Protein AF-A0A163XN38-F1 (afdb_monomer)

Radius of gyration: 25.69 Å; Cα contacts (8 Å, |Δi|>4): 754; chains: 1; bounding box: 67×41×101 Å

Organism: NCBI:txid189691

Secondary structure (DSSP, 8-state):
-----------------HHHHHHHHHHHHHS-B-HHHHHHHTSTT-SSHHHHHHHHHHHHHHHHHTTSEEEEEE--GGGTT-TT--EEEEEE-HHHHHHHHHHH---S---GGGGGS-HHHHHHHHHHHHHHHHTHHHHHTTSEEEEEETTTT-B--TTS-SS---SB--SEEEEEEETTEEEEEEEEEE--TTS-HHHHHHHHHHHHHHHHTTGGGT-HHHHHTT--SPPEEEEEESSHHHHHHHHHHHHHTT---B-TTT--B-SEEEEEEHHHHHH-STT-EEE-TT--EEEHHHHHHHHHHHHHHHHSPPTTS-TT-EEEEEEGGGGTTTT---SEEEEEEETTEEEEEEEEEE-TTS-HHHHHHHHHHHHHHHHTTTTTT-HHHHTTSTTSPPPEEEEEES-HHHHHHHHHHHHTS--TTT-SEEEEEEHHHHHH-TTSS-EEETT-SSEE---

Nearest PDB structures (foldseek):
  5csl-assembly1_A  TM=2.984E-01  e=5.332E-03  Saccharomyces cerevisiae S288C
  8gym-assembly1_t1  TM=3.083E-01  e=2.013E-01  Tetrahymena thermophila SB210
  6bt2-assembly1_A  TM=3.304E-01  e=1.988E+00  Homo sapiens
  5oqj-assembly1_W  TM=2.476E-01  e=3.475E+00  Saccharomyces cerevisiae S288C
  5oqm-assembly1_W  TM=2.476E-01  e=3.475E+00  Saccharomyces cerevisiae

pLDDT: mean 81.82, std 13.64, range [32.22, 97.5]

InterPro domains:
  IPR025855 Plasmid replication-relaxation [PF13814] (47-216)

Foldseek 3Di:
DDDDDPPPDPLPPDDDDPLLLVVLQLCQQLVWDFLLLCCLAPVVVPPDPVVSVVVVVVVVVSCVVSPQKDWAWADDPVPPPDPDDTTTIIGGALNNLVVNCVVPVDPNDDDNCSSVDDNVSVNQSNLLSSLVSLCVVCCVVCQFVDKGAQVLQWDADPPDDPDRDTLAGARMWIWGDDPNATAIEGEHEWDDPPDDLVVLVSNLVSQLVCQAVVVCVVRPVSVVSVHPFAYEYEYEYQAPVRVVSSLVSCVVVVRDQADPVPLTGHLFYWYFHSVQCSVPVQFGWIAQSLRDIDTPVRSVLLRLLLVLVQPDDQVPDDPPKDKHKAACSLVSVQSQDFGIKIWIDDDLDIAIETHHEDEPPHDPVNVLVNVVVVLVSLVVCVQCPDPSNVVRCVNVAAYEYEYEYADPVVQVVVLVSVLVGCSPPRHPWYKYFYSVQCSVPVQQQGIDTNPDPGRGGPD

Sequence (459 aa):
MAGRSENKGNERVVHLQDRDYAMFRDIFEFYYIDYHTARLRYFYHLESERSARSSFNQRMATLRDAGYISPVPFFSDRRKHVRGHSDYAYTLTAKGFQMLHAYWDIEPEWDPSLKNRSALFVIHHLNTYYFACLFRRQFEEGMLVDYVGEQSGRFQEPNKDLIKKDFLKPDAILFWKYGRHVLPWLVEYERSSRQSKAVVNKKLQSHSDYAKKGLYLQHPIMKENDVTNPPVFLIYCEDVKVANFRLNRISEEQFSFYDSKSAFGYSEILFGLQQEVEANPESAVFFRPSSERVSFDHVNFVQVFANEAMSRKISGLPADLAYQWIPTYLSTRMDIHLDGIINLSKGSFQASFLVRYYGQDKAHGEIIRELDHLQAMVAQDKLRSHPQLVRSFEAGNHPSLMILVDTAEQEQQLLQLVAAREFEDGLSAVIISRRDLIAEDPYGSNWLRHGQSERGLPI

Solvent-accessible surface area (backbone atoms only — not comparable to full-atom values): 25730 Å² total; per-residue (Å²): 137,83,84,79,78,78,78,74,72,79,76,74,82,74,85,80,50,74,68,52,54,52,49,50,50,50,18,59,25,30,54,36,43,36,68,72,40,41,35,54,72,76,35,57,89,44,88,46,69,68,59,31,50,52,52,48,51,54,49,53,51,53,40,34,77,68,45,28,35,42,74,25,76,34,81,57,78,94,44,81,84,60,87,91,67,85,40,57,33,36,26,62,30,74,60,29,46,51,54,48,30,77,73,68,73,50,80,91,84,76,72,79,62,63,67,73,56,54,47,64,64,54,52,54,34,40,52,47,48,33,58,64,34,64,48,43,64,40,38,78,71,55,34,34,70,49,72,41,17,36,59,67,42,44,34,64,65,88,89,65,69,99,58,94,53,77,52,38,68,37,57,24,34,39,32,34,44,56,92,94,44,35,44,40,35,39,33,37,72,40,68,68,82,79,67,58,66,69,63,53,52,51,52,54,48,29,53,21,54,38,22,35,67,44,43,59,71,69,31,64,64,36,52,78,57,64,41,81,53,58,33,33,40,36,40,38,12,63,38,71,68,38,41,50,54,52,48,49,47,41,62,74,72,59,67,61,40,58,30,92,89,71,67,21,22,45,53,43,57,36,38,33,41,42,68,58,34,73,73,37,56,92,73,22,59,30,27,35,81,70,68,49,76,42,42,57,67,56,56,53,50,54,51,50,49,53,51,51,53,69,73,52,79,46,80,92,55,69,97,76,58,45,73,41,71,45,48,29,77,78,37,58,87,66,87,56,92,48,66,28,32,43,39,39,37,47,96,89,49,70,50,33,33,45,29,35,74,48,55,84,86,58,52,68,71,55,53,54,53,51,50,53,51,51,43,54,40,43,70,64,50,54,62,64,70,34,83,84,45,27,79,70,40,73,83,78,57,50,36,27,40,39,39,37,26,64,43,71,68,56,48,54,53,48,52,53,57,49,71,76,45,84,60,64,96,44,44,69,44,51,34,37,36,36,48,70,54,38,73,75,38,69,52,41,64,54,26,36,38,76,96,50,95,59,56,30,56,92,120

Structure (mmCIF, N/CA/C/O backbone):
data_AF-A0A163XN38-F1
#
_entry.id   AF-A0A163XN38-F1
#
loop_
_atom_site.group_PDB
_atom_site.id
_atom_site.type_symbol
_atom_site.label_atom_id
_atom_site.label_alt_id
_atom_site.label_comp_id
_atom_site.label_asym_id
_atom_site.label_entity_id
_atom_site.label_seq_id
_atom_site.pdbx_PDB_ins_code
_atom_site.Cartn_x
_atom_site.Cartn_y
_atom_site.Cartn_z
_atom_site.occupancy
_ato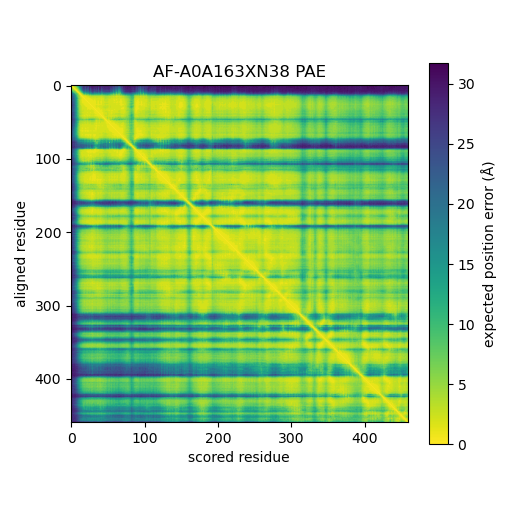m_site.B_iso_or_equiv
_atom_site.auth_seq_id
_atom_site.auth_comp_id
_atom_site.auth_asym_id
_atom_site.auth_atom_id
_atom_site.pdbx_PDB_model_num
ATOM 1 N N . MET A 1 1 ? 30.437 3.175 -64.213 1.00 37.12 1 MET A N 1
ATOM 2 C CA . MET A 1 1 ? 29.190 2.831 -63.499 1.00 37.12 1 MET A CA 1
ATOM 3 C C . MET A 1 1 ? 29.523 1.743 -62.492 1.00 37.12 1 MET A C 1
ATOM 5 O O . MET A 1 1 ? 29.767 0.618 -62.897 1.00 37.12 1 MET A O 1
ATOM 9 N N . ALA A 1 2 ? 29.655 2.103 -61.215 1.00 32.94 2 ALA A N 1
ATOM 10 C CA . ALA A 1 2 ? 29.920 1.159 -60.133 1.00 32.94 2 ALA A CA 1
ATOM 11 C C . ALA A 1 2 ? 28.590 0.861 -59.431 1.00 32.94 2 ALA A C 1
ATOM 13 O O . ALA A 1 2 ? 27.947 1.778 -58.915 1.00 32.94 2 ALA A O 1
ATOM 14 N N . GLY A 1 3 ? 28.160 -0.400 -59.473 1.00 32.22 3 GLY A N 1
ATOM 15 C CA . GLY A 1 3 ? 26.960 -0.865 -58.789 1.00 32.22 3 GLY A CA 1
ATOM 16 C C . GLY A 1 3 ? 27.154 -0.782 -57.279 1.00 32.22 3 GLY A C 1
ATOM 17 O O . GLY A 1 3 ? 28.025 -1.445 -56.720 1.00 32.22 3 GLY A O 1
ATOM 18 N N . ARG A 1 4 ? 26.344 0.049 -56.619 1.00 36.28 4 ARG A N 1
ATOM 19 C CA . ARG A 1 4 ? 26.174 0.004 -55.167 1.00 36.28 4 ARG A CA 1
ATOM 20 C C . ARG A 1 4 ? 25.436 -1.287 -54.831 1.00 36.28 4 ARG A C 1
ATOM 22 O O . ARG A 1 4 ? 24.246 -1.406 -55.095 1.00 36.28 4 ARG A O 1
ATOM 29 N N . SER A 1 5 ? 26.166 -2.238 -54.261 1.00 38.03 5 SER A N 1
ATOM 30 C CA . SER A 1 5 ? 25.598 -3.364 -53.529 1.00 38.03 5 SER A CA 1
ATOM 31 C C . SER A 1 5 ? 24.770 -2.809 -52.371 1.00 38.03 5 SER A C 1
ATOM 33 O O . SER A 1 5 ? 25.325 -2.263 -51.415 1.00 38.03 5 SER A O 1
ATOM 35 N N . GLU A 1 6 ? 23.448 -2.921 -52.471 1.00 39.75 6 GLU A N 1
ATOM 36 C CA . GLU A 1 6 ? 22.533 -2.746 -51.349 1.00 39.75 6 GLU A CA 1
ATOM 37 C C . GLU A 1 6 ? 22.890 -3.774 -50.277 1.00 39.75 6 GLU A C 1
ATOM 39 O O . GLU A 1 6 ? 22.596 -4.964 -50.388 1.00 39.75 6 GLU A O 1
ATOM 44 N N . ASN A 1 7 ? 23.564 -3.307 -49.230 1.00 37.84 7 ASN A N 1
ATOM 45 C CA . ASN A 1 7 ? 23.743 -4.060 -48.002 1.00 37.84 7 ASN A CA 1
ATOM 46 C C . ASN A 1 7 ? 22.364 -4.152 -47.330 1.00 37.84 7 ASN A C 1
ATOM 48 O O . ASN A 1 7 ? 22.000 -3.306 -46.513 1.00 37.84 7 ASN A O 1
ATOM 52 N N . LYS A 1 8 ? 21.564 -5.155 -47.713 1.00 39.16 8 LYS A N 1
ATOM 53 C CA . LYS A 1 8 ? 20.414 -5.596 -46.923 1.00 39.16 8 LYS A CA 1
ATOM 54 C C . LYS A 1 8 ? 20.977 -6.082 -45.596 1.00 39.16 8 LYS A C 1
ATOM 56 O O . LYS A 1 8 ? 21.541 -7.170 -45.515 1.00 39.16 8 LYS A O 1
ATOM 61 N N . GLY A 1 9 ? 20.917 -5.216 -44.586 1.00 41.56 9 GLY A N 1
ATOM 62 C CA . GLY A 1 9 ? 21.292 -5.568 -43.229 1.00 41.56 9 GLY A CA 1
ATOM 63 C C . GLY A 1 9 ? 20.533 -6.828 -42.842 1.00 41.56 9 GLY A C 1
ATOM 64 O O . GLY A 1 9 ? 19.306 -6.833 -42.866 1.00 41.56 9 GLY A O 1
ATOM 65 N N . ASN A 1 10 ? 21.268 -7.897 -42.539 1.00 42.00 10 ASN A N 1
ATOM 66 C CA . ASN A 1 10 ? 20.726 -9.056 -41.848 1.00 42.00 10 ASN A CA 1
ATOM 67 C C . ASN A 1 10 ? 20.067 -8.536 -40.566 1.00 42.00 10 ASN A C 1
ATOM 69 O O . ASN A 1 10 ? 20.769 -8.239 -39.594 1.00 42.00 10 ASN A O 1
ATOM 73 N N . GLU A 1 11 ? 18.742 -8.395 -40.561 1.00 51.75 11 GLU A N 1
ATOM 74 C CA . GLU A 1 11 ? 17.989 -8.245 -39.324 1.00 51.75 11 GLU A CA 1
ATOM 75 C C . GLU A 1 11 ? 18.277 -9.501 -38.504 1.00 51.75 11 GLU A C 1
ATOM 77 O O . GLU A 1 11 ? 17.795 -10.593 -38.802 1.00 51.75 11 GLU A O 1
ATOM 82 N N . ARG A 1 12 ? 19.151 -9.375 -37.500 1.00 57.44 12 ARG A N 1
ATOM 83 C CA . ARG A 1 12 ? 19.348 -10.438 -36.519 1.00 57.44 12 ARG A CA 1
ATOM 84 C C . ARG A 1 12 ? 17.998 -10.671 -35.856 1.00 57.44 12 ARG A C 1
ATOM 86 O O . ARG A 1 12 ? 17.539 -9.830 -35.087 1.00 57.44 12 ARG A O 1
ATOM 93 N N . VAL A 1 13 ? 17.377 -11.805 -36.166 1.00 71.44 13 VAL A N 1
ATOM 94 C CA . VAL A 1 13 ? 16.156 -12.257 -35.502 1.00 71.44 13 VAL A CA 1
ATOM 95 C C . VAL A 1 13 ? 16.505 -12.476 -34.033 1.00 71.44 13 VAL A C 1
ATOM 97 O O . VAL A 1 13 ? 17.233 -13.404 -33.682 1.00 71.44 13 VAL A O 1
ATOM 100 N N . VAL A 1 14 ? 16.052 -11.570 -33.169 1.00 84.25 14 VAL A N 1
ATOM 101 C CA . VAL A 1 14 ? 16.198 -11.725 -31.723 1.00 84.25 14 VAL A CA 1
ATOM 102 C C . VAL A 1 14 ? 15.035 -12.562 -31.225 1.00 84.25 14 VAL A C 1
ATOM 104 O O . VAL A 1 14 ? 13.885 -12.137 -31.280 1.00 84.25 14 VAL A O 1
ATOM 107 N N . HIS A 1 15 ? 15.343 -13.751 -30.714 1.00 88.56 15 HIS A N 1
ATOM 108 C CA . HIS A 1 15 ? 14.361 -14.574 -30.020 1.00 88.56 15 HIS A CA 1
ATOM 109 C C . HIS A 1 15 ? 14.045 -13.946 -28.653 1.00 88.56 15 HIS A C 1
ATOM 111 O O . HIS A 1 15 ? 14.922 -13.823 -27.783 1.00 88.56 15 HIS A O 1
ATOM 117 N N . LEU A 1 16 ? 12.799 -13.496 -28.495 1.00 91.75 16 LEU A N 1
ATOM 118 C CA . LEU A 1 16 ? 12.249 -13.026 -27.225 1.00 91.75 16 LEU A CA 1
ATOM 119 C C . LEU A 1 16 ? 11.834 -14.230 -26.372 1.00 91.75 16 LEU A C 1
ATOM 121 O O . LEU A 1 16 ? 11.281 -15.198 -26.885 1.00 91.75 16 LEU A O 1
ATOM 125 N N . GLN A 1 17 ? 12.145 -14.165 -25.083 1.00 91.62 17 GLN A N 1
ATOM 126 C CA . GLN A 1 17 ? 11.758 -15.122 -24.050 1.00 91.62 17 GLN A CA 1
ATOM 127 C C . GLN A 1 17 ? 10.595 -14.530 -23.241 1.00 91.62 17 GLN A C 1
ATOM 129 O O . GLN A 1 17 ? 10.441 -13.309 -23.202 1.00 91.62 17 GLN A O 1
ATOM 134 N N . ASP A 1 18 ? 9.845 -15.356 -22.510 1.00 91.00 18 ASP A N 1
ATOM 135 C CA . ASP A 1 18 ? 8.744 -14.901 -21.636 1.00 91.00 18 ASP A CA 1
ATOM 136 C C . ASP A 1 18 ? 9.188 -13.813 -20.651 1.00 91.00 18 ASP A C 1
ATOM 138 O O . ASP A 1 18 ? 8.486 -12.834 -20.409 1.00 91.00 18 ASP A O 1
ATOM 142 N N . ARG A 1 19 ? 10.423 -13.928 -20.151 1.00 93.06 19 ARG A N 1
ATOM 143 C CA . ARG A 1 19 ? 11.059 -12.916 -19.302 1.00 93.06 19 ARG A CA 1
ATOM 144 C C . ARG A 1 19 ? 11.180 -11.549 -19.979 1.00 93.06 19 ARG A C 1
ATOM 146 O O . ARG A 1 19 ? 11.111 -10.537 -19.295 1.00 93.06 19 ARG A O 1
ATOM 153 N N . ASP A 1 20 ? 11.407 -11.494 -21.290 1.00 94.75 20 ASP A N 1
ATOM 154 C CA . ASP A 1 20 ? 11.524 -10.220 -22.010 1.00 94.75 20 ASP A CA 1
ATOM 155 C C . ASP A 1 20 ? 10.180 -9.554 -22.194 1.00 94.75 20 ASP A C 1
ATOM 157 O O . ASP A 1 20 ? 10.084 -8.347 -22.007 1.00 94.75 20 ASP A O 1
ATOM 161 N N . TYR A 1 21 ? 9.150 -10.343 -22.492 1.00 94.31 21 TYR A N 1
ATOM 162 C CA . TYR A 1 21 ? 7.787 -9.844 -22.476 1.00 94.31 21 TYR A CA 1
ATOM 163 C C . TYR A 1 21 ? 7.458 -9.313 -21.078 1.00 94.31 21 TYR A C 1
ATOM 165 O O . TYR A 1 21 ? 7.017 -8.176 -20.956 1.00 94.31 21 TYR A O 1
ATOM 173 N N . ALA A 1 22 ? 7.742 -10.071 -20.012 1.00 92.81 22 ALA A N 1
ATOM 174 C CA . ALA A 1 22 ? 7.486 -9.617 -18.643 1.00 92.81 22 ALA A CA 1
ATOM 175 C C . ALA A 1 22 ? 8.231 -8.307 -18.327 1.00 92.81 22 ALA A C 1
ATOM 177 O O . ALA A 1 22 ? 7.620 -7.355 -17.848 1.00 92.81 22 ALA A O 1
ATOM 178 N N . MET A 1 23 ? 9.513 -8.205 -18.707 1.00 95.06 23 MET A N 1
ATOM 179 C CA . MET A 1 23 ? 10.272 -6.954 -18.607 1.00 95.06 23 MET A CA 1
ATOM 180 C C . MET A 1 23 ? 9.615 -5.819 -19.395 1.00 95.06 23 MET A C 1
ATOM 182 O O . MET A 1 23 ? 9.561 -4.701 -18.900 1.00 95.06 23 MET A O 1
ATOM 186 N N . PHE A 1 24 ? 9.116 -6.066 -20.608 1.00 95.25 24 PHE A N 1
ATOM 187 C CA . PHE A 1 24 ? 8.421 -5.040 -21.385 1.00 95.25 24 PHE A CA 1
ATOM 188 C C . PHE A 1 24 ? 7.130 -4.589 -20.707 1.00 95.25 24 PHE A C 1
ATOM 190 O O . PHE A 1 24 ? 6.860 -3.392 -20.707 1.00 95.25 24 PHE A O 1
ATOM 197 N N . ARG A 1 25 ? 6.370 -5.507 -20.098 1.00 93.81 25 ARG A N 1
ATOM 198 C CA . ARG A 1 25 ? 5.174 -5.167 -19.320 1.00 93.81 25 ARG A CA 1
ATOM 199 C C . ARG A 1 25 ? 5.536 -4.288 -18.129 1.00 93.81 25 ARG A C 1
ATOM 201 O O . ARG A 1 25 ? 4.939 -3.236 -17.963 1.00 93.81 25 ARG A O 1
ATOM 208 N N . ASP A 1 26 ? 6.566 -4.643 -17.369 1.00 95.00 26 ASP A N 1
ATOM 209 C CA . ASP A 1 26 ? 6.996 -3.824 -16.231 1.00 95.00 26 ASP A CA 1
ATOM 210 C C . ASP A 1 26 ? 7.536 -2.449 -16.672 1.00 95.00 26 ASP A C 1
ATOM 212 O O . ASP A 1 26 ? 7.260 -1.443 -16.024 1.00 95.00 26 ASP A O 1
ATOM 216 N N . ILE A 1 27 ? 8.248 -2.358 -17.803 1.00 95.38 27 ILE A N 1
ATOM 217 C CA . ILE A 1 27 ? 8.646 -1.056 -18.370 1.00 95.38 27 ILE A CA 1
ATOM 218 C C . ILE A 1 27 ? 7.422 -0.268 -18.844 1.00 95.38 27 ILE A C 1
ATOM 220 O O . ILE A 1 27 ? 7.440 0.954 -18.779 1.00 95.38 27 ILE A O 1
ATOM 224 N N . PHE A 1 28 ? 6.369 -0.916 -19.338 1.00 93.94 28 PHE A N 1
ATOM 225 C CA . PHE A 1 28 ? 5.129 -0.224 -19.672 1.00 93.94 28 PHE A CA 1
ATOM 226 C C . PHE A 1 28 ? 4.474 0.348 -18.410 1.00 93.94 28 PHE A C 1
ATOM 228 O O . PHE A 1 28 ? 4.243 1.551 -18.345 1.00 93.94 28 PHE A O 1
ATOM 235 N N . GLU A 1 29 ? 4.287 -0.480 -17.382 1.00 93.81 29 GLU A N 1
ATOM 236 C CA . GLU A 1 29 ? 3.663 -0.096 -16.113 1.00 93.81 29 GLU A CA 1
ATOM 237 C C . GLU A 1 29 ? 4.424 1.018 -15.377 1.00 93.81 29 GLU A C 1
ATOM 239 O O . GLU A 1 29 ? 3.821 1.973 -14.885 1.00 93.81 29 GLU A O 1
ATOM 244 N N . PHE A 1 30 ? 5.756 0.925 -15.330 1.00 94.62 30 PHE A N 1
ATOM 245 C CA . PHE A 1 30 ? 6.622 1.809 -14.543 1.00 94.62 30 PHE A CA 1
ATOM 246 C C . PHE A 1 30 ? 7.520 2.718 -15.389 1.00 94.62 30 PHE A C 1
ATOM 248 O O . PHE A 1 30 ? 8.434 3.350 -14.868 1.00 94.62 30 PHE A O 1
ATOM 255 N N . TYR A 1 31 ? 7.305 2.793 -16.698 1.00 94.75 31 TYR A N 1
ATOM 256 C CA . TYR A 1 31 ? 8.086 3.553 -17.689 1.00 94.75 31 TYR A CA 1
ATOM 257 C C . TYR A 1 31 ? 9.561 3.161 -17.888 1.00 94.75 31 TYR A C 1
ATOM 259 O O . TYR A 1 31 ? 10.097 3.358 -18.989 1.00 94.75 31 TYR A O 1
ATOM 267 N N . TYR A 1 32 ? 10.245 2.657 -16.857 1.00 95.00 32 TYR A N 1
ATOM 268 C CA . TYR A 1 32 ? 11.680 2.391 -16.867 1.00 95.00 32 TYR A CA 1
ATOM 269 C C . TYR A 1 32 ? 12.051 1.148 -16.059 1.00 95.00 32 TYR A C 1
ATOM 271 O O . TYR A 1 32 ? 11.451 0.848 -15.032 1.00 95.00 32 TYR A O 1
ATOM 279 N N . ILE A 1 33 ? 13.133 0.496 -16.479 1.00 94.38 33 ILE A N 1
ATOM 280 C CA . ILE A 1 33 ? 13.823 -0.547 -15.717 1.00 94.38 33 ILE A CA 1
ATOM 281 C C . ILE A 1 33 ? 15.317 -0.239 -15.629 1.00 94.38 33 ILE A C 1
ATOM 283 O O . ILE A 1 33 ? 15.916 0.290 -16.568 1.00 94.38 33 ILE A O 1
ATOM 287 N N . ASP A 1 34 ? 15.941 -0.596 -14.516 1.00 93.25 34 ASP A N 1
ATOM 288 C CA . ASP A 1 34 ? 17.386 -0.518 -14.325 1.00 93.25 34 ASP A CA 1
ATOM 289 C C . ASP A 1 34 ? 17.952 -1.868 -13.862 1.00 93.25 34 ASP A C 1
ATOM 291 O O . ASP A 1 34 ? 17.239 -2.859 -13.708 1.00 93.25 34 ASP A O 1
ATOM 295 N N . TYR A 1 35 ? 19.266 -1.927 -13.648 1.00 91.44 35 TYR A N 1
ATOM 296 C CA . TYR A 1 35 ? 19.894 -3.153 -13.161 1.00 91.44 35 TYR A CA 1
ATOM 297 C C . TYR A 1 35 ? 19.351 -3.588 -11.792 1.00 91.44 35 TYR A C 1
ATOM 299 O O . TYR A 1 35 ? 19.189 -4.782 -11.562 1.00 91.44 35 TYR A O 1
ATOM 307 N N . HIS A 1 36 ? 19.101 -2.650 -10.874 1.00 89.19 36 HIS A N 1
ATOM 308 C CA . HIS A 1 36 ? 18.729 -2.978 -9.498 1.00 89.19 36 HIS A CA 1
ATOM 309 C C . HIS A 1 36 ? 17.328 -3.597 -9.428 1.00 89.19 36 HIS A C 1
ATOM 311 O O . HIS A 1 36 ? 17.159 -4.650 -8.817 1.00 89.19 36 HIS A O 1
ATOM 317 N N . THR A 1 37 ? 16.364 -3.003 -10.127 1.00 91.62 37 THR A N 1
ATOM 318 C CA . THR A 1 37 ? 15.007 -3.544 -10.308 1.00 91.62 37 THR A CA 1
ATOM 319 C C . THR A 1 37 ? 15.031 -4.884 -11.050 1.00 91.62 37 THR A C 1
ATOM 321 O O . THR A 1 37 ? 14.534 -5.891 -10.541 1.00 91.62 37 THR A O 1
ATOM 324 N N . ALA A 1 38 ? 15.719 -4.956 -12.197 1.00 92.25 38 ALA A N 1
ATOM 325 C CA . ALA A 1 38 ? 15.812 -6.190 -12.976 1.00 92.25 38 ALA A CA 1
ATOM 326 C C . ALA A 1 38 ? 16.490 -7.333 -12.209 1.00 92.25 38 ALA A C 1
ATOM 328 O O . ALA A 1 38 ? 16.102 -8.493 -12.354 1.00 92.25 38 ALA A O 1
ATOM 329 N N . ARG A 1 39 ? 17.501 -7.033 -11.385 1.00 90.44 39 ARG A N 1
ATOM 330 C CA . ARG A 1 39 ? 18.178 -8.032 -10.552 1.00 90.44 39 ARG A CA 1
ATOM 331 C C . ARG A 1 39 ? 17.202 -8.695 -9.593 1.00 90.44 39 ARG A C 1
ATOM 333 O O . ARG A 1 39 ? 17.213 -9.919 -9.505 1.00 90.44 39 ARG A O 1
ATOM 340 N N . LEU A 1 40 ? 16.376 -7.906 -8.909 1.00 89.00 40 LEU A N 1
ATOM 341 C CA . LEU A 1 40 ? 15.388 -8.435 -7.975 1.00 89.00 40 LEU A CA 1
ATOM 342 C C . LEU A 1 40 ? 14.340 -9.279 -8.702 1.00 89.00 40 LEU A C 1
ATOM 344 O O . LEU A 1 40 ? 14.013 -10.363 -8.238 1.00 89.00 40 LEU A O 1
ATOM 348 N N . ARG A 1 41 ? 13.859 -8.848 -9.871 1.00 89.56 41 ARG A N 1
ATOM 349 C CA . ARG A 1 41 ? 12.728 -9.519 -10.526 1.00 89.56 41 ARG A CA 1
ATOM 350 C C . ARG A 1 41 ? 13.106 -10.664 -11.469 1.00 89.56 41 ARG A C 1
ATOM 352 O O . ARG A 1 41 ? 12.456 -11.702 -11.473 1.00 89.56 41 ARG A O 1
ATOM 359 N N . TYR A 1 42 ? 14.157 -10.495 -12.265 1.00 91.88 42 TYR A N 1
ATOM 360 C CA . TYR A 1 42 ? 14.404 -11.297 -13.473 1.00 91.88 42 TYR A CA 1
ATOM 361 C C . TYR A 1 42 ? 15.737 -12.044 -13.484 1.00 91.88 42 TYR A C 1
ATOM 363 O O . TYR A 1 42 ? 15.914 -13.013 -14.231 1.00 91.88 42 TYR A O 1
ATOM 371 N N . PHE A 1 43 ? 16.689 -11.587 -12.675 1.00 89.25 43 PHE A N 1
ATOM 372 C CA . PHE A 1 43 ? 18.044 -12.140 -12.601 1.00 89.25 43 PHE A CA 1
ATOM 373 C C . PHE A 1 43 ? 18.406 -12.594 -11.181 1.00 89.25 43 PHE A C 1
ATOM 375 O O . PHE A 1 43 ? 19.581 -12.755 -10.862 1.00 89.25 43 PHE A O 1
ATOM 382 N N . TYR A 1 44 ? 17.402 -12.819 -10.335 1.00 85.88 44 TYR A N 1
ATOM 383 C CA . TYR A 1 44 ? 17.582 -13.137 -8.919 1.00 85.88 44 TYR A CA 1
ATOM 384 C C . TYR A 1 44 ? 18.260 -14.485 -8.662 1.00 85.88 44 TYR A C 1
ATOM 386 O O . TYR A 1 44 ? 18.898 -14.670 -7.634 1.00 85.88 44 TYR A O 1
ATOM 394 N N . HIS A 1 45 ? 18.100 -15.436 -9.587 1.00 87.00 45 HIS A N 1
ATOM 395 C CA . HIS A 1 45 ? 18.633 -16.796 -9.486 1.00 87.00 45 HIS A CA 1
ATOM 396 C C . HIS A 1 45 ? 20.154 -16.840 -9.689 1.00 87.00 45 HIS A C 1
ATOM 398 O O . HIS A 1 45 ? 20.773 -17.888 -9.536 1.00 87.00 45 HIS A O 1
ATOM 404 N N . LEU A 1 46 ? 20.765 -15.717 -10.073 1.00 87.31 46 LEU A N 1
ATOM 405 C CA . LEU A 1 46 ? 22.202 -15.606 -10.267 1.00 87.31 46 LEU A CA 1
ATOM 406 C C . LEU A 1 46 ? 22.858 -15.181 -8.951 1.00 87.31 46 LEU A C 1
ATOM 408 O O . LEU A 1 46 ? 22.760 -14.026 -8.541 1.00 87.31 46 LEU A O 1
ATOM 412 N N . GLU A 1 47 ? 23.565 -16.119 -8.321 1.00 83.19 47 GLU A N 1
ATOM 413 C CA . GLU A 1 47 ? 24.193 -15.934 -7.004 1.00 83.19 47 GLU A CA 1
ATOM 414 C C . GLU A 1 47 ? 25.231 -14.800 -6.987 1.00 83.19 47 GLU A C 1
ATOM 416 O O . GLU A 1 47 ? 25.314 -14.018 -6.041 1.00 83.19 47 GLU A O 1
ATOM 421 N N . SER A 1 48 ? 26.023 -14.677 -8.057 1.00 88.44 48 SER A N 1
ATOM 422 C CA . SER A 1 48 ? 27.046 -13.636 -8.170 1.00 88.44 48 SER A CA 1
ATOM 423 C C . SER A 1 48 ? 26.486 -12.359 -8.789 1.00 88.44 48 SER A C 1
ATOM 425 O O . SER A 1 48 ? 26.007 -12.366 -9.926 1.00 88.44 48 SER A O 1
ATOM 427 N N . GLU A 1 49 ? 26.682 -11.225 -8.108 1.00 84.88 49 GLU A N 1
ATOM 428 C CA . GLU A 1 49 ? 26.365 -9.897 -8.652 1.00 84.88 49 GLU A CA 1
ATOM 429 C C . GLU A 1 49 ? 27.053 -9.650 -10.005 1.00 84.88 49 GLU A C 1
ATOM 431 O O . GLU A 1 49 ? 26.454 -9.087 -10.922 1.00 84.88 49 GLU A O 1
ATOM 436 N N . ARG A 1 50 ? 28.296 -10.117 -10.171 1.00 85.75 50 ARG A N 1
ATOM 437 C CA . ARG A 1 50 ? 29.037 -9.974 -11.430 1.00 85.75 50 ARG A CA 1
ATOM 438 C C . ARG A 1 50 ? 28.343 -10.721 -12.570 1.00 85.75 50 ARG A C 1
ATOM 440 O O . ARG A 1 50 ? 28.213 -10.172 -13.665 1.00 85.75 50 ARG A O 1
ATOM 447 N N . SER A 1 51 ? 27.885 -11.945 -12.312 1.00 87.31 51 SER A N 1
ATOM 448 C CA . SER A 1 51 ? 27.174 -12.774 -13.293 1.00 87.31 51 SER A CA 1
ATOM 449 C C . SER A 1 51 ? 25.805 -12.193 -13.636 1.00 87.31 51 SER A C 1
ATOM 451 O O . SER A 1 51 ? 25.466 -12.094 -14.819 1.00 87.31 51 SER A O 1
ATOM 453 N N . ALA A 1 52 ? 25.053 -11.742 -12.626 1.00 87.88 52 ALA A N 1
ATOM 454 C CA . ALA A 1 52 ? 23.766 -11.075 -12.809 1.00 87.88 52 ALA A CA 1
ATOM 455 C C . ALA A 1 52 ? 23.907 -9.836 -13.696 1.00 87.88 52 ALA A C 1
ATOM 457 O O . ALA A 1 52 ? 23.186 -9.667 -14.679 1.00 87.88 52 ALA A O 1
ATOM 458 N N . ARG A 1 53 ? 24.914 -9.010 -13.412 1.00 89.00 53 ARG A N 1
ATOM 459 C CA . ARG A 1 53 ? 25.183 -7.785 -14.157 1.00 89.00 53 ARG A CA 1
ATOM 460 C C . ARG A 1 53 ? 25.665 -8.031 -15.578 1.00 89.00 53 ARG A C 1
ATOM 462 O O . ARG A 1 53 ? 25.224 -7.339 -16.491 1.00 89.00 53 ARG A O 1
ATOM 469 N N . SER A 1 54 ? 26.538 -9.016 -15.783 1.00 89.44 54 SER A N 1
ATOM 470 C CA . SER A 1 54 ? 26.964 -9.423 -17.125 1.00 89.44 54 SER A CA 1
ATOM 471 C C . SER A 1 54 ? 25.776 -9.896 -17.967 1.00 89.44 54 SER A C 1
ATOM 473 O O . SER A 1 54 ? 25.611 -9.449 -19.101 1.00 89.44 54 SER A O 1
ATOM 475 N N . SER A 1 55 ? 24.914 -10.739 -17.391 1.00 92.12 55 SER A N 1
ATOM 476 C CA . SER A 1 55 ? 23.709 -11.266 -18.049 1.00 92.12 55 SER A CA 1
ATOM 477 C C . SER A 1 55 ? 22.699 -10.164 -18.373 1.00 92.12 55 SER A C 1
ATOM 479 O O . SER A 1 55 ? 22.195 -10.101 -19.495 1.00 92.12 55 SER A O 1
ATOM 481 N N . PHE A 1 56 ? 22.455 -9.251 -17.428 1.00 92.88 56 PHE A N 1
ATOM 482 C CA . PHE A 1 56 ? 21.629 -8.065 -17.641 1.00 92.88 56 PHE A CA 1
ATOM 483 C C . PHE A 1 56 ? 22.183 -7.193 -18.774 1.00 92.88 56 PHE A C 1
ATOM 485 O O . PHE A 1 56 ? 21.472 -6.913 -19.735 1.00 92.88 56 PHE A O 1
ATOM 492 N N . ASN A 1 57 ? 23.465 -6.816 -18.716 1.00 91.88 57 ASN A N 1
ATOM 493 C CA . ASN A 1 57 ? 24.093 -5.962 -19.727 1.00 91.88 57 ASN A CA 1
ATOM 494 C C . ASN A 1 57 ? 24.039 -6.593 -21.124 1.00 91.88 57 ASN A C 1
ATOM 496 O O . ASN A 1 57 ? 23.708 -5.911 -22.093 1.00 91.88 57 ASN A O 1
ATOM 500 N N . GLN A 1 58 ? 24.334 -7.892 -21.232 1.00 93.50 58 GLN A N 1
ATOM 501 C CA . GLN A 1 58 ? 24.262 -8.623 -22.496 1.00 93.50 58 GLN A CA 1
ATOM 502 C C . GLN A 1 58 ? 22.831 -8.653 -23.043 1.00 93.50 58 GLN A C 1
ATOM 504 O O . GLN A 1 58 ? 22.622 -8.419 -24.240 1.00 93.50 58 GLN A O 1
ATOM 509 N N . ARG A 1 59 ? 21.833 -8.909 -22.183 1.00 94.88 59 ARG A N 1
ATOM 510 C CA . ARG A 1 59 ? 20.434 -8.951 -22.619 1.00 94.88 59 ARG A CA 1
ATOM 511 C C . ARG A 1 59 ? 19.935 -7.574 -23.037 1.00 94.88 59 ARG A C 1
ATOM 513 O O . ARG A 1 59 ? 19.387 -7.452 -24.127 1.00 94.88 59 ARG A O 1
ATOM 520 N N . MET A 1 60 ? 20.188 -6.540 -22.239 1.00 94.62 60 MET A N 1
ATOM 521 C CA . MET A 1 60 ? 19.783 -5.171 -22.564 1.00 94.62 60 MET A CA 1
ATOM 522 C C . MET A 1 60 ? 20.454 -4.657 -23.841 1.00 94.62 60 MET A C 1
ATOM 524 O O . MET A 1 60 ? 19.787 -4.034 -24.662 1.00 94.62 60 MET A O 1
ATOM 528 N N . ALA A 1 61 ? 21.736 -4.971 -24.070 1.00 94.56 61 ALA A N 1
ATOM 529 C CA . ALA A 1 61 ? 22.405 -4.655 -25.333 1.00 94.56 61 ALA A CA 1
ATOM 530 C C . ALA A 1 61 ? 21.714 -5.340 -26.521 1.00 94.56 61 ALA A C 1
ATOM 532 O O . ALA A 1 61 ? 21.418 -4.684 -27.512 1.00 94.56 61 ALA A O 1
ATOM 533 N N . THR A 1 62 ? 21.367 -6.624 -26.389 1.00 95.50 62 THR A N 1
ATOM 534 C CA . THR A 1 62 ? 20.659 -7.379 -27.437 1.00 95.50 62 THR A CA 1
ATOM 535 C C . THR A 1 62 ? 19.290 -6.769 -27.761 1.00 95.50 62 THR A C 1
ATOM 537 O O . THR A 1 62 ? 18.966 -6.566 -28.930 1.00 95.50 62 THR A O 1
ATOM 540 N N . LEU A 1 63 ? 18.489 -6.448 -26.740 1.00 95.81 63 LEU A N 1
ATOM 541 C CA . LEU A 1 63 ? 17.155 -5.860 -26.916 1.00 95.81 63 LEU A CA 1
ATOM 542 C C . LEU A 1 63 ? 17.223 -4.434 -27.484 1.00 95.81 63 LEU A C 1
ATOM 544 O O . LEU A 1 63 ? 16.391 -4.057 -28.312 1.00 95.81 63 LEU A O 1
ATOM 548 N N . ARG A 1 64 ? 18.229 -3.652 -27.073 1.00 95.19 64 ARG A N 1
ATOM 549 C CA . ARG A 1 64 ? 18.509 -2.314 -27.607 1.00 95.19 64 ARG A CA 1
ATOM 550 C C . ARG A 1 64 ? 18.930 -2.373 -29.070 1.00 95.19 64 ARG A C 1
ATOM 552 O O . ARG A 1 64 ? 18.390 -1.625 -29.876 1.00 95.19 64 ARG A O 1
ATOM 559 N N . ASP A 1 65 ? 19.871 -3.246 -29.417 1.00 95.19 65 ASP A N 1
ATOM 560 C CA . ASP A 1 65 ? 20.396 -3.361 -30.782 1.00 95.19 65 ASP A CA 1
ATOM 561 C C . ASP A 1 65 ? 19.310 -3.856 -31.755 1.00 95.19 65 ASP A C 1
ATOM 563 O O . ASP A 1 65 ? 19.288 -3.460 -32.917 1.00 95.19 65 ASP A O 1
ATOM 567 N N . ALA A 1 66 ? 18.350 -4.650 -31.265 1.00 94.25 66 ALA A N 1
ATOM 568 C CA . ALA A 1 66 ? 17.140 -5.027 -32.001 1.00 94.25 66 ALA A CA 1
ATOM 569 C C . ALA A 1 66 ? 16.054 -3.936 -32.044 1.00 94.25 66 ALA A C 1
ATOM 571 O O . ALA A 1 66 ? 15.041 -4.091 -32.736 1.00 94.25 66 ALA A O 1
ATOM 572 N N . GLY A 1 67 ? 16.258 -2.837 -31.316 1.00 94.50 67 GLY A N 1
ATOM 573 C CA . GLY A 1 67 ? 15.406 -1.658 -31.313 1.00 94.50 67 GLY A CA 1
ATOM 574 C C . GLY A 1 67 ? 14.169 -1.750 -30.427 1.00 94.50 67 GLY A C 1
ATOM 575 O O . GLY A 1 67 ? 13.289 -0.918 -30.605 1.00 94.50 67 GLY A O 1
ATOM 576 N N . TYR A 1 68 ? 14.058 -2.713 -29.505 1.00 95.31 68 TYR A N 1
ATOM 577 C CA . TYR A 1 68 ? 12.887 -2.846 -28.619 1.00 95.31 68 TYR A CA 1
ATOM 578 C C . TYR A 1 68 ? 12.91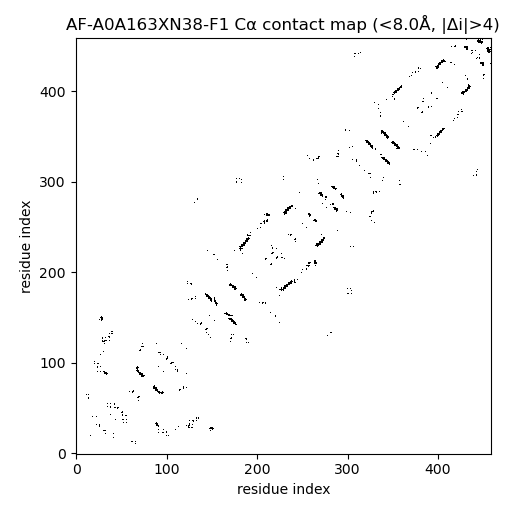2 -1.876 -27.433 1.00 95.31 68 TYR A C 1
ATOM 580 O O . TYR A 1 68 ? 11.869 -1.406 -26.986 1.00 95.31 68 TYR A O 1
ATOM 588 N N . ILE A 1 69 ? 14.105 -1.541 -26.942 1.00 95.75 69 ILE A N 1
ATOM 589 C CA . ILE A 1 69 ? 14.297 -0.633 -25.805 1.00 95.75 69 ILE A CA 1
ATOM 590 C C . ILE A 1 69 ? 15.307 0.461 -26.142 1.00 95.75 69 ILE A C 1
ATOM 592 O O . ILE A 1 69 ? 16.146 0.305 -27.029 1.00 95.75 69 ILE A O 1
ATOM 596 N N . SER A 1 70 ? 15.235 1.577 -25.426 1.00 95.19 70 SER A N 1
ATOM 597 C CA . SER A 1 70 ? 16.192 2.680 -25.523 1.00 95.19 70 SER A CA 1
ATOM 598 C C . SER A 1 70 ? 16.824 2.974 -24.166 1.00 95.19 70 SER A C 1
ATOM 600 O O . SER A 1 70 ? 16.102 3.016 -23.169 1.00 95.19 70 SER A O 1
ATOM 602 N N . PRO A 1 71 ? 18.150 3.192 -24.111 1.00 93.25 71 PRO A N 1
ATOM 603 C CA . PRO A 1 71 ? 18.817 3.599 -22.888 1.00 93.25 71 PRO A CA 1
ATOM 604 C C . PRO A 1 71 ? 18.504 5.065 -22.574 1.00 93.25 71 PRO A C 1
ATOM 606 O O . PRO A 1 71 ? 18.468 5.911 -23.468 1.00 93.25 71 PRO A O 1
ATOM 609 N N . VAL A 1 72 ? 18.337 5.365 -21.292 1.00 91.50 72 VAL A N 1
ATOM 610 C CA . VAL A 1 72 ? 18.101 6.706 -20.758 1.00 91.50 72 VAL A CA 1
ATOM 611 C C . VAL A 1 72 ? 19.149 6.965 -19.682 1.00 91.50 72 VAL A C 1
ATOM 613 O O . VAL A 1 72 ? 19.189 6.233 -18.688 1.00 91.50 72 VAL A O 1
ATOM 616 N N . PRO A 1 73 ? 20.044 7.947 -19.872 1.00 83.94 73 PRO A N 1
ATOM 617 C CA . PRO A 1 73 ? 21.065 8.241 -18.881 1.00 83.94 73 PRO A CA 1
ATOM 618 C C . PRO A 1 73 ? 20.422 8.840 -17.628 1.00 83.94 73 PRO A C 1
ATOM 620 O O . PRO A 1 73 ? 19.613 9.766 -17.711 1.00 83.94 73 PRO A O 1
ATOM 623 N N . PHE A 1 74 ? 20.818 8.347 -16.459 1.00 82.69 74 PHE A N 1
ATOM 624 C CA . PHE A 1 74 ? 20.432 8.929 -15.178 1.00 82.69 74 PHE A CA 1
ATOM 625 C C . PHE A 1 74 ? 21.552 8.773 -14.144 1.00 82.69 74 PHE A C 1
ATOM 627 O O . PHE A 1 74 ? 22.528 8.046 -14.344 1.00 82.69 74 PHE A O 1
ATOM 634 N N . PHE A 1 75 ? 21.418 9.482 -13.026 1.00 73.31 75 PHE A N 1
ATOM 635 C CA . PHE A 1 75 ? 22.308 9.330 -11.881 1.00 73.31 75 PHE A CA 1
ATOM 636 C C . PHE A 1 75 ? 21.613 8.454 -10.847 1.00 73.31 75 PHE A C 1
ATOM 638 O O . PHE A 1 75 ? 20.627 8.874 -10.249 1.00 73.31 75 PHE A O 1
ATOM 645 N N . SER A 1 76 ? 22.102 7.229 -10.657 1.00 68.75 76 SER A N 1
ATOM 646 C CA . SER A 1 76 ? 21.550 6.343 -9.638 1.00 68.75 76 SER A CA 1
ATOM 647 C C . SER A 1 76 ? 22.002 6.782 -8.249 1.00 68.75 76 SER A C 1
ATOM 649 O O . SER A 1 76 ? 23.192 6.735 -7.922 1.00 68.75 76 SER A O 1
ATOM 651 N N . ASP A 1 77 ? 21.049 7.150 -7.394 1.00 64.81 77 ASP A N 1
ATOM 652 C CA . ASP A 1 77 ? 21.318 7.434 -5.982 1.00 64.81 77 ASP A CA 1
ATOM 653 C C . ASP A 1 77 ? 21.845 6.202 -5.232 1.00 64.81 77 ASP A C 1
ATOM 655 O O . ASP A 1 77 ? 22.610 6.328 -4.275 1.00 64.81 77 ASP A O 1
ATOM 659 N N . ARG A 1 78 ? 21.526 5.001 -5.732 1.00 68.88 78 ARG A N 1
ATOM 660 C CA . ARG A 1 78 ? 21.991 3.708 -5.206 1.00 68.88 78 ARG A CA 1
ATOM 661 C C . ARG A 1 78 ? 23.482 3.461 -5.479 1.00 68.88 78 ARG A C 1
ATOM 663 O O . ARG A 1 78 ? 24.042 2.478 -5.003 1.00 68.88 78 ARG A O 1
ATOM 670 N N . ARG A 1 79 ? 24.144 4.349 -6.235 1.00 57.25 79 ARG A N 1
ATOM 671 C CA . ARG A 1 79 ? 25.567 4.266 -6.600 1.00 57.25 79 ARG A CA 1
ATOM 672 C C . ARG A 1 79 ? 26.393 5.503 -6.258 1.00 57.25 79 ARG A C 1
ATOM 674 O O . ARG A 1 79 ? 27.484 5.659 -6.805 1.00 57.25 79 ARG A O 1
ATOM 681 N N . LYS A 1 80 ? 25.943 6.346 -5.318 1.00 50.75 80 LYS A N 1
ATOM 682 C CA . LYS A 1 80 ? 26.612 7.605 -4.908 1.00 50.75 80 LYS A CA 1
ATOM 683 C C . LYS A 1 80 ? 28.128 7.505 -4.627 1.00 50.75 80 LYS A C 1
ATOM 685 O O . LYS A 1 80 ? 28.808 8.527 -4.652 1.00 50.75 80 LYS A O 1
ATOM 690 N N . HIS A 1 81 ? 28.683 6.307 -4.419 1.00 43.94 81 HIS A N 1
ATOM 691 C CA . HIS A 1 81 ? 30.105 6.076 -4.136 1.00 43.94 81 HIS A CA 1
ATOM 692 C C . HIS A 1 81 ? 30.937 5.473 -5.287 1.00 43.94 81 HIS A C 1
ATOM 694 O O . HIS A 1 81 ? 32.142 5.293 -5.122 1.00 43.94 81 HIS A O 1
ATOM 700 N N . VAL A 1 82 ? 30.360 5.200 -6.465 1.00 48.00 82 VAL A N 1
ATOM 701 C CA . VAL A 1 82 ? 31.098 4.630 -7.610 1.00 48.00 82 VAL A CA 1
ATOM 702 C C . VAL A 1 82 ? 31.382 5.723 -8.647 1.00 48.00 82 VAL A C 1
ATOM 704 O O . VAL A 1 82 ? 30.538 6.050 -9.478 1.00 48.00 82 VAL A O 1
ATOM 707 N N . ARG A 1 83 ? 32.581 6.322 -8.602 1.00 34.59 83 ARG A N 1
ATOM 708 C CA . ARG A 1 83 ? 33.007 7.338 -9.585 1.00 34.59 83 ARG A CA 1
ATOM 709 C C . ARG A 1 83 ? 33.107 6.736 -10.997 1.00 34.59 83 ARG A C 1
ATOM 711 O O . ARG A 1 83 ? 33.729 5.696 -11.173 1.00 34.59 83 ARG A O 1
ATOM 718 N N . GLY A 1 84 ? 32.586 7.448 -12.004 1.00 37.88 84 GLY A N 1
ATOM 719 C CA . GLY A 1 84 ? 32.947 7.248 -13.419 1.00 37.88 84 GLY A CA 1
ATOM 720 C C . GLY A 1 84 ? 31.996 6.421 -14.295 1.00 37.88 84 GLY A C 1
ATOM 721 O O . GLY A 1 84 ? 32.321 6.196 -15.458 1.00 37.88 84 GLY A O 1
ATOM 722 N N . HIS A 1 85 ? 30.825 6.003 -13.805 1.00 44.91 85 HIS A N 1
ATOM 723 C CA . HIS A 1 85 ? 29.847 5.273 -14.620 1.00 44.91 85 HIS A CA 1
ATOM 724 C C . HIS A 1 85 ? 28.514 6.023 -14.700 1.00 44.91 85 HIS A C 1
ATOM 726 O O . HIS A 1 85 ? 27.855 6.226 -13.686 1.00 44.91 85 HIS A O 1
ATOM 732 N N . SER A 1 86 ? 28.108 6.417 -15.911 1.00 48.44 86 SER A N 1
ATOM 733 C CA . SER A 1 86 ? 26.710 6.750 -16.193 1.00 48.44 86 SER A CA 1
ATOM 734 C C . SER A 1 86 ? 25.877 5.480 -16.042 1.00 48.44 86 SER A C 1
ATOM 736 O O . SER A 1 86 ? 26.180 4.479 -16.702 1.00 48.44 86 SER A O 1
ATOM 738 N N . ASP A 1 87 ? 24.849 5.511 -15.198 1.00 72.31 87 ASP A N 1
ATOM 739 C CA . ASP A 1 87 ? 23.854 4.448 -15.175 1.00 72.31 87 ASP A CA 1
ATOM 740 C C . ASP A 1 87 ? 22.802 4.690 -16.252 1.00 72.31 87 ASP A C 1
ATOM 742 O O . ASP A 1 87 ? 22.409 5.823 -16.537 1.00 72.31 87 ASP A O 1
ATOM 746 N N . TYR A 1 88 ? 22.389 3.599 -16.888 1.00 85.56 88 TYR A N 1
ATOM 747 C CA . TYR A 1 88 ? 21.328 3.607 -17.879 1.00 85.56 88 TYR A CA 1
ATOM 748 C C . TYR A 1 88 ? 20.106 2.936 -17.277 1.00 85.56 88 TYR A C 1
ATOM 750 O O . TYR A 1 88 ? 20.188 1.804 -16.793 1.00 85.56 88 TYR A O 1
ATOM 758 N N . ALA A 1 89 ? 18.988 3.644 -17.331 1.00 92.44 89 ALA A N 1
ATOM 759 C CA . ALA A 1 89 ? 17.680 3.026 -17.300 1.00 92.44 89 ALA A CA 1
ATOM 760 C C . ALA A 1 89 ? 17.307 2.642 -18.735 1.00 92.44 89 ALA A C 1
ATOM 762 O O . ALA A 1 89 ? 17.885 3.160 -19.693 1.00 92.44 89 ALA A O 1
ATOM 763 N N . TYR A 1 90 ? 16.338 1.758 -18.901 1.00 94.88 90 TYR A N 1
ATOM 764 C CA . TYR A 1 90 ? 15.823 1.369 -20.204 1.00 94.88 90 TYR A CA 1
ATOM 765 C C . TYR A 1 90 ? 14.323 1.613 -20.252 1.00 94.88 90 TYR A C 1
ATOM 767 O O . TYR A 1 90 ? 13.615 1.289 -19.305 1.00 94.88 90 TYR A O 1
ATOM 775 N N . THR A 1 91 ? 13.855 2.186 -21.358 1.00 96.19 91 THR A N 1
ATOM 776 C CA . THR A 1 91 ? 12.434 2.425 -21.644 1.00 96.19 91 THR A CA 1
ATOM 777 C C . THR A 1 91 ? 12.039 1.760 -22.966 1.00 96.19 91 THR A C 1
ATOM 779 O O . THR A 1 91 ? 12.922 1.438 -23.770 1.00 96.19 91 THR A O 1
ATOM 782 N N . LEU A 1 92 ? 10.745 1.545 -23.220 1.00 95.00 92 LEU A N 1
ATOM 783 C CA . LEU A 1 92 ? 10.281 0.949 -24.477 1.00 95.00 92 LEU A CA 1
ATOM 784 C C . LEU A 1 92 ? 10.422 1.926 -25.648 1.00 95.00 92 LEU A C 1
ATOM 786 O O . LEU A 1 92 ? 10.151 3.126 -25.552 1.00 95.00 92 LEU A O 1
ATOM 790 N N . THR A 1 93 ? 10.803 1.392 -26.804 1.00 93.94 93 THR A N 1
ATOM 791 C CA . THR A 1 93 ? 10.593 2.073 -28.086 1.00 93.94 93 THR A CA 1
ATOM 792 C C . THR A 1 93 ? 9.188 1.781 -28.613 1.00 93.94 93 THR A C 1
ATOM 794 O O . THR A 1 93 ? 8.496 0.898 -28.111 1.00 93.94 93 THR A O 1
ATOM 797 N N . ALA A 1 94 ? 8.795 2.442 -29.707 1.00 91.12 94 ALA A N 1
ATOM 798 C CA . ALA A 1 94 ? 7.576 2.083 -30.434 1.00 91.12 94 ALA A CA 1
ATOM 799 C C . ALA A 1 94 ? 7.557 0.599 -30.857 1.00 91.12 94 ALA A C 1
ATOM 801 O O . ALA A 1 94 ? 6.521 -0.047 -30.759 1.00 91.12 94 ALA A O 1
ATOM 802 N N . LYS A 1 95 ? 8.706 0.036 -31.263 1.00 91.69 95 LYS A N 1
ATOM 803 C CA . LYS A 1 95 ? 8.822 -1.385 -31.628 1.00 91.69 95 LYS A CA 1
ATOM 804 C C . LYS A 1 95 ? 8.644 -2.299 -30.412 1.00 91.69 95 LYS A C 1
ATOM 806 O O . LYS A 1 95 ? 7.956 -3.306 -30.515 1.00 91.69 95 LYS A O 1
ATOM 811 N N . GLY A 1 96 ? 9.247 -1.964 -29.267 1.00 92.12 96 GLY A N 1
ATOM 812 C CA . GLY A 1 96 ? 9.049 -2.714 -28.018 1.00 92.12 96 GLY A CA 1
ATOM 813 C C . GLY A 1 96 ? 7.591 -2.715 -27.571 1.00 92.12 96 GLY A C 1
ATOM 814 O O . GLY A 1 96 ? 7.042 -3.765 -27.255 1.00 92.12 96 GLY A O 1
ATOM 815 N N . PHE A 1 97 ? 6.945 -1.552 -27.635 1.00 91.25 97 PHE A N 1
ATOM 816 C CA . PHE A 1 97 ? 5.533 -1.408 -27.304 1.00 91.25 97 PHE A CA 1
ATOM 817 C C . PHE A 1 97 ? 4.607 -2.174 -28.265 1.00 91.25 97 PHE A C 1
ATOM 819 O O . PHE A 1 97 ? 3.690 -2.853 -27.819 1.00 91.25 97 PHE A O 1
ATOM 826 N N . GLN A 1 98 ? 4.874 -2.156 -29.574 1.00 89.38 98 GLN A N 1
ATOM 827 C CA . GLN A 1 98 ? 4.111 -2.954 -30.546 1.00 89.38 98 GLN A CA 1
ATOM 828 C C . GLN A 1 98 ? 4.184 -4.458 -30.258 1.00 89.38 98 GLN A C 1
ATOM 830 O O . GLN A 1 98 ? 3.178 -5.152 -30.390 1.00 89.38 98 GLN A O 1
ATOM 835 N N . MET A 1 99 ? 5.348 -4.964 -29.831 1.00 87.88 99 MET A N 1
ATOM 836 C CA . MET A 1 99 ? 5.471 -6.364 -29.411 1.00 87.88 99 MET A CA 1
ATOM 837 C C . MET A 1 99 ? 4.624 -6.667 -28.176 1.00 87.88 99 MET A C 1
ATOM 839 O O . MET A 1 99 ? 4.011 -7.727 -28.107 1.00 87.88 99 MET A O 1
ATOM 843 N N . LEU A 1 100 ? 4.587 -5.740 -27.216 1.00 87.94 100 LEU A N 1
ATOM 844 C CA . LEU A 1 100 ? 3.787 -5.863 -26.003 1.00 87.94 100 LEU A CA 1
ATOM 845 C C . LEU A 1 100 ? 2.286 -5.911 -26.321 1.00 87.94 100 LEU A C 1
ATOM 847 O O . LEU A 1 100 ? 1.596 -6.832 -25.891 1.00 87.94 100 LEU A O 1
ATOM 851 N N . HIS A 1 101 ? 1.807 -4.962 -27.129 1.00 85.06 101 HIS A N 1
ATOM 852 C CA . HIS A 1 101 ? 0.417 -4.894 -27.581 1.00 85.06 101 HIS A CA 1
ATOM 853 C C . HIS A 1 101 ? 0.001 -6.173 -28.315 1.00 85.06 101 HIS A C 1
ATOM 855 O O . HIS A 1 101 ? -1.086 -6.689 -28.087 1.00 85.06 101 HIS A O 1
ATOM 861 N N . ALA A 1 102 ? 0.853 -6.711 -29.191 1.00 83.62 102 ALA A N 1
ATOM 862 C CA . ALA A 1 102 ? 0.542 -7.942 -29.917 1.00 83.62 102 ALA A CA 1
ATOM 863 C C . ALA A 1 102 ? 0.440 -9.175 -29.001 1.00 83.62 102 ALA A C 1
ATOM 865 O O . ALA A 1 102 ? -0.255 -10.127 -29.344 1.00 83.62 102 ALA A O 1
ATOM 866 N N . TYR A 1 103 ? 1.141 -9.172 -27.864 1.00 83.38 103 TYR A N 1
ATOM 867 C CA . TYR A 1 103 ? 1.196 -10.310 -26.947 1.00 83.38 103 TYR A CA 1
ATOM 868 C C . TYR A 1 103 ? 0.098 -10.273 -25.868 1.00 83.38 103 TYR A C 1
ATOM 870 O O . TYR A 1 103 ? -0.400 -11.328 -25.485 1.00 83.38 103 TYR A O 1
ATOM 878 N N . TRP A 1 104 ? -0.293 -9.083 -25.393 1.00 78.75 104 TRP A N 1
ATOM 879 C CA . TRP A 1 104 ? -1.229 -8.910 -24.266 1.00 78.75 104 TRP A CA 1
ATOM 880 C C . TRP A 1 104 ? -2.476 -8.066 -24.550 1.00 78.75 104 TRP A C 1
ATOM 882 O O . TRP A 1 104 ? -3.259 -7.859 -23.631 1.00 78.75 104 TRP A O 1
ATOM 892 N N . ASP A 1 105 ? -2.674 -7.590 -25.782 1.00 78.81 105 ASP A N 1
ATOM 893 C CA . ASP A 1 105 ? -3.829 -6.759 -26.167 1.00 78.81 105 ASP A CA 1
ATOM 894 C C . ASP A 1 105 ? -3.990 -5.487 -25.303 1.00 78.81 105 ASP A C 1
ATOM 896 O O . ASP A 1 105 ? -5.067 -5.138 -24.829 1.00 78.81 105 ASP A O 1
ATOM 900 N N . ILE A 1 106 ? -2.870 -4.801 -25.052 1.00 70.88 106 ILE A N 1
ATOM 901 C CA . ILE A 1 106 ? -2.814 -3.575 -24.237 1.00 70.88 106 ILE A CA 1
ATOM 902 C C . ILE A 1 106 ? -3.193 -2.355 -25.084 1.00 70.88 106 ILE A C 1
ATOM 904 O O . ILE A 1 106 ? -2.720 -2.229 -26.211 1.00 70.88 106 ILE A O 1
ATOM 908 N N . GLU A 1 107 ? -3.972 -1.414 -24.533 1.00 70.56 107 GLU A N 1
ATOM 909 C CA . GLU A 1 107 ? -4.351 -0.173 -25.229 1.00 70.56 107 GLU A CA 1
ATOM 910 C C . GLU A 1 107 ? -3.134 0.595 -25.794 1.00 70.56 107 GLU A C 1
ATOM 912 O O . GLU A 1 107 ? -2.104 0.697 -25.128 1.00 70.56 107 GLU A O 1
ATOM 917 N N . PRO A 1 108 ? -3.240 1.216 -26.987 1.00 57.97 108 PRO A N 1
ATOM 918 C CA . PRO A 1 108 ? -2.101 1.716 -27.769 1.00 57.97 108 PRO A CA 1
ATOM 919 C C . PRO A 1 108 ? -1.423 3.007 -27.253 1.00 57.97 108 PRO A C 1
ATOM 921 O O . PRO A 1 108 ? -0.706 3.669 -28.007 1.00 57.97 108 PRO A O 1
ATOM 924 N N . GLU A 1 109 ? -1.618 3.408 -25.998 1.00 69.81 109 GLU A N 1
ATOM 925 C CA . GLU A 1 109 ? -1.081 4.667 -25.470 1.00 69.81 109 GLU A CA 1
ATOM 926 C C . GLU A 1 109 ? 0.333 4.484 -24.879 1.00 69.81 109 GLU A C 1
ATOM 928 O O . GLU A 1 109 ? 0.504 4.118 -23.721 1.00 69.81 109 GLU A O 1
ATOM 933 N N . TRP A 1 110 ? 1.372 4.787 -25.667 1.00 84.19 110 TRP A N 1
ATOM 934 C CA . TRP A 1 110 ? 2.762 4.890 -25.195 1.00 84.19 110 TRP A CA 1
ATOM 935 C C . TRP A 1 110 ? 3.369 6.247 -25.555 1.00 84.19 110 TRP A C 1
ATOM 937 O O . TRP A 1 110 ? 3.187 6.722 -26.674 1.00 84.19 110 TRP A O 1
ATOM 947 N N . ASP A 1 111 ? 4.123 6.860 -24.634 1.00 82.12 111 ASP A N 1
ATOM 948 C CA . ASP A 1 111 ? 4.800 8.151 -24.835 1.00 82.12 111 ASP A CA 1
ATOM 949 C C . ASP A 1 111 ? 6.254 7.951 -25.322 1.00 82.12 111 ASP A C 1
ATOM 951 O O . ASP A 1 111 ? 7.148 7.657 -24.524 1.00 82.12 111 ASP A O 1
ATOM 955 N N . PRO A 1 112 ? 6.579 8.181 -26.610 1.00 79.19 112 PRO A N 1
ATOM 956 C CA . PRO A 1 112 ? 7.942 7.999 -27.113 1.00 79.19 112 PRO A CA 1
ATOM 957 C C . PRO A 1 112 ? 8.941 9.036 -26.573 1.00 79.19 112 PRO A C 1
ATOM 959 O O . PRO A 1 112 ? 10.152 8.886 -26.772 1.00 79.19 112 PRO A O 1
ATOM 962 N N . SER A 1 113 ? 8.468 10.108 -25.922 1.00 83.56 113 SER A N 1
ATOM 963 C CA . SER A 1 113 ? 9.317 11.152 -25.340 1.00 83.56 113 SER A CA 1
ATOM 964 C C . SER A 1 113 ? 9.978 10.733 -24.024 1.00 83.56 113 SER A C 1
ATOM 966 O O . SER A 1 113 ? 10.878 11.434 -23.557 1.00 83.56 113 SER A O 1
ATOM 968 N N . LEU A 1 114 ? 9.608 9.576 -23.458 1.00 81.88 114 LEU A N 1
ATOM 969 C CA . LEU A 1 114 ? 10.161 9.048 -22.205 1.00 81.88 114 LEU A CA 1
ATOM 970 C C . LEU A 1 114 ? 11.695 8.964 -22.213 1.00 81.88 114 LEU A C 1
ATOM 972 O O . LEU A 1 114 ? 12.344 9.295 -21.224 1.00 81.88 114 LEU A O 1
ATOM 976 N N . LYS A 1 115 ? 12.309 8.676 -23.366 1.00 82.56 115 LYS A N 1
ATOM 977 C CA . LYS A 1 115 ? 13.776 8.668 -23.511 1.00 82.56 115 LYS A CA 1
ATOM 978 C C . LYS A 1 115 ? 14.465 10.023 -23.266 1.00 82.56 115 LYS A C 1
ATOM 980 O O . LYS A 1 115 ? 15.676 10.060 -23.082 1.00 82.56 115 LYS A O 1
ATOM 985 N N . ASN A 1 116 ? 13.708 11.121 -23.295 1.00 83.38 116 ASN A N 1
ATOM 986 C CA . ASN A 1 116 ? 14.196 12.497 -23.165 1.00 83.38 116 ASN A CA 1
ATOM 987 C C . ASN A 1 116 ? 13.769 13.157 -21.840 1.00 83.38 116 ASN A C 1
ATOM 989 O O . ASN A 1 116 ? 13.888 14.375 -21.689 1.00 83.38 116 ASN A O 1
ATOM 993 N N . ARG A 1 117 ? 13.212 12.393 -20.892 1.00 85.50 117 ARG A N 1
ATOM 994 C CA . ARG A 1 117 ? 12.753 12.930 -19.605 1.00 85.50 117 ARG A CA 1
ATOM 995 C C . ARG A 1 117 ? 13.933 13.280 -18.696 1.00 85.50 117 ARG A C 1
ATOM 997 O O . ARG A 1 117 ? 15.052 12.804 -18.867 1.00 85.50 117 ARG A O 1
ATOM 1004 N N . SER A 1 118 ? 13.679 14.146 -17.715 1.00 86.75 118 SER A N 1
ATOM 1005 C CA . SER A 1 118 ? 14.704 14.553 -16.752 1.00 86.75 118 SER A CA 1
ATOM 1006 C C . SER A 1 118 ? 15.160 13.373 -15.889 1.00 86.75 118 SER A C 1
ATOM 1008 O O . SER A 1 118 ? 14.365 12.493 -15.563 1.00 86.75 118 SER A O 1
ATOM 1010 N N . ALA A 1 119 ? 16.422 13.387 -15.446 1.00 84.12 119 ALA A N 1
ATOM 1011 C CA . ALA A 1 119 ? 16.965 12.344 -14.570 1.00 84.12 119 ALA A CA 1
ATOM 1012 C C . ALA A 1 119 ? 16.129 12.163 -13.295 1.00 84.12 119 ALA A C 1
ATOM 1014 O O . ALA A 1 119 ? 15.927 11.041 -12.844 1.00 84.12 119 ALA A O 1
ATOM 1015 N N . LEU A 1 120 ? 15.575 13.259 -12.761 1.00 83.88 120 LEU A N 1
ATOM 1016 C CA . LEU A 1 120 ? 14.606 13.185 -11.679 1.00 83.88 120 LEU A CA 1
ATOM 1017 C C . LEU A 1 120 ? 13.424 12.306 -12.107 1.00 83.88 120 LEU A C 1
ATOM 1019 O O . LEU A 1 120 ? 13.183 11.289 -11.473 1.00 83.88 120 LEU A O 1
ATOM 1023 N N . PHE A 1 121 ? 12.685 12.634 -13.164 1.00 87.69 121 PHE A N 1
ATOM 1024 C CA . PHE A 1 121 ? 11.545 11.815 -13.605 1.00 87.69 121 PHE A CA 1
ATOM 1025 C C . PHE A 1 121 ? 11.868 10.309 -13.675 1.00 87.69 121 PHE A C 1
ATOM 1027 O O . PHE A 1 121 ? 11.122 9.508 -13.126 1.00 87.69 121 PHE A O 1
ATOM 1034 N N . VAL A 1 122 ? 13.030 9.941 -14.221 1.00 90.19 122 VAL A N 1
ATOM 1035 C CA . VAL A 1 122 ? 13.499 8.545 -14.270 1.00 90.19 122 VAL A CA 1
ATOM 1036 C C . VAL A 1 122 ? 13.680 7.937 -12.869 1.00 90.19 122 VAL A C 1
ATOM 1038 O O . VAL A 1 122 ? 13.155 6.862 -12.599 1.00 90.19 122 VAL A O 1
ATOM 1041 N N . ILE A 1 123 ? 14.370 8.632 -11.955 1.00 88.38 123 ILE A N 1
ATOM 1042 C CA . ILE A 1 123 ? 14.608 8.166 -10.572 1.00 88.38 123 ILE A CA 1
ATOM 1043 C C . ILE A 1 123 ? 13.296 7.898 -9.825 1.00 88.38 123 ILE A C 1
ATOM 1045 O O . ILE A 1 123 ? 13.215 6.935 -9.070 1.00 88.38 123 ILE A O 1
ATOM 1049 N N . HIS A 1 124 ? 12.275 8.736 -10.037 1.00 90.31 124 HIS A N 1
ATOM 1050 C CA . HIS A 1 124 ? 10.962 8.581 -9.396 1.00 90.31 124 HIS A CA 1
ATOM 1051 C C . HIS A 1 124 ? 10.370 7.209 -9.681 1.00 90.31 124 HIS A C 1
ATOM 1053 O O . HIS A 1 124 ? 10.143 6.424 -8.769 1.00 90.31 124 HIS A O 1
ATOM 1059 N N . HIS A 1 125 ? 10.201 6.907 -10.964 1.00 92.44 125 HIS A N 1
ATOM 1060 C CA . HIS A 1 125 ? 9.550 5.679 -11.383 1.00 92.44 125 HIS A CA 1
ATOM 1061 C C . HIS A 1 125 ? 10.399 4.439 -11.109 1.00 92.44 125 HIS A C 1
ATOM 1063 O O . HIS A 1 125 ? 9.856 3.405 -10.730 1.00 92.44 125 HIS A O 1
ATOM 1069 N N . LEU A 1 126 ? 11.728 4.546 -11.214 1.00 92.00 126 LEU A N 1
ATOM 1070 C CA . LEU A 1 126 ? 12.616 3.456 -10.813 1.00 92.00 126 LEU A CA 1
ATOM 1071 C C . LEU A 1 126 ? 12.502 3.141 -9.320 1.00 92.00 126 LEU A C 1
ATOM 1073 O O . LEU A 1 126 ? 12.530 1.970 -8.959 1.00 92.00 126 LEU A O 1
ATOM 1077 N N . ASN A 1 127 ? 12.371 4.146 -8.449 1.00 91.50 127 ASN A N 1
ATOM 1078 C CA . ASN A 1 127 ? 12.220 3.905 -7.013 1.00 91.50 127 ASN A CA 1
ATOM 1079 C C . ASN A 1 127 ? 10.856 3.306 -6.665 1.00 91.50 127 ASN A C 1
ATOM 1081 O O . ASN A 1 127 ? 10.805 2.413 -5.821 1.00 91.50 127 ASN A O 1
ATOM 1085 N N . THR A 1 128 ? 9.784 3.711 -7.348 1.00 93.62 128 THR A N 1
ATOM 1086 C CA . THR A 1 128 ? 8.478 3.053 -7.215 1.00 93.62 128 THR A CA 1
ATOM 1087 C C . THR A 1 128 ? 8.535 1.595 -7.677 1.00 93.62 128 THR A C 1
ATOM 1089 O O . THR A 1 128 ? 8.100 0.699 -6.956 1.00 93.62 128 THR A O 1
ATOM 1092 N N . TYR A 1 129 ? 9.121 1.325 -8.846 1.00 94.88 129 TYR A N 1
ATOM 1093 C CA . TYR A 1 129 ? 9.237 -0.045 -9.346 1.00 94.88 129 TYR A CA 1
ATOM 1094 C C . TYR A 1 129 ? 10.140 -0.905 -8.456 1.00 94.88 129 TYR A C 1
ATOM 1096 O O . TYR A 1 129 ? 9.846 -2.069 -8.183 1.00 94.88 129 TYR A O 1
ATOM 1104 N N . TYR A 1 130 ? 11.220 -0.318 -7.938 1.00 93.38 130 TYR A N 1
ATOM 1105 C CA . TYR A 1 130 ? 12.089 -0.985 -6.979 1.00 93.38 130 TYR A CA 1
ATOM 1106 C C . TYR A 1 130 ? 11.337 -1.360 -5.708 1.00 93.38 130 TYR A C 1
ATOM 1108 O O . TYR A 1 130 ? 11.469 -2.497 -5.268 1.00 93.38 130 TYR A O 1
ATOM 1116 N N . PHE A 1 131 ? 10.513 -0.457 -5.166 1.00 93.69 131 PHE A N 1
ATOM 1117 C CA . PHE A 1 131 ? 9.647 -0.757 -4.028 1.00 93.69 131 PHE A CA 1
ATOM 1118 C C . PHE A 1 131 ? 8.753 -1.973 -4.306 1.00 93.69 131 PHE A C 1
ATOM 1120 O O . PHE A 1 131 ? 8.737 -2.897 -3.499 1.00 93.69 131 PHE A O 1
ATOM 1127 N N . ALA A 1 132 ? 8.089 -2.037 -5.466 1.00 92.81 132 ALA A N 1
ATOM 1128 C CA . ALA A 1 132 ? 7.285 -3.206 -5.835 1.00 92.81 132 ALA A CA 1
ATOM 1129 C C . ALA A 1 132 ? 8.130 -4.497 -5.905 1.00 92.81 132 ALA A C 1
ATOM 1131 O O . ALA A 1 132 ? 7.713 -5.551 -5.426 1.00 92.81 132 ALA A O 1
ATOM 1132 N N . CYS A 1 133 ? 9.358 -4.411 -6.426 1.00 92.69 133 CYS A N 1
ATOM 1133 C CA . CYS A 1 133 ? 10.274 -5.548 -6.540 1.00 92.69 133 CYS A CA 1
ATOM 1134 C C . CYS A 1 133 ? 10.877 -6.026 -5.207 1.00 92.69 133 CYS A C 1
ATOM 1136 O O . CYS A 1 133 ? 11.376 -7.152 -5.155 1.00 92.69 133 CYS A O 1
ATOM 1138 N N . LEU A 1 134 ? 10.864 -5.215 -4.142 1.00 91.81 134 LEU A N 1
ATOM 1139 C CA . LEU A 1 134 ? 11.356 -5.632 -2.819 1.00 91.81 134 LEU A CA 1
ATOM 1140 C C . LEU A 1 134 ? 10.578 -6.832 -2.277 1.00 91.81 134 LEU A C 1
ATOM 1142 O O . LEU A 1 134 ? 11.156 -7.714 -1.647 1.00 91.81 134 LEU A O 1
ATOM 1146 N N . PHE A 1 135 ? 9.286 -6.895 -2.587 1.00 88.69 135 PHE A N 1
ATOM 1147 C CA . PHE A 1 135 ? 8.359 -7.919 -2.112 1.00 88.69 135 PHE A CA 1
ATOM 1148 C C . PHE A 1 135 ? 8.306 -9.155 -3.019 1.00 88.69 135 PHE A C 1
ATOM 1150 O O . PHE A 1 135 ? 7.310 -9.875 -3.094 1.00 88.69 135 PHE A O 1
ATOM 1157 N N . ARG A 1 136 ? 9.390 -9.418 -3.753 1.00 84.31 136 ARG A N 1
ATOM 1158 C CA . ARG A 1 136 ? 9.486 -10.544 -4.687 1.00 84.31 136 ARG A CA 1
ATOM 1159 C C . ARG A 1 136 ? 9.228 -11.890 -4.011 1.00 84.31 136 ARG A C 1
ATOM 1161 O O . ARG A 1 136 ? 8.583 -12.734 -4.616 1.00 84.31 136 ARG A O 1
ATOM 1168 N N . ARG A 1 137 ? 9.727 -12.107 -2.790 1.00 83.31 137 ARG A N 1
ATOM 1169 C CA . ARG A 1 137 ? 9.480 -13.362 -2.059 1.00 83.31 137 ARG A CA 1
ATOM 1170 C C . ARG A 1 137 ? 7.998 -13.551 -1.770 1.00 83.31 137 ARG A C 1
ATOM 1172 O O . ARG A 1 137 ? 7.461 -14.600 -2.085 1.00 83.31 137 ARG A O 1
ATOM 1179 N N . GLN A 1 138 ? 7.317 -12.502 -1.317 1.00 84.19 138 GLN A N 1
ATOM 1180 C CA . GLN A 1 138 ? 5.872 -12.539 -1.119 1.00 84.19 138 GLN A CA 1
ATOM 1181 C C . GLN A 1 138 ? 5.120 -12.799 -2.429 1.00 84.19 138 GLN A C 1
ATOM 1183 O O . GLN A 1 138 ? 4.079 -13.449 -2.413 1.00 84.19 138 GLN A O 1
ATOM 1188 N N . PHE A 1 139 ? 5.641 -12.324 -3.564 1.00 84.25 139 PHE A N 1
ATOM 1189 C CA . PHE A 1 139 ? 5.104 -12.664 -4.882 1.00 84.25 139 PHE A CA 1
ATOM 1190 C C . PHE A 1 139 ? 5.312 -14.149 -5.225 1.00 84.25 139 PHE A C 1
ATOM 1192 O O . PHE A 1 139 ? 4.389 -14.809 -5.690 1.00 84.25 139 PHE A O 1
ATOM 1199 N N . GLU A 1 140 ? 6.505 -14.696 -4.970 1.00 84.94 140 GLU A N 1
ATOM 1200 C CA . GLU A 1 140 ? 6.821 -16.125 -5.154 1.00 84.94 140 GLU A CA 1
ATOM 1201 C C . GLU A 1 140 ? 5.964 -17.027 -4.241 1.00 84.94 140 GLU A C 1
ATOM 1203 O O . GLU A 1 140 ? 5.558 -18.113 -4.649 1.00 84.94 140 GLU A O 1
ATOM 1208 N N . GLU A 1 141 ? 5.646 -16.556 -3.035 1.00 86.19 141 GLU A N 1
ATOM 1209 C CA . GLU A 1 141 ? 4.810 -17.235 -2.035 1.00 86.19 141 GLU A CA 1
ATOM 1210 C C . GLU A 1 141 ? 3.299 -17.048 -2.275 1.00 86.19 141 GLU A C 1
ATOM 1212 O O . GLU A 1 141 ? 2.480 -17.638 -1.572 1.00 86.19 141 GLU A O 1
ATOM 1217 N N . GLY A 1 142 ? 2.907 -16.236 -3.265 1.00 84.31 142 GLY A N 1
ATOM 1218 C CA . GLY A 1 142 ? 1.505 -15.962 -3.595 1.00 84.31 142 GLY A CA 1
ATOM 1219 C C . GLY A 1 142 ? 0.770 -15.061 -2.593 1.00 84.31 142 GLY A C 1
ATOM 1220 O O . GLY A 1 142 ? -0.459 -14.979 -2.636 1.00 84.31 142 GLY A O 1
ATOM 1221 N N . MET A 1 143 ? 1.500 -14.388 -1.696 1.00 88.50 143 MET A N 1
ATOM 1222 C CA . MET A 1 143 ? 0.968 -13.352 -0.806 1.00 88.50 143 MET A CA 1
ATOM 1223 C C . MET A 1 143 ? 0.804 -12.010 -1.525 1.00 88.50 143 MET A C 1
ATOM 1225 O O . MET A 1 143 ? -0.201 -11.341 -1.328 1.00 88.50 143 MET A O 1
ATOM 1229 N N . LEU A 1 144 ? 1.752 -11.609 -2.374 1.00 91.69 144 LEU A N 1
ATOM 1230 C CA . LEU A 1 144 ? 1.551 -10.507 -3.321 1.00 91.69 144 LEU A CA 1
ATOM 1231 C C . LEU A 1 144 ? 1.038 -11.120 -4.624 1.00 91.69 144 LEU A C 1
ATOM 1233 O O . LEU A 1 144 ? 1.808 -11.762 -5.334 1.00 91.69 144 LEU A O 1
ATOM 1237 N N . VAL A 1 145 ? -0.252 -10.971 -4.919 1.00 92.50 145 VAL A N 1
ATOM 1238 C CA . VAL A 1 145 ? -0.866 -11.648 -6.075 1.00 92.50 145 VAL A CA 1
ATOM 1239 C C . VAL A 1 145 ? -0.663 -10.887 -7.376 1.00 92.50 145 VAL A C 1
ATOM 1241 O O . VAL A 1 145 ? -0.512 -11.511 -8.423 1.00 92.50 145 VAL A O 1
ATOM 1244 N N . ASP A 1 146 ? -0.611 -9.559 -7.306 1.00 94.12 146 ASP A N 1
ATOM 1245 C CA . ASP A 1 146 ? -0.336 -8.711 -8.459 1.00 94.12 146 ASP A CA 1
ATOM 1246 C C . ASP A 1 146 ? 0.243 -7.358 -8.024 1.00 94.12 146 ASP A C 1
ATOM 1248 O O . ASP A 1 146 ? 0.113 -6.933 -6.870 1.00 94.12 146 ASP A O 1
ATOM 1252 N N . TYR A 1 147 ? 0.883 -6.671 -8.962 1.00 95.12 147 TYR A N 1
ATOM 1253 C CA . TYR A 1 147 ? 1.231 -5.264 -8.838 1.00 95.12 147 TYR A CA 1
ATOM 1254 C C . TYR A 1 147 ? 1.125 -4.590 -10.203 1.00 95.12 147 TYR A C 1
ATOM 1256 O O . TYR A 1 147 ? 1.519 -5.144 -11.228 1.00 95.12 147 TYR A O 1
ATOM 1264 N N . VAL A 1 148 ? 0.647 -3.353 -10.207 1.00 94.94 148 VAL A N 1
ATOM 1265 C CA . VAL A 1 148 ? 0.614 -2.512 -11.403 1.00 94.94 148 VAL A CA 1
ATOM 1266 C C . VAL A 1 148 ? 1.263 -1.171 -11.127 1.00 94.94 148 VAL A C 1
ATOM 1268 O O . VAL A 1 148 ? 1.316 -0.707 -9.984 1.00 94.94 148 VAL A O 1
ATOM 1271 N N . GLY A 1 149 ? 1.782 -0.561 -12.183 1.00 94.81 149 GLY A N 1
ATOM 1272 C CA . GLY A 1 149 ? 2.366 0.764 -12.116 1.00 94.81 149 GLY A CA 1
ATOM 1273 C C . GLY A 1 149 ? 1.344 1.834 -12.475 1.00 94.81 149 GLY A C 1
ATOM 1274 O O . GLY A 1 149 ? 0.128 1.638 -12.429 1.00 94.81 149 GLY A O 1
ATOM 1275 N N . GLU A 1 150 ? 1.864 2.988 -12.863 1.00 92.12 150 GLU A N 1
ATOM 1276 C CA . GLU A 1 150 ? 1.078 4.189 -13.121 1.00 92.12 150 GLU A CA 1
ATOM 1277 C C . GLU A 1 150 ? 0.127 4.039 -14.326 1.00 92.12 150 GLU A C 1
ATOM 1279 O O . GLU A 1 150 ? -0.908 4.706 -14.384 1.00 92.12 150 GLU A O 1
ATOM 1284 N N . GLN A 1 151 ? 0.467 3.184 -15.301 1.00 88.75 151 GLN A N 1
ATOM 1285 C CA . GLN A 1 151 ? -0.351 2.982 -16.503 1.00 88.75 151 GLN A CA 1
ATOM 1286 C C . GLN A 1 151 ? -1.670 2.295 -16.184 1.00 88.75 151 GLN A C 1
ATOM 1288 O O . GLN A 1 151 ? -2.728 2.886 -16.392 1.00 88.75 151 GLN A O 1
ATOM 1293 N N . SER A 1 152 ? -1.617 1.076 -15.652 1.00 90.19 152 SER A N 1
ATOM 1294 C CA . SER A 1 152 ? -2.832 0.318 -15.349 1.00 90.19 152 SER A CA 1
ATOM 1295 C C . SER A 1 152 ? -3.494 0.774 -14.046 1.00 90.19 152 SER A C 1
ATOM 1297 O O . SER A 1 152 ? -4.690 0.566 -13.849 1.00 90.19 152 SER A O 1
ATOM 1299 N N . GLY A 1 153 ? -2.751 1.460 -13.170 1.00 91.19 153 GLY A N 1
ATOM 1300 C CA . GLY A 1 153 ? -3.286 2.067 -11.951 1.00 91.19 153 GLY A CA 1
ATOM 1301 C C . GLY A 1 153 ? -4.077 3.362 -12.163 1.00 91.19 153 GLY A C 1
ATOM 1302 O O . GLY A 1 153 ? -4.680 3.860 -11.212 1.00 91.19 153 GLY A O 1
ATOM 1303 N N . ARG A 1 154 ? -4.082 3.946 -13.371 1.00 90.88 154 ARG A N 1
ATOM 1304 C CA . ARG A 1 154 ? -4.824 5.187 -13.643 1.00 90.88 154 ARG A CA 1
ATOM 1305 C C . ARG A 1 154 ? -6.337 4.954 -13.609 1.00 90.88 154 ARG A C 1
ATOM 1307 O O . ARG A 1 154 ? -6.855 4.006 -14.194 1.00 90.88 154 ARG A O 1
ATOM 1314 N N . PHE A 1 155 ? -7.063 5.895 -13.014 1.00 90.81 155 PHE A N 1
ATOM 1315 C CA . PHE A 1 155 ? -8.521 5.906 -12.982 1.00 90.81 155 PHE A CA 1
ATOM 1316 C C . PHE A 1 155 ? -9.083 7.133 -13.694 1.00 90.81 155 PHE A C 1
ATOM 1318 O O . PHE A 1 155 ? -8.678 8.266 -13.421 1.00 90.81 155 PHE A O 1
ATOM 1325 N N . GLN A 1 156 ? -10.084 6.913 -14.541 1.00 87.44 156 GLN A N 1
ATOM 1326 C CA . GLN A 1 156 ? -10.874 7.958 -15.188 1.00 87.44 156 GLN A CA 1
ATOM 1327 C C . GLN A 1 156 ? -12.317 7.850 -14.682 1.00 87.44 156 GLN A C 1
ATOM 1329 O O . GLN A 1 156 ? -12.908 6.774 -14.737 1.00 87.44 156 GLN A O 1
ATOM 1334 N N . GLU A 1 157 ? -12.877 8.941 -14.142 1.00 77.94 157 GLU A N 1
ATOM 1335 C CA . GLU A 1 157 ? -14.240 8.932 -13.587 1.00 77.94 157 GLU A CA 1
ATOM 1336 C C . GLU A 1 157 ? -15.249 8.744 -14.739 1.00 77.94 157 GLU A C 1
ATOM 1338 O O . GLU A 1 157 ? -15.302 9.585 -15.643 1.00 77.94 157 GLU A O 1
ATOM 1343 N N . PRO A 1 158 ? -16.057 7.668 -14.742 1.00 66.31 158 PRO A N 1
ATOM 1344 C CA . PRO A 1 158 ? -17.055 7.480 -15.783 1.00 66.31 158 PRO A CA 1
ATOM 1345 C C . PRO A 1 158 ? -18.111 8.592 -15.681 1.00 66.31 158 PRO A C 1
ATOM 1347 O O . PRO A 1 158 ? -18.699 8.803 -14.622 1.00 66.31 158 PRO A O 1
ATOM 1350 N N . ASN A 1 159 ? -18.372 9.280 -16.799 1.00 64.12 159 ASN A N 1
ATOM 1351 C CA . ASN A 1 159 ? -19.440 10.277 -17.006 1.00 64.12 159 ASN A CA 1
ATOM 1352 C C . ASN A 1 159 ? -19.173 11.754 -16.645 1.00 64.12 159 ASN A C 1
ATOM 1354 O O . ASN A 1 159 ? -20.130 12.531 -16.622 1.00 64.12 159 ASN A O 1
ATOM 1358 N N . LYS A 1 160 ? -17.926 12.200 -16.442 1.00 55.66 160 LYS A N 1
ATOM 1359 C CA . LYS A 1 160 ? -17.616 13.645 -16.425 1.00 55.66 160 LYS A CA 1
ATOM 1360 C C . LYS A 1 160 ? -16.803 14.057 -17.645 1.00 55.66 160 LYS A C 1
ATOM 1362 O O . LYS A 1 160 ? -15.584 13.975 -17.640 1.00 55.66 160 LYS A O 1
ATOM 1367 N N . ASP A 1 161 ? -17.530 14.539 -18.650 1.00 51.66 161 ASP A N 1
ATOM 1368 C CA . ASP A 1 161 ? -17.045 15.166 -19.879 1.00 51.66 161 ASP A CA 1
ATOM 1369 C C . ASP A 1 161 ? -16.275 14.258 -20.856 1.00 51.66 161 ASP A C 1
ATOM 1371 O O . ASP A 1 161 ? -15.512 13.371 -20.495 1.00 51.66 161 ASP A O 1
ATOM 1375 N N . LEU A 1 162 ? -16.454 14.529 -22.153 1.00 51.09 162 LEU A N 1
ATOM 1376 C CA . LEU A 1 162 ? -15.789 13.877 -23.297 1.00 51.09 162 LEU A CA 1
ATOM 1377 C C . LEU A 1 162 ? -14.247 13.999 -23.291 1.00 51.09 162 LEU A C 1
ATOM 1379 O O . LEU A 1 162 ? -13.583 13.571 -24.234 1.00 51.09 162 LEU A O 1
ATOM 1383 N N . ILE A 1 163 ? -13.664 14.599 -22.252 1.00 53.03 163 ILE A N 1
ATOM 1384 C CA . ILE A 1 163 ? -12.226 14.754 -22.075 1.00 53.03 163 ILE A CA 1
ATOM 1385 C C . ILE A 1 163 ? -11.774 13.676 -21.089 1.00 53.03 163 ILE A C 1
ATOM 1387 O O . ILE A 1 163 ? -11.985 13.816 -19.887 1.00 53.03 163 ILE A O 1
ATOM 1391 N N . LYS A 1 164 ? -11.118 12.624 -21.602 1.00 60.34 164 LYS A N 1
ATOM 1392 C CA . LYS A 1 164 ? -10.412 11.591 -20.822 1.00 60.34 164 LYS A CA 1
ATOM 1393 C C . LYS A 1 164 ? -9.331 12.235 -19.942 1.00 60.34 164 LYS A C 1
ATOM 1395 O O . LYS A 1 164 ? -8.165 12.307 -20.324 1.00 60.34 164 LYS A O 1
ATOM 1400 N N . LYS A 1 165 ? -9.711 12.789 -18.795 1.00 71.25 165 LYS A N 1
ATOM 1401 C CA . LYS A 1 165 ? -8.774 13.350 -17.826 1.00 71.25 165 LYS A CA 1
ATOM 1402 C C . LYS A 1 165 ? -8.634 12.370 -16.679 1.00 71.25 165 LYS A C 1
ATOM 1404 O O . LYS A 1 165 ? -9.628 12.014 -16.051 1.00 71.25 165 LYS A O 1
ATOM 1409 N N . ASP A 1 166 ? -7.395 11.987 -16.398 1.00 78.56 166 ASP A N 1
ATOM 1410 C CA . ASP A 1 166 ? -7.079 11.142 -15.251 1.00 78.56 166 ASP A CA 1
ATOM 1411 C C . ASP A 1 166 ? -7.615 11.799 -13.971 1.00 78.56 166 ASP A C 1
ATOM 1413 O O . ASP A 1 166 ? -7.299 12.955 -13.656 1.00 78.56 166 ASP A O 1
ATOM 1417 N N . PHE A 1 167 ? -8.473 11.060 -13.271 1.00 86.56 167 PHE A N 1
ATOM 1418 C CA . PHE A 1 167 ? -9.045 11.445 -11.988 1.00 86.56 167 PHE A CA 1
ATOM 1419 C C . PHE A 1 167 ? -8.081 11.088 -10.858 1.00 86.56 167 PHE A C 1
ATOM 1421 O O . PHE A 1 167 ? -7.774 11.935 -10.024 1.00 86.56 167 PHE A O 1
ATOM 1428 N N . LEU A 1 168 ? -7.570 9.853 -10.863 1.00 91.50 168 LEU A N 1
ATOM 1429 C CA . LEU A 1 168 ? -6.527 9.373 -9.959 1.00 91.50 168 LEU A CA 1
ATOM 1430 C C . LEU A 1 168 ? -5.426 8.700 -10.776 1.00 91.50 168 LEU A C 1
ATOM 1432 O O . LEU A 1 168 ? -5.710 8.041 -11.774 1.00 91.50 168 LEU A O 1
ATOM 1436 N N . LYS A 1 169 ? -4.178 8.859 -10.343 1.00 91.25 169 LYS A N 1
ATOM 1437 C CA . LYS A 1 169 ? -3.028 8.224 -10.973 1.00 91.25 169 LYS A CA 1
ATOM 1438 C C . LYS A 1 169 ? -1.965 7.892 -9.913 1.00 91.25 169 LYS A C 1
ATOM 1440 O O . LYS A 1 169 ? -1.072 8.715 -9.716 1.00 91.25 169 LYS A O 1
ATOM 1445 N N . PRO A 1 170 ? -2.122 6.773 -9.182 1.00 94.69 170 PRO A N 1
ATOM 1446 C CA . PRO A 1 170 ? -1.139 6.333 -8.206 1.00 94.69 170 PRO A CA 1
ATOM 1447 C C . PRO A 1 170 ? 0.150 5.902 -8.902 1.00 94.69 170 PRO A C 1
ATOM 1449 O O . PRO A 1 170 ? 0.097 5.345 -9.998 1.00 94.69 170 PRO A O 1
ATOM 1452 N N . ASP A 1 171 ? 1.299 6.117 -8.260 1.00 95.62 171 ASP A N 1
ATOM 1453 C CA . ASP A 1 171 ? 2.579 5.654 -8.801 1.00 95.62 171 ASP A CA 1
ATOM 1454 C C . ASP A 1 171 ? 2.618 4.116 -8.931 1.00 95.62 171 ASP A C 1
ATOM 1456 O O . ASP A 1 171 ? 3.225 3.591 -9.868 1.00 95.62 171 ASP A O 1
ATOM 1460 N N . ALA A 1 172 ? 1.976 3.394 -8.001 1.00 96.94 172 ALA A N 1
ATOM 1461 C CA . ALA A 1 172 ? 1.748 1.952 -8.093 1.00 96.94 172 ALA A CA 1
ATOM 1462 C C . ALA A 1 172 ? 0.535 1.484 -7.279 1.00 96.94 172 ALA A C 1
ATOM 1464 O O . ALA A 1 172 ? 0.089 2.156 -6.345 1.00 96.94 172 ALA A O 1
ATOM 1465 N N . ILE A 1 173 ? 0.052 0.283 -7.591 1.00 97.50 173 ILE A N 1
ATOM 1466 C CA . ILE A 1 173 ? -0.922 -0.456 -6.785 1.00 97.50 173 ILE A CA 1
ATOM 1467 C C . ILE A 1 173 ? -0.381 -1.866 -6.559 1.00 97.50 173 ILE A C 1
ATOM 1469 O O . ILE A 1 173 ? -0.020 -2.546 -7.516 1.00 97.50 173 ILE A O 1
ATOM 1473 N N . LEU A 1 174 ? -0.315 -2.302 -5.303 1.00 96.44 174 LEU A N 1
ATOM 1474 C CA . LEU A 1 174 ? 0.061 -3.667 -4.926 1.00 96.44 174 LEU A CA 1
ATOM 1475 C C . LEU A 1 174 ? -1.160 -4.391 -4.357 1.00 96.44 174 LEU A C 1
ATOM 1477 O O . LEU A 1 174 ? -1.889 -3.817 -3.548 1.00 96.44 174 LEU A O 1
ATOM 1481 N N . PHE A 1 175 ? -1.361 -5.648 -4.745 1.00 95.94 175 PHE A N 1
ATOM 1482 C CA . PHE A 1 175 ? -2.508 -6.455 -4.335 1.00 95.94 175 PHE A CA 1
ATOM 1483 C C . PHE A 1 175 ? -2.070 -7.589 -3.420 1.00 95.94 175 PHE A C 1
ATOM 1485 O O . PHE A 1 175 ? -1.452 -8.564 -3.849 1.00 95.94 175 PHE A O 1
ATOM 1492 N N . TRP A 1 176 ? -2.404 -7.464 -2.142 1.00 93.25 176 TRP A N 1
ATOM 1493 C CA . TRP A 1 176 ? -1.982 -8.404 -1.116 1.00 93.25 176 TRP A CA 1
ATOM 1494 C C . TRP A 1 176 ? -3.089 -9.381 -0.776 1.00 93.25 176 TRP A C 1
ATOM 1496 O O . TRP A 1 176 ? -4.176 -8.984 -0.365 1.00 93.25 176 TRP A O 1
ATOM 1506 N N . LYS A 1 177 ? -2.809 -10.670 -0.908 1.00 90.12 177 LYS A N 1
ATOM 1507 C CA . LYS A 1 177 ? -3.687 -11.731 -0.453 1.00 90.12 177 LYS A CA 1
ATOM 1508 C C . LYS A 1 177 ? -3.448 -12.009 1.020 1.00 90.12 177 LYS A C 1
ATOM 1510 O O . LYS A 1 177 ? -2.343 -12.347 1.437 1.00 90.12 177 LYS A O 1
ATOM 1515 N N . TYR A 1 178 ? -4.523 -11.939 1.789 1.00 84.38 178 TYR A N 1
ATOM 1516 C CA . TYR A 1 178 ? -4.531 -12.299 3.194 1.00 84.38 178 TYR A CA 1
ATOM 1517 C C . TYR A 1 178 ? -5.758 -13.167 3.487 1.00 84.38 178 TYR A C 1
ATOM 1519 O O . TYR A 1 178 ? -6.905 -12.712 3.450 1.00 84.38 178 TYR A O 1
ATOM 1527 N N . GLY A 1 179 ? -5.526 -14.462 3.720 1.00 81.00 179 GLY A N 1
ATOM 1528 C CA . GLY A 1 179 ? -6.596 -15.458 3.754 1.00 81.00 179 GLY A CA 1
ATOM 1529 C C . GLY A 1 179 ? -7.355 -15.504 2.420 1.00 81.00 179 GLY A C 1
ATOM 1530 O O . GLY A 1 179 ? -6.774 -15.799 1.373 1.00 81.00 179 GLY A O 1
ATOM 1531 N N . ARG A 1 180 ? -8.659 -15.209 2.462 1.00 83.00 180 ARG A N 1
ATOM 1532 C CA . ARG A 1 180 ? -9.538 -15.129 1.279 1.00 83.00 180 ARG A CA 1
ATOM 1533 C C . ARG A 1 180 ? -9.674 -13.723 0.685 1.00 83.00 180 ARG A C 1
ATOM 1535 O O . ARG A 1 180 ? -10.387 -13.565 -0.298 1.00 83.00 180 ARG A O 1
ATOM 1542 N N . HIS A 1 181 ? -9.044 -12.720 1.293 1.00 85.81 181 HIS A N 1
ATOM 1543 C CA . HIS A 1 181 ? -9.210 -11.314 0.923 1.00 85.81 181 HIS A CA 1
ATOM 1544 C C . HIS A 1 181 ? -8.047 -10.816 0.084 1.00 85.81 181 HIS A C 1
ATOM 1546 O O . HIS A 1 181 ? -6.906 -11.214 0.315 1.00 85.81 181 HIS A O 1
ATOM 1552 N N . VAL A 1 182 ? -8.344 -9.888 -0.825 1.00 91.50 182 VAL A N 1
ATOM 1553 C CA . VAL A 1 182 ? -7.344 -9.071 -1.514 1.00 91.50 182 VAL A CA 1
ATOM 1554 C C . VAL A 1 182 ? -7.401 -7.650 -0.954 1.00 91.50 182 VAL A C 1
ATOM 1556 O O . VAL A 1 182 ? -8.465 -7.026 -0.885 1.00 91.50 182 VAL A O 1
ATOM 1559 N N . LEU A 1 183 ? -6.247 -7.160 -0.511 1.00 92.81 183 LEU A N 1
ATOM 1560 C CA . LEU A 1 183 ? -6.038 -5.860 0.111 1.00 92.81 183 LEU A CA 1
ATOM 1561 C C . LEU A 1 183 ? -5.188 -4.992 -0.828 1.00 92.81 183 LEU A C 1
ATOM 1563 O O . LEU A 1 183 ? -3.992 -5.259 -0.989 1.00 92.81 183 LEU A O 1
ATOM 1567 N N . PRO A 1 184 ? -5.766 -3.962 -1.464 1.00 95.69 184 PRO A N 1
ATOM 1568 C CA . PRO A 1 184 ? -5.013 -3.090 -2.352 1.00 95.69 184 PRO A CA 1
ATOM 1569 C C . PRO A 1 184 ? -4.264 -2.010 -1.568 1.00 95.69 184 PRO A C 1
ATOM 1571 O O . PRO A 1 184 ? -4.825 -1.319 -0.716 1.00 95.69 184 PRO A O 1
ATOM 1574 N N . TRP A 1 185 ? -2.994 -1.830 -1.906 1.00 96.44 185 TRP A N 1
ATOM 1575 C CA . TRP A 1 185 ? -2.130 -0.776 -1.390 1.00 96.44 185 TRP A CA 1
ATOM 1576 C C . TRP A 1 185 ? -1.809 0.193 -2.524 1.00 96.44 185 TRP A C 1
ATOM 1578 O O . TRP A 1 185 ? -1.113 -0.169 -3.470 1.00 96.44 185 TRP A O 1
ATOM 1588 N N . LEU A 1 186 ? -2.316 1.423 -2.434 1.00 97.12 186 LEU A N 1
ATOM 1589 C CA . LEU A 1 186 ? -1.997 2.501 -3.371 1.00 97.12 186 LEU A CA 1
ATOM 1590 C C . LEU A 1 186 ? -0.739 3.196 -2.878 1.00 97.12 186 LEU A C 1
ATOM 1592 O O . LEU A 1 186 ? -0.724 3.734 -1.771 1.00 97.12 186 LEU A O 1
ATOM 1596 N N . VAL A 1 187 ? 0.296 3.192 -3.703 1.00 97.19 187 VAL A N 1
ATOM 1597 C CA . VAL A 1 187 ? 1.615 3.704 -3.351 1.00 97.19 187 VAL A CA 1
ATOM 1598 C C . VAL A 1 187 ? 1.863 5.011 -4.076 1.00 97.19 187 VAL A C 1
ATOM 1600 O O . VAL A 1 187 ? 1.667 5.107 -5.285 1.00 97.19 187 VAL A O 1
ATOM 1603 N N . GLU A 1 188 ? 2.350 5.993 -3.328 1.00 95.81 188 GLU A N 1
ATOM 1604 C CA . GLU A 1 188 ? 2.876 7.237 -3.869 1.00 95.81 188 GLU A CA 1
ATOM 1605 C C . GLU A 1 188 ? 4.296 7.451 -3.376 1.00 95.81 188 GLU A C 1
ATOM 1607 O O . GLU A 1 188 ? 4.538 7.577 -2.174 1.00 95.81 188 GLU A O 1
ATOM 1612 N N . TYR A 1 189 ? 5.245 7.492 -4.307 1.00 93.94 189 TYR A N 1
ATOM 1613 C CA . TYR A 1 189 ? 6.628 7.784 -3.991 1.00 93.94 189 TYR A CA 1
ATOM 1614 C C . TYR A 1 189 ? 6.814 9.290 -3.844 1.00 93.94 189 TYR A C 1
ATOM 1616 O O . TYR A 1 189 ? 6.508 10.085 -4.733 1.00 93.94 189 TYR A O 1
ATOM 1624 N N . GLU A 1 190 ? 7.350 9.696 -2.703 1.00 90.44 190 GLU A N 1
ATOM 1625 C CA . GLU A 1 190 ? 7.587 11.086 -2.382 1.00 90.44 190 GLU A CA 1
ATOM 1626 C C . GLU A 1 190 ? 9.066 11.353 -2.167 1.00 90.44 190 GLU A C 1
ATOM 1628 O O . GLU A 1 190 ? 9.731 10.825 -1.274 1.00 90.44 190 GLU A O 1
ATOM 1633 N N . ARG A 1 191 ? 9.560 12.255 -3.004 1.00 81.06 191 ARG A N 1
ATOM 1634 C CA . ARG A 1 191 ? 10.945 12.706 -3.061 1.00 81.06 191 ARG A CA 1
ATOM 1635 C C . ARG A 1 191 ? 10.980 14.211 -2.921 1.00 81.06 191 ARG A C 1
ATOM 1637 O O . ARG A 1 191 ? 10.158 14.891 -3.531 1.00 81.06 191 ARG A O 1
ATOM 1644 N N . SER A 1 192 ? 11.981 14.731 -2.218 1.00 71.44 192 SER A N 1
ATOM 1645 C CA . SER A 1 192 ? 12.233 16.168 -2.047 1.00 71.44 192 SER A CA 1
ATOM 1646 C C . SER A 1 192 ? 11.044 17.037 -1.575 1.00 71.44 192 SER A C 1
ATOM 1648 O O . SER A 1 192 ? 9.991 17.154 -2.194 1.00 71.44 192 SER A O 1
ATOM 1650 N N . SER A 1 193 ? 11.265 17.859 -0.553 1.00 62.00 193 SER A N 1
ATOM 1651 C CA . SER A 1 193 ? 10.288 18.862 -0.090 1.00 62.00 193 SER A CA 1
ATOM 1652 C C . SER A 1 193 ? 10.034 20.038 -1.059 1.00 62.00 193 SER A C 1
ATOM 1654 O O . SER A 1 193 ? 9.322 20.977 -0.709 1.00 62.00 193 SER A O 1
ATOM 1656 N N . ARG A 1 194 ? 10.611 20.031 -2.274 1.00 66.12 194 ARG A N 1
ATOM 1657 C CA . ARG A 1 194 ? 10.573 21.162 -3.227 1.00 66.12 194 ARG A CA 1
ATOM 1658 C C . ARG A 1 194 ? 9.393 21.162 -4.199 1.00 66.12 194 ARG A C 1
ATOM 1660 O O . ARG A 1 194 ? 9.281 22.087 -5.003 1.00 66.12 194 ARG A O 1
ATOM 1667 N N . GLN A 1 195 ? 8.522 20.155 -4.169 1.00 72.31 195 GLN A N 1
ATOM 1668 C CA . GLN A 1 195 ? 7.307 20.198 -4.982 1.00 72.31 195 GLN A CA 1
ATOM 1669 C C . GLN A 1 195 ? 6.402 21.358 -4.546 1.00 72.31 195 GLN A C 1
ATOM 1671 O O . GLN A 1 195 ? 6.233 21.624 -3.355 1.00 72.31 195 GLN A O 1
ATOM 1676 N N . SER A 1 196 ? 5.797 22.050 -5.517 1.00 80.94 196 SER A N 1
ATOM 1677 C CA . SER A 1 196 ? 4.873 23.143 -5.205 1.00 80.94 196 SER A CA 1
ATOM 1678 C C . SER A 1 196 ? 3.678 22.625 -4.400 1.00 80.94 196 SER A C 1
ATOM 1680 O O . SER A 1 196 ? 3.126 21.568 -4.715 1.00 80.94 196 SER A O 1
ATOM 1682 N N . LYS A 1 197 ? 3.241 23.393 -3.394 1.00 83.62 197 LYS A N 1
ATOM 1683 C CA . LYS A 1 197 ? 2.085 23.042 -2.551 1.00 83.62 197 LYS A CA 1
ATOM 1684 C C . LYS A 1 197 ? 0.841 22.710 -3.381 1.00 83.62 197 LYS A C 1
ATOM 1686 O O . LYS A 1 197 ? 0.139 21.760 -3.072 1.00 83.62 197 LYS A O 1
ATOM 1691 N N . ALA A 1 198 ? 0.612 23.442 -4.473 1.00 86.19 198 ALA A N 1
ATOM 1692 C CA . ALA A 1 198 ? -0.533 23.234 -5.356 1.00 86.19 198 ALA A CA 1
ATOM 1693 C C . ALA A 1 198 ? -0.559 21.832 -5.992 1.00 86.19 198 ALA A C 1
ATOM 1695 O O . ALA A 1 198 ? -1.616 21.212 -6.065 1.00 86.19 198 ALA A O 1
ATOM 1696 N N . VAL A 1 199 ? 0.598 21.313 -6.422 1.00 85.69 199 VAL A N 1
ATOM 1697 C CA . VAL A 1 199 ? 0.700 19.963 -7.008 1.00 85.69 199 VAL A CA 1
ATOM 1698 C C . VAL A 1 199 ? 0.397 18.899 -5.956 1.00 85.69 199 VAL A C 1
ATOM 1700 O O . VAL A 1 199 ? -0.387 17.989 -6.213 1.00 85.69 199 VAL A O 1
ATOM 1703 N N . VAL A 1 200 ? 0.959 19.059 -4.758 1.00 86.50 200 VAL A N 1
ATOM 1704 C CA . VAL A 1 200 ? 0.743 18.150 -3.625 1.00 86.50 200 VAL A CA 1
ATOM 1705 C C . VAL A 1 200 ? -0.726 18.132 -3.215 1.00 86.50 200 VAL A C 1
ATOM 1707 O O . VAL A 1 200 ? -1.335 17.069 -3.153 1.00 86.50 200 VAL A O 1
ATOM 1710 N N . ASN A 1 201 ? -1.317 19.308 -2.994 1.00 89.25 201 ASN A N 1
ATOM 1711 C CA . ASN A 1 201 ? -2.706 19.431 -2.561 1.00 89.25 201 ASN A CA 1
ATOM 1712 C C . ASN A 1 201 ? -3.660 18.852 -3.611 1.00 89.25 201 ASN A C 1
ATOM 1714 O O . ASN A 1 201 ? -4.614 18.173 -3.255 1.00 89.25 201 ASN A O 1
ATOM 1718 N N . LYS A 1 202 ? -3.381 19.044 -4.908 1.00 89.38 202 LYS A N 1
ATOM 1719 C CA . LYS A 1 202 ? -4.173 18.428 -5.979 1.00 89.38 202 LYS A CA 1
ATOM 1720 C C . LYS A 1 202 ? -4.111 16.897 -5.935 1.00 89.38 202 LYS A C 1
ATOM 1722 O O . LYS A 1 202 ? -5.141 16.249 -6.118 1.00 89.38 202 LYS A O 1
ATOM 1727 N N . LYS A 1 203 ? -2.928 16.322 -5.696 1.00 89.56 203 LYS A N 1
ATOM 1728 C CA . LYS A 1 203 ? -2.740 14.868 -5.578 1.00 89.56 203 LYS A CA 1
ATOM 1729 C C . LYS A 1 203 ? -3.517 14.321 -4.375 1.00 89.56 203 LYS A C 1
ATOM 1731 O O . LYS A 1 203 ? -4.367 13.454 -4.546 1.00 89.56 203 LYS A O 1
ATOM 1736 N N . LEU A 1 204 ? -3.334 14.921 -3.196 1.00 90.62 204 LEU A N 1
ATOM 1737 C CA . LEU A 1 204 ? -4.057 14.548 -1.973 1.00 90.62 204 LEU A CA 1
ATOM 1738 C C . LEU A 1 204 ? -5.580 14.707 -2.110 1.00 90.62 204 LEU A C 1
ATOM 1740 O O . LEU A 1 204 ? -6.320 13.831 -1.674 1.00 90.62 204 LEU A O 1
ATOM 1744 N N . GLN A 1 205 ? -6.053 15.772 -2.764 1.00 91.12 205 GLN A N 1
ATOM 1745 C CA . GLN A 1 205 ? -7.477 15.969 -3.047 1.00 91.12 205 GLN A CA 1
ATOM 1746 C C . GLN A 1 205 ? -8.031 14.859 -3.945 1.00 91.12 205 GLN A C 1
ATOM 1748 O O . GLN A 1 205 ? -9.104 14.334 -3.672 1.00 91.12 205 GLN A O 1
ATOM 1753 N N . SER A 1 206 ? -7.286 14.461 -4.979 1.00 91.81 206 SER A N 1
ATOM 1754 C CA . SER A 1 206 ? -7.705 13.391 -5.894 1.00 91.81 206 SER A CA 1
ATOM 1755 C C . SER A 1 206 ? -7.833 12.051 -5.160 1.00 91.81 206 SER A C 1
ATOM 1757 O O . SER A 1 206 ? -8.836 11.360 -5.315 1.00 91.81 206 SER A O 1
ATOM 1759 N N . HIS A 1 207 ? -6.873 11.730 -4.287 1.00 93.44 207 HIS A N 1
ATOM 1760 C CA . HIS A 1 207 ? -6.944 10.580 -3.378 1.00 93.44 207 HIS A CA 1
ATOM 1761 C C . HIS A 1 207 ? -8.141 10.660 -2.423 1.00 93.44 207 HIS A C 1
ATOM 1763 O O . HIS A 1 207 ? -8.886 9.693 -2.274 1.00 93.44 207 HIS A O 1
ATOM 1769 N N . SER A 1 208 ? -8.350 11.818 -1.793 1.00 90.62 208 SER A N 1
ATOM 1770 C CA . SER A 1 208 ? -9.477 12.063 -0.889 1.00 90.62 208 SER A CA 1
ATOM 1771 C C . SER A 1 208 ? -10.818 11.834 -1.587 1.00 90.62 208 SER A C 1
ATOM 1773 O O . SER A 1 208 ? -11.645 11.069 -1.089 1.00 90.62 208 SER A O 1
ATOM 1775 N N . ASP A 1 209 ? -11.018 12.431 -2.762 1.00 90.88 209 ASP A N 1
ATOM 1776 C CA . ASP A 1 209 ? -12.262 12.302 -3.518 1.00 90.88 209 ASP A CA 1
ATOM 1777 C C . ASP A 1 209 ? -12.462 10.882 -4.055 1.00 90.88 209 ASP A C 1
ATOM 1779 O O . ASP A 1 209 ? -13.587 10.383 -4.048 1.00 90.88 209 ASP A O 1
ATOM 1783 N N . TYR A 1 210 ? -11.387 10.219 -4.493 1.00 92.56 210 TYR A N 1
ATOM 1784 C CA . TYR A 1 210 ? -11.419 8.825 -4.935 1.00 92.56 210 TYR A CA 1
ATOM 1785 C C . TYR A 1 210 ? -11.930 7.896 -3.834 1.00 92.56 210 TYR A C 1
ATOM 1787 O O . TYR A 1 210 ? -12.857 7.111 -4.047 1.00 92.56 210 TYR A O 1
ATOM 1795 N N . ALA A 1 211 ? -11.355 8.034 -2.640 1.00 90.19 211 ALA A N 1
ATOM 1796 C CA . ALA A 1 211 ? -11.692 7.229 -1.481 1.00 90.19 211 ALA A CA 1
ATOM 1797 C C . ALA A 1 211 ? -13.110 7.516 -0.965 1.00 90.19 211 ALA A C 1
ATOM 1799 O O . ALA A 1 211 ? -13.905 6.592 -0.819 1.00 90.19 211 ALA A O 1
ATOM 1800 N N . LYS A 1 212 ? -13.465 8.792 -0.760 1.00 87.62 212 LYS A N 1
ATOM 1801 C CA . LYS A 1 212 ? -14.777 9.212 -0.225 1.00 87.62 212 LYS A CA 1
ATOM 1802 C C . LYS A 1 212 ? -15.959 8.834 -1.106 1.00 87.62 212 LYS A C 1
ATOM 1804 O O . LYS A 1 212 ? -17.062 8.645 -0.611 1.00 87.62 212 LYS A O 1
ATOM 1809 N N . LYS A 1 213 ? -15.750 8.755 -2.417 1.00 87.94 213 LYS A N 1
ATOM 1810 C CA . LYS A 1 213 ? -16.790 8.352 -3.370 1.00 87.94 213 LYS A CA 1
ATOM 1811 C C . LYS A 1 213 ? -16.850 6.837 -3.589 1.00 87.94 213 LYS A C 1
ATOM 1813 O O . LYS A 1 213 ? -17.651 6.393 -4.406 1.00 87.94 213 LYS A O 1
ATOM 1818 N N . GLY A 1 214 ? -15.987 6.053 -2.935 1.00 88.56 214 GLY A N 1
ATOM 1819 C CA . GLY A 1 214 ? -15.908 4.607 -3.152 1.00 88.56 214 GLY A CA 1
ATOM 1820 C C . GLY A 1 214 ? -15.506 4.232 -4.584 1.00 88.56 214 GLY A C 1
ATOM 1821 O O . GLY A 1 214 ? -15.898 3.176 -5.079 1.00 88.56 214 GLY A O 1
ATOM 1822 N N . LEU A 1 215 ? -14.754 5.092 -5.288 1.00 91.31 215 LEU A N 1
ATOM 1823 C CA . LEU A 1 215 ? -14.451 4.904 -6.716 1.00 91.31 215 LEU A CA 1
ATOM 1824 C C . LEU A 1 215 ? -13.530 3.706 -6.984 1.00 91.31 215 LEU A C 1
ATOM 1826 O O . LEU A 1 215 ? -13.520 3.188 -8.099 1.00 91.31 215 LEU A O 1
ATOM 1830 N N . TYR A 1 216 ? -12.837 3.195 -5.964 1.00 91.75 216 TYR A N 1
ATOM 1831 C CA . TYR A 1 216 ? -12.073 1.949 -6.063 1.00 91.75 216 TYR A CA 1
ATOM 1832 C C . TYR A 1 216 ? -12.931 0.731 -6.404 1.00 91.75 216 TYR A C 1
ATOM 1834 O O . TYR A 1 216 ? -12.451 -0.151 -7.102 1.00 91.75 216 TYR A O 1
ATOM 1842 N N . LEU A 1 217 ? -14.216 0.720 -6.038 1.00 90.50 217 LEU A N 1
ATOM 1843 C CA . LEU A 1 217 ? -15.151 -0.338 -6.442 1.00 90.50 217 LEU A CA 1
ATOM 1844 C C . LEU A 1 217 ? -15.503 -0.277 -7.936 1.00 90.50 217 LEU A C 1
ATOM 1846 O O . LEU A 1 217 ? -16.068 -1.216 -8.492 1.00 90.50 217 LEU A O 1
ATOM 1850 N N . GLN A 1 218 ? -15.215 0.847 -8.596 1.00 91.69 218 GLN A N 1
ATOM 1851 C CA . GLN A 1 218 ? -15.482 1.068 -10.017 1.00 91.69 218 GLN A CA 1
ATOM 1852 C C . GLN A 1 218 ? -14.221 0.951 -10.875 1.00 91.69 218 GLN A C 1
ATOM 1854 O O . GLN A 1 218 ? -14.341 0.769 -12.086 1.00 91.69 218 GLN A O 1
ATOM 1859 N N . HIS A 1 219 ? -13.042 1.025 -10.258 1.00 93.19 219 HIS A N 1
ATOM 1860 C CA . HIS A 1 219 ? -11.756 0.977 -10.934 1.00 93.19 219 HIS A CA 1
ATOM 1861 C C . HIS A 1 219 ? -11.524 -0.396 -11.596 1.00 93.19 219 HIS A C 1
ATOM 1863 O O . HIS A 1 219 ? -11.562 -1.405 -10.893 1.00 93.19 219 HIS A O 1
ATOM 1869 N N . PRO A 1 220 ? -11.225 -0.463 -12.911 1.00 91.12 220 PRO A N 1
ATOM 1870 C CA . PRO A 1 220 ? -11.046 -1.728 -13.633 1.00 91.12 220 PRO A CA 1
ATOM 1871 C C . PRO A 1 220 ? -10.039 -2.682 -12.979 1.00 91.12 220 PRO A C 1
ATOM 1873 O O . PRO A 1 220 ? -10.432 -3.768 -12.569 1.00 91.12 220 PRO A O 1
ATOM 1876 N N . ILE A 1 221 ? -8.801 -2.229 -12.737 1.00 92.81 221 ILE A N 1
ATOM 1877 C CA . ILE A 1 221 ? -7.767 -3.086 -12.128 1.00 92.81 221 ILE A CA 1
ATOM 1878 C C . ILE A 1 221 ? -8.107 -3.575 -10.711 1.00 92.81 221 ILE A C 1
ATOM 1880 O O . ILE A 1 221 ? -7.681 -4.651 -10.306 1.00 92.81 221 ILE A O 1
ATOM 1884 N N . MET A 1 222 ? -8.914 -2.817 -9.957 1.00 94.69 222 MET A N 1
ATOM 1885 C CA . MET A 1 222 ? -9.396 -3.248 -8.641 1.00 94.69 222 MET A CA 1
ATOM 1886 C C . MET A 1 222 ? -10.435 -4.365 -8.782 1.00 94.69 222 MET A C 1
ATOM 1888 O O . MET A 1 222 ? -10.393 -5.335 -8.032 1.00 94.69 222 MET A O 1
ATOM 1892 N N . LYS A 1 223 ? -11.344 -4.256 -9.762 1.00 92.81 223 LYS A N 1
ATOM 1893 C CA . LYS A 1 223 ? -12.348 -5.291 -10.054 1.00 92.81 223 LYS A CA 1
ATOM 1894 C C . LYS A 1 223 ? -11.716 -6.580 -10.558 1.00 92.81 223 LYS A C 1
ATOM 1896 O O . LYS A 1 223 ? -12.138 -7.647 -10.143 1.00 92.81 223 LYS A O 1
ATOM 1901 N N . GLU A 1 224 ? -10.719 -6.475 -11.432 1.00 92.75 224 GLU A N 1
ATOM 1902 C CA . GLU A 1 224 ? -9.969 -7.630 -11.946 1.00 92.75 224 GLU A CA 1
ATOM 1903 C C . GLU A 1 224 ? -9.268 -8.417 -10.830 1.00 92.75 224 GLU A C 1
ATOM 1905 O O . GLU A 1 224 ? -9.085 -9.623 -10.952 1.00 92.75 224 GLU A O 1
ATOM 1910 N N . ASN A 1 225 ? -8.925 -7.741 -9.729 1.00 93.75 225 ASN A N 1
ATOM 1911 C CA . ASN A 1 225 ? -8.297 -8.323 -8.545 1.00 93.75 225 ASN A CA 1
ATOM 1912 C C . ASN A 1 225 ? -9.293 -8.616 -7.402 1.00 93.75 225 ASN A C 1
ATOM 1914 O O . ASN A 1 225 ? -8.874 -8.758 -6.254 1.00 93.75 225 ASN A O 1
ATOM 1918 N N . ASP A 1 226 ? -10.601 -8.673 -7.688 1.00 90.25 226 ASP A N 1
ATOM 1919 C CA . ASP A 1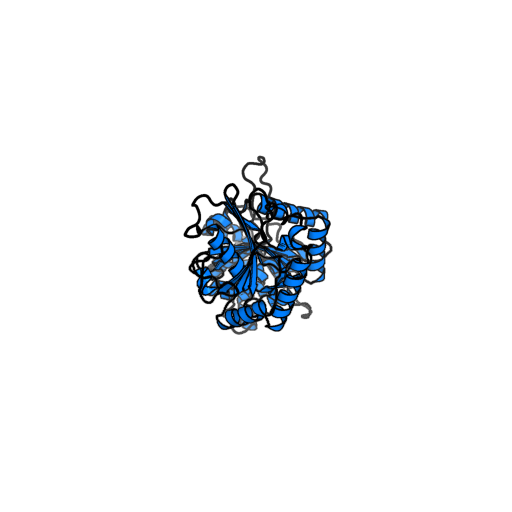 226 ? -11.670 -8.967 -6.718 1.00 90.25 226 ASP A CA 1
ATOM 1920 C C . ASP A 1 226 ? -11.606 -8.108 -5.437 1.00 90.25 226 ASP A C 1
ATOM 1922 O O . ASP A 1 226 ? -11.917 -8.548 -4.325 1.00 90.25 226 ASP A O 1
ATOM 1926 N N . VAL A 1 227 ? -11.193 -6.846 -5.573 1.00 89.38 227 VAL A N 1
ATOM 1927 C CA . VAL A 1 227 ? -11.094 -5.927 -4.439 1.00 89.38 227 VAL A CA 1
ATOM 1928 C C . VAL A 1 227 ? -12.485 -5.558 -3.935 1.00 89.38 227 VAL A C 1
ATOM 1930 O O . VAL A 1 227 ? -13.243 -4.838 -4.587 1.00 89.38 227 VAL A O 1
ATOM 1933 N N . THR A 1 228 ? -12.772 -5.964 -2.702 1.00 80.75 228 THR A N 1
ATOM 1934 C CA . THR A 1 228 ? -13.937 -5.500 -1.930 1.00 80.75 228 THR A CA 1
ATOM 1935 C C . THR A 1 228 ? -13.550 -4.576 -0.778 1.00 80.75 228 THR A C 1
ATOM 1937 O O . THR A 1 228 ? -14.405 -3.900 -0.212 1.00 80.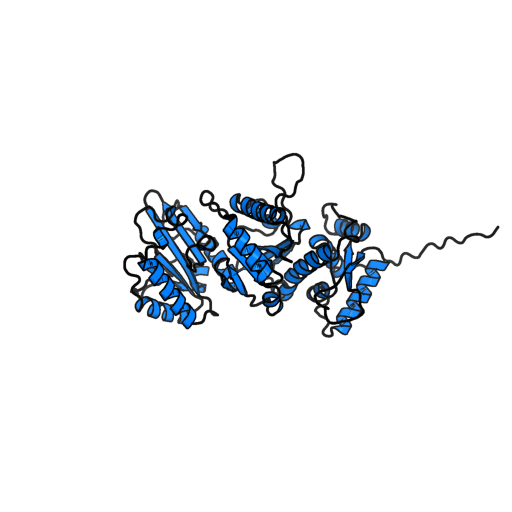75 228 THR A O 1
ATOM 1940 N N . ASN A 1 229 ? -12.268 -4.562 -0.412 1.00 83.81 229 ASN A N 1
ATOM 1941 C CA . ASN A 1 229 ? -11.760 -3.832 0.739 1.00 83.81 229 ASN A CA 1
ATOM 1942 C C . ASN A 1 229 ? -11.441 -2.377 0.385 1.00 83.81 229 ASN A C 1
ATOM 1944 O O . ASN A 1 229 ? -10.911 -2.117 -0.703 1.00 83.81 229 ASN A O 1
ATOM 1948 N N . PRO A 1 230 ? -11.680 -1.427 1.306 1.00 88.62 230 PRO A N 1
ATOM 1949 C CA . PRO A 1 230 ? -11.121 -0.096 1.174 1.00 88.62 230 PRO A CA 1
ATOM 1950 C C . PRO A 1 230 ? -9.585 -0.181 1.069 1.00 88.62 230 PRO A C 1
ATOM 1952 O O . PRO A 1 230 ? -8.969 -0.992 1.762 1.00 88.62 230 PRO A O 1
ATOM 1955 N N . PRO A 1 231 ? -8.950 0.621 0.201 1.00 92.94 231 PRO A N 1
ATOM 1956 C CA . PRO A 1 231 ? -7.506 0.564 0.014 1.00 92.94 231 PRO A CA 1
ATOM 1957 C C . PRO A 1 231 ? -6.702 1.091 1.201 1.00 92.94 231 PRO A C 1
ATOM 1959 O O . PRO A 1 231 ? -7.160 1.968 1.929 1.00 92.94 231 PRO A O 1
ATOM 1962 N N . VAL A 1 232 ? -5.453 0.644 1.313 1.00 94.00 232 VAL A N 1
ATOM 1963 C CA . VAL A 1 232 ? -4.414 1.312 2.108 1.00 94.00 232 VAL A CA 1
ATOM 1964 C C . VAL A 1 232 ? -3.760 2.385 1.241 1.00 94.00 232 VAL A C 1
ATOM 1966 O O . VAL A 1 232 ? -3.398 2.117 0.094 1.00 94.00 232 VAL A O 1
ATOM 1969 N N . PHE A 1 233 ? -3.586 3.597 1.770 1.00 95.19 233 PHE A N 1
ATOM 1970 C CA . PHE A 1 233 ? -2.815 4.646 1.107 1.00 95.19 233 PHE A CA 1
ATOM 1971 C C . PHE A 1 233 ? -1.411 4.740 1.713 1.00 95.19 233 PHE A C 1
ATOM 1973 O O . PHE A 1 233 ? -1.250 5.179 2.850 1.00 95.19 233 PHE A O 1
ATOM 1980 N N . LEU A 1 234 ? -0.392 4.338 0.953 1.00 96.12 234 LEU A N 1
ATOM 1981 C CA . LEU A 1 234 ? 1.008 4.383 1.358 1.00 96.12 234 LEU A CA 1
ATOM 1982 C C . LEU A 1 234 ? 1.739 5.546 0.684 1.00 96.12 234 LEU A C 1
ATOM 1984 O O . LEU A 1 234 ? 1.890 5.590 -0.535 1.00 96.12 234 LEU A O 1
ATOM 1988 N N . ILE A 1 235 ? 2.290 6.437 1.501 1.00 95.50 235 ILE A N 1
ATOM 1989 C CA . ILE A 1 235 ? 3.219 7.479 1.078 1.00 95.50 235 ILE A CA 1
ATOM 1990 C C . ILE A 1 235 ? 4.641 6.974 1.348 1.00 95.50 235 ILE A C 1
ATOM 1992 O O . ILE A 1 235 ? 5.122 6.965 2.485 1.00 95.50 235 ILE A O 1
ATOM 1996 N N . TYR A 1 236 ? 5.309 6.514 0.295 1.00 95.56 236 TYR A N 1
ATOM 1997 C CA . TYR A 1 236 ? 6.668 5.993 0.348 1.00 95.56 236 TYR A CA 1
ATOM 1998 C C . TYR A 1 236 ? 7.671 7.146 0.240 1.00 95.56 236 TYR A C 1
ATOM 2000 O O . TYR A 1 236 ? 7.872 7.718 -0.825 1.00 95.56 236 TYR A O 1
ATOM 2008 N N . CYS A 1 237 ? 8.282 7.528 1.355 1.00 93.94 237 CYS A N 1
ATOM 2009 C CA . CYS A 1 237 ? 9.087 8.738 1.477 1.00 93.94 237 CYS A CA 1
ATOM 2010 C C . CYS A 1 237 ? 10.585 8.442 1.391 1.00 93.94 237 CYS A C 1
ATOM 2012 O O . CYS A 1 237 ? 11.090 7.562 2.085 1.00 93.94 237 CYS A O 1
ATOM 2014 N N . GLU A 1 238 ? 11.316 9.261 0.635 1.00 90.12 238 GLU A N 1
ATOM 2015 C CA . GLU A 1 238 ? 12.785 9.231 0.575 1.00 90.12 238 GLU A CA 1
ATOM 2016 C C . GLU A 1 238 ? 13.431 9.369 1.968 1.00 90.12 238 GLU A C 1
ATOM 2018 O O . GLU A 1 238 ? 14.366 8.643 2.304 1.00 90.12 238 GLU A O 1
ATOM 2023 N N . ASP A 1 239 ? 12.915 10.279 2.800 1.00 90.38 239 ASP A N 1
ATOM 2024 C CA . ASP A 1 239 ? 13.401 10.500 4.160 1.00 90.38 239 ASP A CA 1
ATOM 2025 C C . ASP A 1 239 ? 12.308 11.026 5.112 1.00 90.38 239 ASP A C 1
ATOM 2027 O O . ASP A 1 239 ? 11.182 11.356 4.721 1.00 90.38 239 ASP A O 1
ATOM 2031 N N . VAL A 1 240 ? 12.665 11.138 6.396 1.00 90.88 240 VAL A N 1
ATOM 2032 C CA . VAL A 1 240 ? 11.779 11.649 7.453 1.00 90.88 240 VAL A CA 1
ATOM 2033 C C . VAL A 1 240 ? 11.358 13.109 7.235 1.00 90.88 240 VAL A C 1
ATOM 2035 O O . VAL A 1 240 ? 10.268 13.505 7.643 1.00 90.88 240 VAL A O 1
ATOM 2038 N N . LYS A 1 241 ? 12.180 13.936 6.572 1.00 90.75 241 LYS A N 1
ATOM 2039 C CA . LYS A 1 241 ? 11.835 15.341 6.301 1.00 90.75 241 LYS A CA 1
ATOM 2040 C C . LYS A 1 241 ? 10.716 15.424 5.269 1.00 90.75 241 LYS A C 1
ATOM 2042 O O . LYS A 1 241 ? 9.815 16.248 5.426 1.00 90.75 241 LYS A O 1
ATOM 2047 N N . VAL A 1 242 ? 10.758 14.583 4.235 1.00 90.50 242 VAL A N 1
ATOM 2048 C CA . VAL A 1 242 ? 9.693 14.473 3.230 1.00 90.50 242 VAL A CA 1
ATOM 2049 C C . VAL A 1 242 ? 8.406 13.966 3.872 1.00 90.50 242 VAL A C 1
ATOM 2051 O O . VAL A 1 242 ? 7.346 14.560 3.653 1.00 90.50 242 VAL A O 1
ATOM 2054 N N . ALA A 1 243 ? 8.499 12.945 4.725 1.00 90.75 243 ALA A N 1
ATOM 2055 C CA . ALA A 1 243 ? 7.334 12.431 5.431 1.00 90.75 243 ALA A CA 1
ATOM 2056 C C . ALA A 1 243 ? 6.692 13.486 6.342 1.00 90.75 243 ALA A C 1
ATOM 2058 O O . ALA A 1 243 ? 5.494 13.734 6.236 1.00 90.75 243 ALA A O 1
ATOM 2059 N N . ASN A 1 244 ? 7.487 14.197 7.147 1.00 89.19 244 ASN A N 1
ATOM 2060 C CA . ASN A 1 244 ? 6.992 15.282 7.998 1.00 89.19 244 ASN A CA 1
ATOM 2061 C C . ASN A 1 244 ? 6.363 16.417 7.178 1.00 89.19 244 ASN A C 1
ATOM 2063 O O . ASN A 1 244 ? 5.343 16.979 7.570 1.00 89.19 244 ASN A O 1
ATOM 2067 N N . PHE A 1 245 ? 6.928 16.751 6.013 1.00 88.62 245 PHE A N 1
ATOM 2068 C CA . PHE A 1 245 ? 6.331 17.743 5.119 1.00 88.62 245 PHE A CA 1
ATOM 2069 C C . PHE A 1 245 ? 4.945 17.310 4.621 1.00 88.62 245 PHE A C 1
ATOM 2071 O O . PHE A 1 245 ? 4.023 18.127 4.587 1.00 88.62 245 PHE A O 1
ATOM 2078 N N . ARG A 1 246 ? 4.787 16.037 4.244 1.00 87.44 246 ARG A N 1
ATOM 2079 C CA . ARG A 1 246 ? 3.506 15.466 3.805 1.00 87.44 246 ARG A CA 1
ATOM 2080 C C . ARG A 1 246 ? 2.498 15.380 4.947 1.00 87.44 246 ARG A C 1
ATOM 2082 O O . ARG A 1 246 ? 1.357 15.797 4.767 1.00 87.44 246 ARG A O 1
ATOM 2089 N N . LEU A 1 247 ? 2.939 14.940 6.119 1.00 87.00 247 LEU A N 1
ATOM 2090 C CA . LEU A 1 247 ? 2.135 14.901 7.333 1.00 87.00 247 LEU A CA 1
ATOM 2091 C C . LEU A 1 247 ? 1.586 16.288 7.686 1.00 87.00 247 LEU A C 1
ATOM 2093 O O . LEU A 1 247 ? 0.378 16.461 7.829 1.00 87.00 247 LEU A O 1
ATOM 2097 N N . ASN A 1 248 ? 2.457 17.299 7.718 1.00 85.69 248 ASN A N 1
ATOM 2098 C CA . ASN A 1 248 ? 2.055 18.678 7.985 1.00 85.69 248 ASN A CA 1
ATOM 2099 C C . ASN A 1 248 ? 1.045 19.186 6.953 1.00 85.69 248 ASN A C 1
ATOM 2101 O O . ASN A 1 248 ? 0.115 19.888 7.323 1.00 85.69 248 ASN A O 1
ATOM 2105 N N . ARG A 1 249 ? 1.175 18.812 5.672 1.00 85.12 249 ARG A N 1
ATOM 2106 C CA . ARG A 1 249 ? 0.201 19.191 4.632 1.00 85.12 249 ARG A CA 1
ATOM 2107 C C . ARG A 1 249 ? -1.170 18.571 4.866 1.00 85.12 249 ARG A C 1
ATOM 2109 O O . ARG A 1 249 ? -2.163 19.283 4.763 1.00 85.12 249 ARG A O 1
ATOM 2116 N N . ILE A 1 250 ? -1.221 17.280 5.193 1.00 83.81 250 ILE A N 1
ATOM 2117 C CA . ILE A 1 250 ? -2.477 16.589 5.519 1.00 83.81 250 ILE A CA 1
ATOM 2118 C C . ILE A 1 250 ? -3.166 17.277 6.705 1.00 83.81 250 ILE A C 1
ATOM 2120 O O . ILE A 1 250 ? -4.365 17.554 6.640 1.00 83.81 250 ILE A O 1
ATOM 2124 N N . SER A 1 251 ? -2.397 17.629 7.737 1.00 80.44 251 SER A N 1
ATOM 2125 C CA . SER A 1 251 ? -2.898 18.297 8.941 1.00 80.44 251 SER A CA 1
ATOM 2126 C C . SER A 1 251 ? -3.324 19.756 8.712 1.00 80.44 251 SER A C 1
ATOM 2128 O O . SER A 1 251 ? -4.407 20.142 9.154 1.00 80.44 251 SER A O 1
ATOM 2130 N N . GLU A 1 252 ? -2.503 20.562 8.025 1.00 81.25 252 GLU A N 1
ATOM 2131 C CA . GLU A 1 252 ? -2.748 21.989 7.735 1.00 81.25 252 GLU A CA 1
ATOM 2132 C C . GLU A 1 252 ? -4.007 22.183 6.882 1.00 81.25 252 GLU A C 1
ATOM 2134 O O . GLU A 1 252 ? -4.856 23.011 7.206 1.00 81.25 252 GLU A O 1
ATOM 2139 N N . GLU A 1 253 ? -4.140 21.403 5.808 1.00 79.25 253 GLU A N 1
ATOM 2140 C CA . GLU A 1 253 ? -5.247 21.511 4.847 1.00 79.25 253 GLU A CA 1
ATOM 2141 C C . GLU A 1 253 ? -6.490 20.726 5.295 1.00 79.25 253 GLU A C 1
ATOM 2143 O O . GLU A 1 253 ? -7.519 20.744 4.624 1.00 79.25 253 GLU A O 1
ATOM 2148 N N . GLN A 1 254 ? -6.402 20.027 6.434 1.00 75.56 254 GLN A N 1
ATOM 2149 C CA . GLN A 1 254 ? -7.477 19.210 6.998 1.00 75.56 254 GLN A CA 1
ATOM 2150 C C . GLN A 1 254 ? -8.029 18.187 5.995 1.00 75.56 254 GLN A C 1
ATOM 2152 O O . GLN A 1 254 ? -9.240 17.948 5.931 1.00 75.56 254 GLN A O 1
ATOM 2157 N N . PHE A 1 255 ? -7.139 17.571 5.206 1.00 78.69 255 PHE A N 1
ATOM 2158 C CA . PHE A 1 255 ? -7.540 16.539 4.258 1.00 78.69 255 PHE A CA 1
ATOM 2159 C C . PHE A 1 255 ? -8.194 15.384 5.013 1.00 78.69 255 PHE A C 1
ATOM 2161 O O . PHE A 1 255 ? -7.568 14.673 5.795 1.00 78.69 255 PHE A O 1
ATOM 2168 N N . SER A 1 256 ? -9.481 15.189 4.753 1.00 78.81 256 SER A N 1
ATOM 2169 C CA . SER A 1 256 ? -10.228 14.038 5.236 1.00 78.81 256 SER A CA 1
ATOM 2170 C C . SER A 1 256 ? -10.301 13.020 4.105 1.00 78.81 256 SER A C 1
ATOM 2172 O O . SER A 1 256 ? -10.705 13.353 2.995 1.00 78.81 256 SER A O 1
ATOM 2174 N N . PHE A 1 257 ? -9.923 11.780 4.379 1.00 83.12 257 PHE A N 1
ATOM 2175 C CA . PHE A 1 257 ? -9.939 10.680 3.406 1.00 83.12 257 PHE A CA 1
ATOM 2176 C C . PHE A 1 257 ? -11.072 9.683 3.668 1.00 83.12 257 PHE A C 1
ATOM 2178 O O . PHE A 1 257 ? -11.063 8.577 3.144 1.00 83.12 257 PHE A O 1
ATOM 2185 N N . TYR A 1 258 ? -12.020 10.076 4.513 1.00 78.44 258 TYR A N 1
ATOM 2186 C CA . TYR A 1 258 ? -13.144 9.267 4.953 1.00 78.44 258 TYR A CA 1
ATOM 2187 C C . TYR A 1 258 ? -14.407 10.121 4.939 1.00 78.44 258 TYR A C 1
ATOM 2189 O O . TYR A 1 258 ? -14.385 11.269 5.396 1.00 78.44 258 TYR A O 1
ATOM 2197 N N . ASP A 1 259 ? -15.497 9.579 4.410 1.00 74.62 259 ASP A N 1
ATOM 2198 C CA . ASP A 1 259 ? -16.806 10.216 4.438 1.00 74.62 259 ASP A CA 1
ATOM 2199 C C . ASP A 1 259 ? -17.736 9.498 5.422 1.00 74.62 259 ASP A C 1
ATOM 2201 O O . ASP A 1 259 ? -18.251 8.409 5.171 1.00 74.62 259 ASP A O 1
ATOM 2205 N N . SER A 1 260 ? -18.011 10.176 6.538 1.00 66.44 260 SER A N 1
ATOM 2206 C CA . SER A 1 260 ? -18.924 9.697 7.582 1.00 66.44 260 SER A CA 1
ATOM 2207 C C . SER A 1 260 ? -20.337 9.358 7.092 1.00 66.44 260 SER A C 1
ATOM 2209 O O . SER A 1 260 ? -21.023 8.593 7.765 1.00 66.44 260 SER A O 1
ATOM 2211 N N . LYS A 1 261 ? -20.785 9.909 5.952 1.00 68.06 261 LYS A N 1
ATOM 2212 C CA . LYS A 1 261 ? -22.136 9.672 5.418 1.00 68.06 261 LYS A CA 1
ATOM 2213 C C . LYS A 1 261 ? -22.249 8.414 4.563 1.00 68.06 261 LYS A C 1
ATOM 2215 O O . LYS A 1 261 ? -23.338 7.859 4.474 1.00 68.06 261 LYS A O 1
ATOM 2220 N N . SER A 1 262 ? -21.167 8.005 3.907 1.00 64.62 262 SER A N 1
ATOM 2221 C CA . SER A 1 262 ? -21.168 6.908 2.930 1.00 64.62 262 SER A CA 1
ATOM 2222 C C . SER A 1 262 ? -20.372 5.681 3.383 1.00 64.62 262 SER A C 1
ATOM 2224 O O . SER A 1 262 ? -20.379 4.677 2.683 1.00 64.62 262 SER A O 1
ATOM 2226 N N . ALA A 1 263 ? -19.704 5.751 4.544 1.00 71.06 263 ALA A N 1
ATOM 2227 C CA . ALA A 1 263 ? -18.783 4.730 5.062 1.00 71.06 263 ALA A CA 1
ATOM 2228 C C . ALA A 1 263 ? -17.599 4.409 4.124 1.00 71.06 263 ALA A C 1
ATOM 2230 O O . ALA A 1 263 ? -16.847 3.468 4.369 1.00 71.06 263 ALA A O 1
ATOM 2231 N N . PHE A 1 264 ? -17.392 5.207 3.072 1.00 83.31 264 PHE A N 1
ATOM 2232 C CA . PHE A 1 264 ? -16.270 5.058 2.157 1.00 83.31 264 PHE A CA 1
ATOM 2233 C C . PHE A 1 264 ? -15.066 5.890 2.604 1.00 83.31 264 PHE A C 1
ATOM 2235 O O . PHE A 1 264 ? -15.188 7.008 3.113 1.00 83.31 264 PHE A O 1
ATOM 2242 N N . GLY A 1 265 ? -13.874 5.356 2.360 1.00 86.75 265 GLY A N 1
ATOM 2243 C CA . GLY A 1 265 ? -12.618 6.040 2.619 1.00 86.75 265 GLY A CA 1
ATOM 2244 C C . GLY A 1 265 ? -11.411 5.169 2.304 1.00 86.75 265 GLY A C 1
ATOM 2245 O O . GLY A 1 265 ? -11.555 4.087 1.735 1.00 86.75 265 GLY A O 1
ATOM 2246 N N . TYR A 1 266 ? -10.228 5.662 2.667 1.00 89.44 266 TYR A N 1
ATOM 2247 C CA . TYR A 1 266 ? -9.063 4.799 2.818 1.00 89.44 266 TYR A CA 1
ATOM 2248 C C . TYR A 1 266 ? -9.181 4.037 4.125 1.00 89.44 266 TYR A C 1
ATOM 2250 O O . TYR A 1 266 ? -9.722 4.527 5.111 1.00 89.44 266 TYR A O 1
ATOM 2258 N N . SER A 1 267 ? -8.668 2.826 4.105 1.00 85.75 267 SER A N 1
ATOM 2259 C CA . SER A 1 267 ? -8.650 1.921 5.231 1.00 85.75 267 SER A CA 1
ATOM 2260 C C . SER A 1 267 ? -7.565 2.323 6.234 1.00 85.75 267 SER A C 1
ATOM 2262 O O . SER A 1 267 ? -7.774 2.233 7.439 1.00 85.75 267 SER A O 1
ATOM 2264 N N . GLU A 1 268 ? -6.432 2.810 5.722 1.00 88.19 268 GLU A N 1
ATOM 2265 C CA . GLU A 1 268 ? -5.306 3.374 6.460 1.00 88.19 268 GLU A CA 1
ATOM 2266 C C . GLU A 1 268 ? -4.564 4.411 5.614 1.00 88.19 268 GLU A C 1
ATOM 2268 O O . GLU A 1 268 ? -4.586 4.360 4.380 1.00 88.19 268 GLU A O 1
ATOM 2273 N N . ILE A 1 269 ? -3.857 5.318 6.293 1.00 90.62 269 ILE A N 1
ATOM 2274 C CA . ILE A 1 269 ? -2.863 6.202 5.676 1.00 90.62 269 ILE A CA 1
ATOM 2275 C C . ILE A 1 269 ? -1.532 5.950 6.359 1.00 90.62 269 ILE A C 1
ATOM 2277 O O . ILE A 1 269 ? -1.390 6.168 7.561 1.00 90.62 269 ILE A O 1
ATOM 2281 N N . LEU A 1 270 ? -0.553 5.514 5.583 1.00 93.31 270 LEU A N 1
ATOM 2282 C CA . LEU A 1 270 ? 0.736 5.079 6.084 1.00 93.31 270 LEU A CA 1
ATOM 2283 C C . LEU A 1 270 ? 1.861 5.856 5.426 1.00 93.31 270 LEU A C 1
ATOM 2285 O O . LEU A 1 270 ? 1.793 6.241 4.260 1.00 93.31 270 LEU A O 1
ATOM 2289 N N . PHE A 1 271 ? 2.936 6.017 6.178 1.00 94.19 271 PHE A N 1
ATOM 2290 C CA . PHE A 1 271 ? 4.201 6.523 5.691 1.00 94.19 271 PHE A CA 1
ATOM 2291 C C . PHE A 1 271 ? 5.254 5.428 5.829 1.00 94.19 271 PHE A C 1
ATOM 2293 O O . PHE A 1 271 ? 5.425 4.848 6.901 1.00 94.19 271 PHE A O 1
ATOM 2300 N N . GLY A 1 272 ? 5.962 5.142 4.740 1.00 95.00 272 GLY A N 1
ATOM 2301 C CA . GLY A 1 272 ? 7.101 4.224 4.737 1.00 95.00 272 GLY A CA 1
ATOM 2302 C C . GLY A 1 272 ? 8.378 4.990 4.440 1.00 95.00 272 GLY A C 1
ATOM 2303 O O . GLY A 1 272 ? 8.447 5.660 3.413 1.00 95.00 272 GLY A O 1
ATOM 2304 N N . LEU A 1 273 ? 9.387 4.912 5.311 1.00 93.69 273 LEU A N 1
ATOM 2305 C CA . LEU A 1 273 ? 10.697 5.493 5.007 1.00 93.69 273 LEU A CA 1
ATOM 2306 C C . LEU A 1 273 ? 11.483 4.545 4.108 1.00 93.69 273 LEU A C 1
ATOM 2308 O O . LEU A 1 273 ? 11.649 3.373 4.441 1.00 93.69 273 LEU A O 1
ATOM 2312 N N . GLN A 1 274 ? 12.034 5.072 3.018 1.00 91.94 274 GLN A N 1
ATOM 2313 C CA . GLN A 1 274 ? 12.819 4.315 2.048 1.00 91.94 274 GLN A CA 1
ATOM 2314 C C . GLN A 1 274 ? 13.900 3.458 2.700 1.00 91.94 274 GLN A C 1
ATOM 2316 O O . GLN A 1 274 ? 13.971 2.259 2.454 1.00 91.94 274 GLN A O 1
ATOM 2321 N N . GLN A 1 275 ? 14.706 4.050 3.579 1.00 90.50 275 GLN A N 1
ATOM 2322 C CA . GLN A 1 275 ? 15.781 3.323 4.248 1.00 90.50 275 GLN A CA 1
ATOM 2323 C C . GLN A 1 275 ? 15.270 2.166 5.121 1.00 90.50 275 GLN A C 1
ATOM 2325 O O . GLN A 1 275 ? 15.919 1.127 5.182 1.00 90.50 275 GLN A O 1
ATOM 2330 N N . GLU A 1 276 ? 14.135 2.339 5.799 1.00 91.31 276 GLU A N 1
ATOM 2331 C CA . GLU A 1 276 ? 13.593 1.325 6.708 1.00 91.31 276 GLU A CA 1
ATOM 2332 C C . GLU A 1 276 ? 12.953 0.171 5.928 1.00 91.31 276 GLU A C 1
ATOM 2334 O O . GLU A 1 276 ? 13.254 -0.991 6.199 1.00 91.31 276 GLU A O 1
ATOM 2339 N N . VAL A 1 277 ? 12.137 0.486 4.916 1.00 91.56 277 VAL A N 1
ATOM 2340 C CA . VAL A 1 277 ? 11.488 -0.525 4.071 1.00 91.56 277 VAL A CA 1
ATOM 2341 C C . VAL A 1 277 ? 12.523 -1.311 3.268 1.00 91.56 277 VAL A C 1
ATOM 2343 O O . VAL A 1 277 ? 12.443 -2.530 3.201 1.00 91.56 277 VAL A O 1
ATOM 2346 N N . GLU A 1 278 ? 13.521 -0.646 2.677 1.00 90.94 278 GLU A N 1
ATOM 2347 C CA . GLU A 1 278 ? 14.550 -1.333 1.884 1.00 90.94 278 GLU A CA 1
ATOM 2348 C C . GLU A 1 278 ? 15.486 -2.197 2.740 1.00 90.94 278 GLU A C 1
ATOM 2350 O O . GLU A 1 278 ? 16.020 -3.186 2.238 1.00 90.94 278 GLU A O 1
ATOM 2355 N N . ALA A 1 279 ? 15.691 -1.848 4.015 1.00 90.12 279 ALA A N 1
ATOM 2356 C CA . ALA A 1 279 ? 16.531 -2.630 4.918 1.00 90.12 279 ALA A CA 1
ATOM 2357 C C . ALA A 1 279 ? 15.880 -3.961 5.311 1.00 90.12 279 ALA A C 1
ATOM 2359 O O . ALA A 1 279 ? 16.580 -4.969 5.415 1.00 90.12 279 ALA A O 1
ATOM 2360 N N . ASN A 1 280 ? 14.562 -3.968 5.532 1.00 87.50 280 ASN A N 1
ATOM 2361 C CA . ASN A 1 280 ? 13.829 -5.187 5.847 1.00 87.50 280 ASN A CA 1
ATOM 2362 C C . ASN A 1 280 ? 12.387 -5.132 5.307 1.00 87.50 280 ASN A C 1
ATOM 2364 O O . ASN A 1 280 ? 11.470 -4.782 6.051 1.00 87.50 280 ASN A O 1
ATOM 2368 N N . PRO A 1 281 ? 12.174 -5.471 4.020 1.00 86.44 281 PRO A N 1
ATOM 2369 C CA . PRO A 1 281 ? 10.852 -5.390 3.399 1.00 86.44 281 PRO A CA 1
ATOM 2370 C C . PRO A 1 281 ? 9.819 -6.298 4.071 1.00 86.44 281 PRO A C 1
ATOM 2372 O O . PRO A 1 281 ? 8.666 -5.915 4.228 1.00 86.44 281 PRO A O 1
ATOM 2375 N N . GLU A 1 282 ? 10.233 -7.494 4.498 1.00 80.44 282 GLU A N 1
ATOM 2376 C CA . GLU A 1 282 ? 9.332 -8.513 5.057 1.00 80.44 282 GLU A CA 1
ATOM 2377 C C . GLU A 1 282 ? 8.814 -8.120 6.444 1.00 80.44 282 GLU A C 1
ATOM 2379 O O . GLU A 1 282 ? 7.679 -8.428 6.796 1.00 80.44 282 GLU A O 1
ATOM 2384 N N . SER A 1 283 ? 9.628 -7.390 7.210 1.00 82.81 283 SER A N 1
ATOM 2385 C CA . SER A 1 283 ? 9.245 -6.822 8.502 1.00 82.81 283 SER A CA 1
ATOM 2386 C C . SER A 1 283 ? 9.087 -5.301 8.423 1.00 82.81 283 SER A C 1
ATOM 2388 O O . SER A 1 283 ? 9.392 -4.599 9.393 1.00 82.81 283 SER A O 1
ATOM 2390 N N . ALA A 1 284 ? 8.693 -4.771 7.260 1.00 86.00 284 ALA A N 1
ATOM 2391 C CA . ALA A 1 284 ? 8.585 -3.335 7.065 1.00 86.00 284 ALA A CA 1
ATOM 2392 C C . ALA A 1 284 ? 7.639 -2.733 8.112 1.00 86.00 284 ALA A C 1
ATOM 2394 O O . ALA A 1 284 ? 6.509 -3.190 8.315 1.00 86.00 284 ALA A O 1
ATOM 2395 N N . VAL A 1 285 ? 8.135 -1.693 8.779 1.00 89.12 285 VAL A N 1
ATOM 2396 C CA . VAL A 1 285 ? 7.377 -0.921 9.755 1.00 89.12 285 VAL A CA 1
ATOM 2397 C C . VAL A 1 285 ? 7.031 0.411 9.118 1.00 89.12 285 VAL A C 1
ATOM 2399 O O . VAL A 1 285 ? 7.904 1.158 8.680 1.00 89.12 285 VAL A O 1
ATOM 2402 N N . PHE A 1 286 ? 5.743 0.700 9.082 1.00 92.19 286 PHE A N 1
ATOM 2403 C CA . PHE A 1 286 ? 5.196 1.961 8.621 1.00 92.19 286 PHE A CA 1
ATOM 2404 C C . PHE A 1 286 ? 4.843 2.818 9.823 1.00 92.19 286 PHE A C 1
ATOM 2406 O O . PHE A 1 286 ? 4.788 2.332 10.953 1.00 92.19 286 PHE A O 1
ATOM 2413 N N . PHE A 1 287 ? 4.578 4.096 9.595 1.00 89.75 287 PHE A N 1
ATOM 2414 C CA . PHE A 1 287 ? 4.000 4.935 10.629 1.00 89.75 287 PHE A CA 1
ATOM 2415 C C . PHE A 1 287 ? 2.737 5.630 10.158 1.00 89.75 287 PHE A C 1
ATOM 2417 O O . PHE A 1 287 ? 2.609 6.043 9.005 1.00 89.75 287 PHE A O 1
ATOM 2424 N N . ARG A 1 288 ? 1.793 5.742 11.085 1.00 86.75 288 ARG A N 1
ATOM 2425 C CA . ARG A 1 288 ? 0.549 6.486 10.924 1.00 86.75 288 ARG A CA 1
ATOM 2426 C C . ARG A 1 288 ? 0.817 7.988 11.031 1.00 86.75 288 ARG A C 1
ATOM 2428 O O . ARG A 1 288 ? 1.864 8.398 11.540 1.00 86.75 288 ARG A O 1
ATOM 2435 N N . PRO A 1 289 ? -0.142 8.848 10.650 1.00 82.94 289 PRO A N 1
ATOM 2436 C CA . PRO A 1 289 ? 0.015 10.282 10.845 1.00 82.94 289 PRO A CA 1
ATOM 2437 C C . PRO A 1 289 ? 0.078 10.676 12.341 1.00 82.94 289 PRO A C 1
ATOM 2439 O O . PRO A 1 289 ? 0.599 11.734 12.673 1.00 82.94 289 PRO A O 1
ATOM 2442 N N . SER A 1 290 ? -0.365 9.805 13.260 1.00 75.69 290 SER A N 1
ATOM 2443 C CA . SER A 1 290 ? -0.143 9.925 14.715 1.00 75.69 290 SER A CA 1
ATOM 2444 C C . SER A 1 290 ? 1.307 9.660 15.149 1.00 75.69 290 SER A C 1
ATOM 2446 O O . SER A 1 290 ? 1.614 9.743 16.331 1.00 75.69 290 SER A O 1
ATOM 2448 N N . SER A 1 291 ? 2.212 9.339 14.217 1.00 79.44 291 SER A N 1
ATOM 2449 C CA . SER A 1 291 ? 3.578 8.846 14.469 1.00 79.44 291 SER A CA 1
ATOM 2450 C C . SER A 1 291 ? 3.654 7.451 15.100 1.00 79.44 291 SER A C 1
ATOM 2452 O O . SER A 1 291 ? 4.749 6.964 15.387 1.00 79.44 291 SER A O 1
ATOM 2454 N N . GLU A 1 292 ? 2.518 6.779 15.290 1.00 83.62 292 GLU A N 1
ATOM 2455 C CA . GLU A 1 292 ? 2.487 5.386 15.718 1.00 83.62 292 GLU A CA 1
ATOM 2456 C C . GLU A 1 292 ? 3.137 4.491 14.663 1.00 83.62 292 GLU A C 1
ATOM 2458 O O . GLU A 1 292 ? 2.821 4.601 13.481 1.00 83.62 292 GLU A O 1
ATOM 2463 N N . ARG A 1 293 ? 4.011 3.583 15.104 1.00 86.75 293 ARG A N 1
ATOM 2464 C CA . ARG A 1 293 ? 4.664 2.591 14.250 1.00 86.75 293 ARG A CA 1
ATOM 2465 C C . ARG A 1 293 ? 3.845 1.302 14.199 1.00 86.75 293 ARG A C 1
ATOM 2467 O O . ARG A 1 293 ? 3.504 0.761 15.248 1.00 86.75 293 ARG A O 1
ATOM 2474 N N . VAL A 1 294 ? 3.579 0.807 12.994 1.00 87.81 294 VAL A N 1
ATOM 2475 C CA . VAL A 1 294 ? 2.762 -0.385 12.725 1.00 87.81 294 VAL A CA 1
ATOM 2476 C C . VAL A 1 294 ? 3.455 -1.293 11.714 1.00 87.81 294 VAL A C 1
ATOM 2478 O O . VAL A 1 294 ? 4.044 -0.817 10.742 1.00 87.81 294 VAL A O 1
ATOM 2481 N N . SER A 1 295 ? 3.419 -2.604 11.945 1.00 89.31 295 SER A N 1
ATOM 2482 C CA . SER A 1 295 ? 3.986 -3.577 11.009 1.00 89.31 295 SER A CA 1
ATOM 2483 C C . SER A 1 295 ? 3.045 -3.831 9.829 1.00 89.31 295 SER A C 1
ATOM 2485 O O . SER A 1 295 ? 1.841 -3.574 9.892 1.00 89.31 295 SER A O 1
ATOM 2487 N N . PHE A 1 296 ? 3.592 -4.365 8.741 1.00 87.12 296 PHE A N 1
ATOM 2488 C CA . PHE A 1 296 ? 2.809 -4.814 7.590 1.00 87.12 296 PHE A CA 1
ATOM 2489 C C . PHE A 1 296 ? 1.697 -5.817 7.966 1.00 87.12 296 PHE A C 1
ATOM 2491 O O . PHE A 1 296 ? 0.546 -5.651 7.560 1.00 87.12 296 PHE A O 1
ATOM 2498 N N . ASP A 1 297 ? 2.025 -6.830 8.776 1.00 85.88 297 ASP A N 1
ATOM 2499 C CA . ASP A 1 297 ? 1.064 -7.847 9.226 1.00 85.88 297 ASP A CA 1
ATOM 2500 C C . ASP A 1 297 ? -0.046 -7.244 10.096 1.00 85.88 297 ASP A C 1
ATOM 2502 O O . ASP A 1 297 ? -1.216 -7.580 9.915 1.00 85.88 297 ASP A O 1
ATOM 2506 N N . HIS A 1 298 ? 0.297 -6.279 10.960 1.00 89.31 298 HIS A N 1
ATOM 2507 C CA . HIS A 1 298 ? -0.676 -5.525 11.754 1.00 89.31 298 HIS A CA 1
ATOM 2508 C C . HIS A 1 298 ? -1.710 -4.852 10.866 1.00 89.31 298 HIS A C 1
ATOM 2510 O O . HIS A 1 298 ? -2.910 -5.045 11.062 1.00 89.31 298 HIS A O 1
ATOM 2516 N N . VAL A 1 299 ? -1.254 -4.079 9.880 1.00 88.94 299 VAL A N 1
ATOM 2517 C CA . VAL A 1 299 ? -2.144 -3.353 8.968 1.00 88.94 299 VAL A CA 1
ATOM 2518 C C . VAL A 1 299 ? -3.081 -4.331 8.265 1.00 88.94 299 VAL A C 1
ATOM 2520 O O . VAL A 1 299 ? -4.295 -4.141 8.294 1.00 88.94 299 VAL A O 1
ATOM 2523 N N . ASN A 1 300 ? -2.546 -5.403 7.682 1.00 87.94 300 ASN A N 1
ATOM 2524 C CA . ASN A 1 300 ? -3.358 -6.349 6.919 1.00 87.94 300 ASN A CA 1
ATOM 2525 C C . ASN A 1 300 ? -4.347 -7.127 7.791 1.00 87.94 300 ASN A C 1
ATOM 2527 O O . ASN A 1 300 ? -5.500 -7.291 7.390 1.00 87.94 300 ASN A O 1
ATOM 2531 N N . PHE A 1 301 ? -3.933 -7.563 8.986 1.00 87.75 301 PHE A N 1
ATOM 2532 C CA . PHE A 1 301 ? -4.830 -8.233 9.924 1.00 87.75 301 PHE A CA 1
ATOM 2533 C C . PHE A 1 301 ? -6.015 -7.338 10.293 1.00 87.75 301 PHE A C 1
ATOM 2535 O O . PHE A 1 301 ? -7.163 -7.766 10.173 1.00 87.75 301 PHE A O 1
ATOM 2542 N N . VAL A 1 302 ? -5.751 -6.085 10.682 1.00 87.38 302 VAL A N 1
ATOM 2543 C CA . VAL A 1 302 ? -6.802 -5.131 11.065 1.00 87.38 302 VAL A CA 1
ATOM 2544 C C . VAL A 1 302 ? -7.776 -4.896 9.911 1.00 87.38 302 VAL A C 1
ATOM 2546 O O . VAL A 1 302 ? -8.981 -4.844 10.147 1.00 87.38 302 VAL A O 1
ATOM 2549 N N . GLN A 1 303 ? -7.296 -4.811 8.665 1.00 86.12 303 GLN A N 1
ATOM 2550 C CA . GLN A 1 303 ? -8.186 -4.639 7.511 1.00 86.12 303 GLN A CA 1
ATOM 2551 C C . GLN A 1 303 ? -9.071 -5.848 7.244 1.00 86.12 303 GLN A C 1
ATOM 2553 O O . GLN A 1 303 ? -10.266 -5.700 6.982 1.00 86.12 303 GLN A O 1
ATOM 2558 N N . VAL A 1 304 ? -8.506 -7.050 7.332 1.00 84.88 304 VAL A N 1
ATOM 2559 C CA . VAL A 1 304 ? -9.288 -8.277 7.182 1.00 84.88 304 VAL A CA 1
ATOM 2560 C C . VAL A 1 304 ? -10.308 -8.403 8.302 1.00 84.88 304 VAL A C 1
ATOM 2562 O O . VAL A 1 304 ? -11.467 -8.704 8.024 1.00 84.88 304 VAL A O 1
ATOM 2565 N N . PHE A 1 305 ? -9.913 -8.117 9.544 1.00 85.56 305 PHE A N 1
ATOM 2566 C CA . PHE A 1 305 ? -10.834 -8.074 10.672 1.00 85.56 305 PHE A CA 1
ATOM 2567 C C . PHE A 1 305 ? -11.972 -7.085 10.420 1.00 85.56 305 PHE A C 1
ATOM 2569 O O . PHE A 1 305 ? -13.133 -7.467 10.538 1.00 85.56 305 PHE A O 1
ATOM 2576 N N . ALA A 1 306 ? -11.654 -5.852 10.016 1.00 81.38 306 ALA A N 1
ATOM 2577 C CA . ALA A 1 306 ? -12.647 -4.831 9.716 1.00 81.38 306 ALA A CA 1
ATOM 2578 C C . ALA A 1 306 ? -13.643 -5.315 8.656 1.00 81.38 306 ALA A C 1
ATOM 2580 O O . ALA A 1 306 ? -14.845 -5.167 8.849 1.00 81.38 306 ALA A O 1
ATOM 2581 N N . ASN A 1 307 ? -13.172 -5.939 7.573 1.00 78.88 307 ASN A N 1
ATOM 2582 C CA . ASN A 1 307 ? -14.029 -6.441 6.498 1.00 78.88 307 ASN A CA 1
ATOM 2583 C C . ASN A 1 307 ? -14.882 -7.654 6.900 1.00 78.88 307 ASN A C 1
ATOM 2585 O O . ASN A 1 307 ? -16.075 -7.720 6.594 1.00 78.88 307 ASN A O 1
ATOM 2589 N N . GLU A 1 308 ? -14.299 -8.621 7.607 1.00 79.88 308 GLU A N 1
ATOM 2590 C CA . GLU A 1 308 ? -15.042 -9.758 8.161 1.00 79.88 308 GLU A CA 1
ATOM 2591 C C . GLU A 1 308 ? -16.113 -9.277 9.145 1.00 79.88 308 GLU A C 1
ATOM 2593 O O . GLU A 1 308 ? -17.247 -9.753 9.106 1.00 79.88 308 GLU A O 1
ATOM 2598 N N . ALA A 1 309 ? -15.790 -8.266 9.950 1.00 76.19 309 ALA A N 1
ATOM 2599 C CA . ALA A 1 309 ? -16.735 -7.610 10.833 1.00 76.19 309 ALA A CA 1
ATOM 2600 C C . ALA A 1 309 ? -17.877 -6.907 10.064 1.00 76.19 309 ALA A C 1
ATOM 2602 O O . ALA A 1 309 ? -19.036 -7.032 10.447 1.00 76.19 309 ALA A O 1
ATOM 2603 N N . MET A 1 310 ? -17.615 -6.236 8.935 1.00 74.00 310 MET A N 1
ATOM 2604 C CA . MET A 1 310 ? -18.712 -5.618 8.159 1.00 74.00 310 MET A CA 1
ATOM 2605 C C . MET A 1 310 ? -19.592 -6.647 7.444 1.00 74.00 310 MET A C 1
ATOM 2607 O O . MET A 1 310 ? -20.780 -6.412 7.228 1.00 74.00 310 MET A O 1
ATOM 2611 N N . SER A 1 311 ? -18.996 -7.757 7.002 1.00 72.38 311 SER A N 1
ATOM 2612 C CA . SER A 1 311 ? -19.661 -8.739 6.138 1.00 72.38 311 SER A CA 1
ATOM 2613 C C . SER A 1 311 ? -20.459 -9.787 6.910 1.00 72.38 311 SER A C 1
ATOM 2615 O O . SER A 1 311 ? -21.457 -10.301 6.394 1.00 72.38 311 SER A O 1
ATOM 2617 N N . ARG A 1 312 ? -20.055 -10.118 8.140 1.00 69.25 312 ARG A N 1
ATOM 2618 C CA . ARG A 1 312 ? -20.740 -11.121 8.956 1.00 69.25 312 ARG A CA 1
ATOM 2619 C C . ARG A 1 312 ? -21.797 -10.483 9.838 1.00 69.25 312 ARG A C 1
ATOM 2621 O O . ARG A 1 312 ? -21.542 -9.564 10.607 1.00 69.25 312 ARG A O 1
ATOM 2628 N N . LYS A 1 313 ? -23.004 -11.041 9.773 1.00 61.94 313 LYS A N 1
ATOM 2629 C CA . LYS A 1 313 ? -24.061 -10.714 10.728 1.00 61.94 313 LYS A CA 1
ATOM 2630 C C . LYS A 1 313 ? -23.713 -11.350 12.068 1.00 61.94 313 LYS A C 1
ATOM 2632 O O . LYS A 1 313 ? -23.443 -12.546 12.124 1.00 61.94 313 LYS A O 1
ATOM 2637 N N . ILE A 1 314 ? -23.756 -10.558 13.133 1.00 61.75 314 ILE A N 1
ATOM 2638 C CA . ILE A 1 314 ? -23.624 -11.058 14.503 1.00 61.75 314 ILE A CA 1
ATOM 2639 C C . ILE A 1 314 ? -24.783 -12.024 14.758 1.00 61.75 314 ILE A C 1
ATOM 2641 O O . ILE A 1 314 ? -25.951 -11.629 14.695 1.00 61.75 314 ILE A O 1
ATOM 2645 N N . SER A 1 315 ? -24.471 -13.294 15.013 1.00 52.78 315 SER A N 1
ATOM 2646 C CA . SER A 1 315 ? -25.476 -14.303 15.352 1.00 52.78 315 SER A CA 1
ATOM 2647 C C . SER A 1 315 ? -26.244 -13.857 16.597 1.00 52.78 315 SER A C 1
ATOM 2649 O O . SER A 1 315 ? -25.654 -13.605 17.641 1.00 52.78 315 SER A O 1
ATOM 2651 N N . GLY A 1 316 ? -27.567 -13.729 16.477 1.00 54.34 316 GLY A N 1
ATOM 2652 C CA . GLY A 1 316 ? -28.429 -13.228 17.553 1.00 54.34 316 GLY A CA 1
ATOM 2653 C C . GLY A 1 316 ? -28.724 -11.725 17.503 1.00 54.34 316 GLY A C 1
ATOM 2654 O O . GLY A 1 316 ? -29.616 -11.279 18.222 1.00 54.34 316 GLY A O 1
ATOM 2655 N N . LEU A 1 317 ? -28.073 -10.953 16.622 1.00 58.50 317 LEU A N 1
ATOM 2656 C CA . LEU A 1 317 ? -28.498 -9.585 16.323 1.00 58.50 317 LEU A CA 1
ATOM 2657 C C . LEU A 1 317 ? -29.472 -9.524 15.142 1.00 58.50 317 LEU A C 1
ATOM 2659 O O . LEU A 1 317 ? -29.473 -10.397 14.269 1.00 58.50 317 LEU A O 1
ATOM 2663 N N . PRO A 1 318 ? -30.319 -8.481 15.087 1.00 59.19 318 PRO A N 1
ATOM 2664 C CA . PRO A 1 318 ? -31.271 -8.328 14.003 1.00 59.19 318 PRO A CA 1
ATOM 2665 C C . PRO A 1 318 ? -30.604 -8.218 12.627 1.00 59.19 318 PRO A C 1
ATOM 2667 O O . PRO A 1 318 ? -29.576 -7.566 12.461 1.00 59.19 318 PRO A O 1
ATOM 2670 N N . ALA A 1 319 ? -31.236 -8.820 11.618 1.00 64.69 319 ALA A N 1
ATOM 2671 C CA . ALA A 1 319 ? -30.708 -8.910 10.256 1.00 64.69 319 ALA A CA 1
ATOM 2672 C C . ALA A 1 319 ? -30.532 -7.557 9.531 1.00 64.69 319 ALA A C 1
ATOM 2674 O O . ALA A 1 319 ? -29.930 -7.542 8.455 1.00 64.69 319 ALA A O 1
ATOM 2675 N N . ASP A 1 320 ? -31.077 -6.481 10.094 1.00 68.62 320 ASP A N 1
ATOM 2676 C CA . ASP A 1 320 ? -31.141 -5.095 9.619 1.00 68.62 320 ASP A CA 1
ATOM 2677 C C . ASP A 1 320 ? -30.257 -4.127 10.432 1.00 68.62 320 ASP A C 1
ATOM 2679 O O . ASP A 1 320 ? -30.402 -2.912 10.311 1.00 68.62 320 ASP A O 1
ATOM 2683 N N . LEU A 1 321 ? -29.357 -4.639 11.277 1.00 71.81 321 LEU A N 1
ATOM 2684 C CA . LEU A 1 321 ? -28.368 -3.818 11.976 1.00 71.81 321 LEU A CA 1
ATOM 2685 C C . LEU A 1 321 ? -27.418 -3.144 10.972 1.00 71.81 321 LEU A C 1
ATOM 2687 O O . LEU A 1 321 ? -26.800 -3.818 10.148 1.00 71.81 321 LEU A O 1
ATOM 2691 N N . ALA A 1 322 ? -27.285 -1.821 11.058 1.00 73.06 322 ALA A N 1
ATOM 2692 C CA . ALA A 1 322 ? -26.323 -1.063 10.271 1.00 73.06 322 ALA A CA 1
ATOM 2693 C C . ALA A 1 322 ? -24.947 -1.100 10.946 1.00 73.06 322 ALA A C 1
ATOM 2695 O O . ALA A 1 322 ? -24.826 -0.808 12.138 1.00 73.06 322 ALA A O 1
ATOM 2696 N N . TYR A 1 323 ? -23.927 -1.437 10.160 1.00 75.12 323 TYR A N 1
ATOM 2697 C CA . TYR A 1 323 ? -22.532 -1.523 10.573 1.00 75.12 323 TYR A CA 1
ATOM 2698 C C . TYR A 1 323 ? -21.714 -0.404 9.923 1.00 75.12 323 TYR A C 1
ATOM 2700 O O . TYR A 1 323 ? -21.896 -0.109 8.740 1.00 75.12 323 TYR A O 1
ATOM 2708 N N . GLN A 1 324 ? -20.770 0.174 10.665 1.00 78.06 324 GLN A N 1
ATOM 2709 C CA . GLN A 1 324 ? -19.799 1.119 10.124 1.00 78.06 324 GLN A CA 1
ATOM 2710 C C . GLN A 1 324 ? -18.416 0.921 10.757 1.00 78.06 324 GLN A C 1
ATOM 2712 O O . GLN A 1 324 ? -18.278 0.995 11.977 1.00 78.06 324 GLN A O 1
ATOM 2717 N N . TRP A 1 325 ? -17.392 0.728 9.920 1.00 80.81 325 TRP A N 1
ATOM 2718 C CA . TRP A 1 325 ? -15.986 0.816 10.322 1.00 80.81 325 TRP A CA 1
ATOM 2719 C C . TRP A 1 325 ? -15.475 2.237 10.098 1.00 80.81 325 TRP A C 1
ATOM 2721 O O . TRP A 1 325 ? -15.579 2.774 8.995 1.00 80.81 325 TRP A O 1
ATOM 2731 N N . ILE A 1 326 ? -14.904 2.836 11.138 1.00 78.31 326 ILE A N 1
ATOM 2732 C CA . ILE A 1 326 ? -14.269 4.150 11.089 1.00 78.31 326 ILE A CA 1
ATOM 2733 C C . ILE A 1 326 ? -12.761 3.956 11.302 1.00 78.31 326 ILE A C 1
ATOM 2735 O O . ILE A 1 326 ? -12.343 3.637 12.418 1.00 78.31 326 ILE A O 1
ATOM 2739 N N . PRO A 1 327 ? -11.933 4.167 10.263 1.00 73.94 327 PRO A N 1
ATOM 2740 C CA . PRO A 1 327 ? -10.482 4.150 10.386 1.00 73.94 327 PRO A CA 1
ATOM 2741 C C . PRO A 1 327 ? -9.978 5.201 11.370 1.00 73.94 327 PRO A C 1
ATOM 2743 O O . PRO A 1 327 ? -10.415 6.354 11.372 1.00 73.94 327 PRO A O 1
ATOM 2746 N N . THR A 1 328 ? -9.006 4.826 12.185 1.00 64.69 328 THR A N 1
ATOM 2747 C CA . THR A 1 328 ? -8.534 5.647 13.302 1.00 64.69 328 THR A CA 1
ATOM 2748 C C . THR A 1 328 ? -7.429 6.615 12.951 1.00 64.69 328 THR A C 1
ATOM 2750 O O . THR A 1 328 ? -7.160 7.481 13.763 1.00 64.69 328 THR A O 1
ATOM 2753 N N . TYR A 1 329 ? -6.853 6.626 11.745 1.00 64.12 329 TYR A N 1
ATOM 2754 C CA . TYR A 1 329 ? -5.988 7.751 11.339 1.00 64.12 329 TYR A CA 1
ATOM 2755 C C . TYR A 1 329 ? -6.733 9.110 11.355 1.00 64.12 329 TYR A C 1
ATOM 2757 O O . TYR A 1 329 ? -6.127 10.183 11.331 1.00 64.12 329 TYR A O 1
ATOM 2765 N N . LEU A 1 330 ? -8.064 9.087 11.448 1.00 58.28 330 LEU A N 1
ATOM 2766 C CA . LEU A 1 330 ? -8.912 10.232 11.772 1.00 58.28 330 LEU A CA 1
ATOM 2767 C C . LEU A 1 330 ? -8.728 10.784 13.205 1.00 5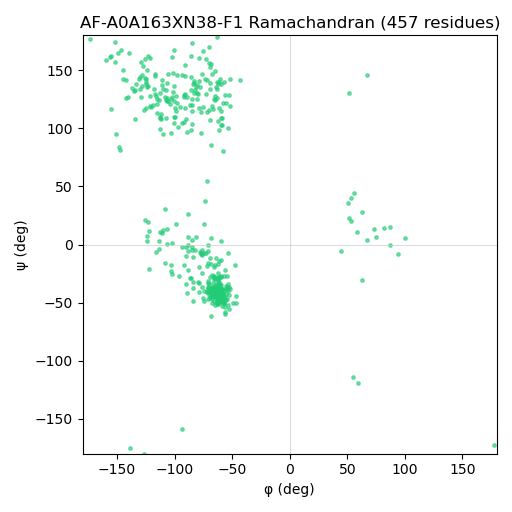8.28 330 LEU A C 1
ATOM 2769 O O . LEU A 1 330 ? -9.061 11.941 13.457 1.00 58.28 330 LEU A O 1
ATOM 2773 N N . SER A 1 331 ? -8.167 10.001 14.134 1.00 50.50 331 SER A N 1
ATOM 2774 C CA . SER A 1 331 ? -7.897 10.350 15.541 1.00 50.50 331 SER A CA 1
ATOM 2775 C C . SER A 1 331 ? -6.610 11.155 15.744 1.00 50.50 331 SER A C 1
ATOM 2777 O O . SER A 1 331 ? -6.234 11.435 16.880 1.00 50.50 331 SER A O 1
ATOM 2779 N N . THR A 1 332 ? -5.947 11.579 14.665 1.00 48.72 332 THR A N 1
ATOM 2780 C CA . THR A 1 332 ? -4.669 12.325 14.652 1.00 48.72 332 THR A CA 1
ATOM 2781 C C . THR A 1 332 ? -4.632 13.606 15.489 1.00 48.72 332 THR A C 1
ATOM 2783 O O . THR A 1 332 ? -3.566 14.184 15.666 1.00 48.72 332 THR A O 1
ATOM 2786 N N . ARG A 1 333 ? -5.767 14.049 16.040 1.00 49.59 333 ARG A N 1
ATOM 2787 C CA . ARG A 1 333 ? -5.874 15.183 16.970 1.00 49.59 333 ARG A CA 1
ATOM 2788 C C . ARG A 1 333 ? -6.028 14.792 18.445 1.00 49.59 333 ARG A C 1
ATOM 2790 O O . ARG A 1 333 ? -6.201 15.678 19.275 1.00 49.59 333 ARG A O 1
ATOM 2797 N N . MET A 1 334 ? -6.025 13.503 18.771 1.00 50.38 334 MET A N 1
ATOM 2798 C CA . MET A 1 334 ? -6.379 13.002 20.102 1.00 50.38 334 MET A CA 1
ATOM 2799 C C . MET A 1 334 ? -5.240 12.309 20.847 1.00 50.38 334 MET A C 1
ATOM 2801 O O . MET A 1 334 ? -5.441 11.929 21.995 1.00 50.38 334 MET A O 1
ATOM 2805 N N . ASP A 1 335 ? -4.089 12.091 20.209 1.00 63.09 335 ASP A N 1
ATOM 2806 C CA . ASP A 1 335 ? -2.999 11.257 20.735 1.00 63.09 335 ASP A CA 1
ATOM 2807 C C . ASP A 1 335 ? -3.447 9.838 21.146 1.00 63.09 335 ASP A C 1
ATOM 2809 O O . ASP A 1 335 ? -2.772 9.182 21.929 1.00 63.09 335 ASP A O 1
ATOM 2813 N N . ILE A 1 336 ? -4.582 9.330 20.644 1.00 66.12 336 ILE A N 1
ATOM 2814 C CA . ILE A 1 336 ? -5.052 7.971 20.951 1.00 66.12 336 ILE A CA 1
ATOM 2815 C C . ILE A 1 336 ? -4.663 7.029 19.819 1.00 66.12 336 ILE A C 1
ATOM 2817 O O . ILE A 1 336 ? -5.072 7.222 18.670 1.00 66.12 336 ILE A O 1
ATOM 2821 N N . HIS A 1 337 ? -3.911 5.988 20.171 1.00 78.00 337 HIS A N 1
ATOM 2822 C CA . HIS A 1 337 ? -3.528 4.910 19.267 1.00 78.00 337 HIS A CA 1
ATOM 2823 C C . HIS A 1 337 ? -4.644 3.865 19.260 1.00 78.00 337 HIS A C 1
ATOM 2825 O O . HIS A 1 337 ? -4.755 3.056 20.177 1.00 78.00 337 HIS A O 1
ATOM 2831 N N . LEU A 1 338 ? -5.510 3.932 18.254 1.00 83.00 338 LEU A N 1
ATOM 2832 C CA . LEU A 1 338 ? -6.534 2.929 17.975 1.00 83.00 338 LEU A CA 1
ATOM 2833 C C . LEU A 1 338 ? -6.310 2.400 16.561 1.00 83.00 338 LEU A C 1
ATOM 2835 O O . LEU A 1 338 ? -5.686 3.073 15.742 1.00 83.00 338 LEU A O 1
ATOM 2839 N N . ASP A 1 339 ? -6.862 1.231 16.264 1.00 86.25 339 ASP A N 1
ATOM 2840 C CA . ASP A 1 339 ? -6.801 0.594 14.942 1.00 86.25 339 ASP A CA 1
ATOM 2841 C C . ASP A 1 339 ? -8.095 0.750 14.143 1.00 86.25 339 ASP A C 1
ATOM 2843 O O . ASP A 1 339 ? -8.083 0.757 12.916 1.00 86.25 339 ASP A O 1
ATOM 2847 N N . GLY A 1 340 ? -9.210 0.936 14.841 1.00 84.50 340 GLY A N 1
ATOM 2848 C CA . GLY A 1 340 ? -10.479 1.310 14.242 1.00 84.50 340 GLY A CA 1
ATOM 2849 C C . GLY A 1 340 ? -11.536 1.603 15.285 1.00 84.50 340 GLY A C 1
ATOM 2850 O O . GLY A 1 340 ? -11.319 1.441 16.489 1.00 84.50 340 GLY A O 1
ATOM 2851 N N . ILE A 1 341 ? -12.700 2.021 14.808 1.00 82.00 341 ILE A N 1
ATOM 2852 C CA . ILE A 1 341 ? -13.916 2.091 15.608 1.00 82.00 341 ILE A CA 1
ATOM 2853 C C . ILE A 1 341 ? -15.029 1.396 14.844 1.00 82.00 341 ILE A C 1
ATOM 2855 O O . ILE A 1 341 ? -15.211 1.625 13.649 1.00 82.00 341 ILE A O 1
ATOM 2859 N N . ILE A 1 342 ? -15.770 0.550 15.547 1.00 82.56 342 ILE A N 1
ATOM 2860 C CA . ILE A 1 342 ? -16.938 -0.143 15.015 1.00 82.56 342 ILE A CA 1
ATOM 2861 C C . ILE A 1 342 ? -18.175 0.510 15.603 1.00 82.56 342 ILE A C 1
ATOM 2863 O O . ILE A 1 342 ? -18.332 0.517 16.819 1.00 82.56 342 ILE A O 1
ATOM 2867 N N . ASN A 1 343 ? -19.076 0.985 14.750 1.00 80.19 343 ASN A N 1
ATOM 2868 C CA . ASN A 1 343 ? -20.400 1.430 15.165 1.00 80.19 343 ASN A CA 1
ATOM 2869 C C . ASN A 1 343 ? -21.466 0.461 14.666 1.00 80.19 343 ASN A C 1
ATOM 2871 O O . ASN A 1 343 ? -21.502 0.104 13.486 1.00 80.19 343 ASN A O 1
ATOM 2875 N N . LEU A 1 344 ? -22.374 0.100 15.564 1.00 79.19 344 LEU A N 1
ATOM 2876 C CA . LEU A 1 344 ? -23.561 -0.697 15.301 1.00 79.19 344 LEU A CA 1
ATOM 2877 C C . LEU A 1 344 ? -24.790 0.148 15.615 1.00 79.19 344 LEU A C 1
ATOM 2879 O O . LEU A 1 344 ? -24.888 0.714 16.704 1.00 79.19 344 LEU A O 1
ATOM 2883 N N . SER A 1 345 ? -25.748 0.224 14.693 1.00 76.00 345 SER A N 1
ATOM 2884 C CA . SER A 1 345 ? -26.981 0.980 14.927 1.00 76.00 345 SER A CA 1
ATOM 2885 C C . SER A 1 345 ? -28.220 0.307 14.348 1.00 76.00 345 SER A C 1
ATOM 2887 O O . SER A 1 345 ? -28.192 -0.270 13.262 1.00 76.00 345 SER A O 1
ATOM 2889 N N . LYS A 1 346 ? -29.333 0.380 15.085 1.00 74.88 346 LYS A N 1
ATOM 2890 C CA . LYS A 1 346 ? -30.667 -0.010 14.615 1.00 74.88 346 LYS A CA 1
ATOM 2891 C C . LYS A 1 346 ? -31.744 0.722 15.404 1.00 74.88 346 LYS A C 1
ATOM 2893 O O . LYS A 1 346 ? -31.923 0.463 16.592 1.00 74.88 346 LYS A O 1
ATOM 2898 N N . GLY A 1 347 ? -32.534 1.561 14.736 1.00 74.81 347 GLY A N 1
ATOM 2899 C CA . GLY A 1 347 ? -33.589 2.327 15.404 1.00 74.81 347 GLY A CA 1
ATOM 2900 C C . GLY A 1 347 ? -33.005 3.143 16.562 1.00 74.81 347 GLY A C 1
ATOM 2901 O O . GLY A 1 347 ? -32.197 4.034 16.326 1.00 74.81 347 GLY A O 1
ATOM 2902 N N . SER A 1 348 ? -33.383 2.810 17.799 1.00 70.88 348 SER A N 1
ATOM 2903 C CA . SER A 1 348 ? -32.851 3.426 19.023 1.00 70.88 348 SER A CA 1
ATOM 2904 C C . SER A 1 348 ? -31.611 2.735 19.610 1.00 70.88 348 SER A C 1
ATOM 2906 O O . SER A 1 348 ? -31.017 3.267 20.542 1.00 70.88 348 SER A O 1
ATOM 2908 N N . PHE A 1 349 ? -31.230 1.549 19.127 1.00 71.62 349 PHE A N 1
ATOM 2909 C CA . PHE A 1 349 ? -30.030 0.845 19.583 1.00 71.62 349 PHE A CA 1
ATOM 2910 C C . PHE A 1 349 ? -28.784 1.426 18.911 1.00 71.62 349 PHE A C 1
ATOM 2912 O O . PHE A 1 349 ? -28.740 1.534 17.682 1.00 71.62 349 PHE A O 1
ATOM 2919 N N . GLN A 1 350 ? -27.772 1.754 19.715 1.00 75.75 350 GLN A N 1
ATOM 2920 C CA . GLN A 1 350 ? -26.448 2.176 19.265 1.00 75.75 350 GLN A CA 1
ATOM 2921 C C . GLN A 1 350 ? -25.376 1.569 20.174 1.00 75.75 350 GLN A C 1
ATOM 2923 O O . GLN A 1 350 ? -25.439 1.736 21.395 1.00 75.75 350 GLN A O 1
ATOM 2928 N N . ALA A 1 351 ? -24.396 0.893 19.579 1.00 78.00 351 ALA A N 1
ATOM 2929 C CA . ALA A 1 351 ? -23.214 0.384 20.264 1.00 78.00 351 ALA A CA 1
ATOM 2930 C C . ALA A 1 351 ? -21.960 0.772 19.485 1.00 78.00 351 ALA A C 1
ATOM 2932 O O . ALA A 1 351 ? -21.958 0.742 18.254 1.00 78.00 351 ALA A O 1
ATOM 2933 N N . SER A 1 352 ? -20.899 1.108 20.212 1.00 81.31 352 SER A N 1
ATOM 2934 C CA . SER A 1 352 ? -19.654 1.594 19.626 1.00 81.31 352 SER A CA 1
ATOM 2935 C C . SER A 1 352 ? -18.473 0.909 20.297 1.00 81.31 352 SER A C 1
ATOM 2937 O O . SER A 1 352 ? -18.402 0.845 21.527 1.00 81.31 352 SER A O 1
ATOM 2939 N N . PHE A 1 353 ? -17.543 0.407 19.493 1.00 84.19 353 PHE A N 1
ATOM 2940 C CA . PHE A 1 353 ? -16.370 -0.318 19.958 1.00 84.19 353 PHE A CA 1
ATOM 2941 C C . PHE A 1 353 ? -15.093 0.365 19.500 1.00 84.19 353 PHE A C 1
ATOM 2943 O O . PHE A 1 353 ? -14.909 0.609 18.310 1.00 84.19 353 PHE A O 1
ATOM 2950 N N . LEU A 1 354 ? -14.196 0.637 20.440 1.00 85.62 354 LEU A N 1
ATOM 2951 C CA . LEU A 1 354 ? -12.837 1.088 20.170 1.00 85.62 354 LEU A CA 1
ATOM 2952 C C . LEU A 1 354 ? -11.976 -0.150 19.936 1.00 85.62 354 LEU A C 1
ATOM 2954 O O . LEU A 1 354 ? -11.884 -0.991 20.824 1.00 85.62 354 LEU A O 1
ATOM 2958 N N . VAL A 1 355 ? -11.364 -0.282 18.765 1.00 88.62 355 VAL A N 1
ATOM 2959 C CA . VAL A 1 355 ? -10.580 -1.469 18.407 1.00 88.62 355 VAL A CA 1
ATOM 2960 C C . VAL A 1 355 ? -9.096 -1.176 18.557 1.00 88.62 355 VAL A C 1
ATOM 2962 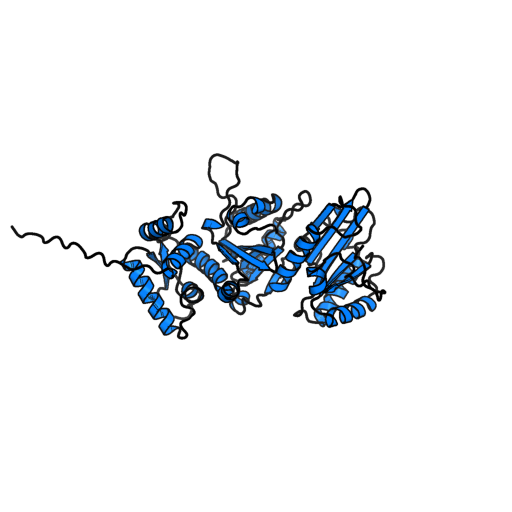O O . VAL A 1 355 ? -8.595 -0.180 18.028 1.00 88.62 355 VAL A O 1
ATOM 2965 N N . ARG A 1 356 ? -8.390 -2.074 19.245 1.00 90.50 356 ARG A N 1
ATOM 2966 C CA . ARG A 1 356 ? -6.934 -2.069 19.373 1.00 90.50 356 ARG A CA 1
ATOM 2967 C C . ARG A 1 356 ? -6.367 -3.465 19.148 1.00 90.50 356 ARG A C 1
ATOM 2969 O O . ARG A 1 356 ? -6.844 -4.419 19.749 1.00 90.50 356 ARG A O 1
ATOM 2976 N N . TYR A 1 357 ? -5.328 -3.579 18.334 1.00 91.19 357 TYR A N 1
ATOM 2977 C CA . TYR A 1 357 ? -4.594 -4.817 18.103 1.00 91.19 357 TYR A CA 1
ATOM 2978 C C . TYR A 1 357 ? -3.174 -4.727 18.666 1.00 91.19 357 TYR A C 1
ATOM 2980 O O . TYR A 1 357 ? -2.438 -3.778 18.389 1.00 91.19 357 TYR A O 1
ATOM 2988 N N . TYR A 1 358 ? -2.786 -5.739 19.442 1.00 90.38 358 TYR A N 1
ATOM 2989 C CA . TYR A 1 358 ? -1.422 -5.939 19.918 1.00 90.38 358 TYR A CA 1
ATOM 2990 C C . TYR A 1 358 ? -0.832 -7.192 19.266 1.00 90.38 358 TYR A C 1
ATOM 2992 O O . TYR A 1 358 ? -1.094 -8.310 19.708 1.00 90.38 358 TYR A O 1
ATOM 3000 N N . GLY A 1 359 ? -0.034 -6.993 18.214 1.00 84.56 359 GLY A N 1
ATOM 3001 C CA . GLY A 1 359 ? 0.664 -8.088 17.538 1.00 84.56 359 GLY A CA 1
ATOM 3002 C C . GLY A 1 359 ? 1.803 -8.705 18.368 1.00 84.56 359 GLY A C 1
ATOM 3003 O O . GLY A 1 359 ? 2.214 -8.148 19.390 1.00 84.56 359 GLY A O 1
ATOM 3004 N N . GLN A 1 360 ? 2.352 -9.837 17.917 1.00 79.50 360 GLN A N 1
ATOM 3005 C CA . GLN A 1 360 ? 3.439 -10.575 18.592 1.00 79.50 360 GLN A CA 1
ATOM 3006 C C . GLN A 1 360 ? 4.678 -9.721 18.879 1.00 79.50 360 GLN A C 1
ATOM 3008 O O . GLN A 1 360 ? 5.288 -9.855 19.939 1.00 79.50 360 GLN A O 1
ATOM 3013 N N . ASP A 1 361 ? 5.021 -8.812 17.969 1.00 74.81 361 ASP A N 1
ATOM 3014 C CA . ASP A 1 361 ? 6.225 -7.980 18.075 1.00 74.81 361 ASP A CA 1
ATOM 3015 C C . ASP A 1 361 ? 6.096 -6.856 19.114 1.00 74.81 361 ASP A C 1
ATOM 3017 O O . ASP A 1 361 ? 7.063 -6.144 19.405 1.00 74.81 361 ASP A O 1
ATOM 3021 N N . LYS A 1 362 ? 4.900 -6.652 19.677 1.00 81.75 362 LYS A N 1
ATOM 3022 C CA . LYS A 1 362 ? 4.652 -5.560 20.612 1.00 81.75 362 LYS A CA 1
ATOM 3023 C C . LYS A 1 362 ? 5.220 -5.902 21.988 1.00 81.75 362 LYS A C 1
ATOM 3025 O O . LYS A 1 362 ? 4.741 -6.796 22.684 1.00 81.75 362 LYS A O 1
ATOM 3030 N N . ALA A 1 363 ? 6.233 -5.149 22.411 1.00 83.00 363 ALA A N 1
ATOM 3031 C CA . ALA A 1 363 ? 6.858 -5.350 23.712 1.00 83.00 363 ALA A CA 1
ATOM 3032 C C . ALA A 1 363 ? 5.861 -5.114 24.861 1.00 83.00 363 ALA A C 1
ATOM 3034 O O . ALA A 1 363 ? 5.123 -4.128 24.872 1.00 83.00 363 ALA A O 1
ATOM 3035 N N . HIS A 1 364 ? 5.902 -5.972 25.883 1.00 83.50 364 HIS A N 1
ATOM 3036 C CA . HIS A 1 364 ? 4.983 -5.919 27.028 1.00 83.50 364 HIS A CA 1
ATOM 3037 C C . HIS A 1 364 ? 4.945 -4.539 27.718 1.00 83.50 364 HIS A C 1
ATOM 3039 O O . HIS A 1 364 ? 3.878 -4.033 28.055 1.00 83.50 364 HIS A O 1
ATOM 3045 N N . GLY A 1 365 ? 6.100 -3.877 27.863 1.00 84.44 365 GLY A N 1
ATOM 3046 C CA . GLY A 1 365 ? 6.172 -2.524 28.428 1.00 84.44 365 GLY A CA 1
ATOM 3047 C C . GLY A 1 365 ? 5.485 -1.451 27.571 1.00 84.44 365 GLY A C 1
ATOM 3048 O O . GLY A 1 365 ? 4.953 -0.483 28.111 1.00 84.44 365 GLY A O 1
ATOM 3049 N N . GLU A 1 366 ? 5.445 -1.621 26.246 1.00 84.44 366 GLU A N 1
ATOM 3050 C CA . GLU A 1 366 ? 4.705 -0.713 25.363 1.00 84.44 366 GLU A CA 1
ATOM 3051 C C . GLU A 1 366 ? 3.198 -0.893 25.510 1.00 84.44 366 GLU A C 1
ATOM 3053 O O . GLU A 1 366 ? 2.480 0.103 25.558 1.00 84.44 366 GLU A O 1
ATOM 3058 N N . ILE A 1 367 ? 2.739 -2.142 25.631 1.00 87.31 367 ILE A N 1
ATOM 3059 C CA . ILE A 1 367 ? 1.330 -2.472 25.876 1.00 87.31 367 ILE A CA 1
ATOM 3060 C C . ILE A 1 367 ? 0.858 -1.804 27.172 1.00 87.31 367 ILE A C 1
ATOM 3062 O O . ILE A 1 367 ? -0.155 -1.110 27.168 1.00 87.31 367 ILE A O 1
ATOM 3066 N N . ILE A 1 368 ? 1.624 -1.946 28.261 1.00 88.25 368 ILE A N 1
ATOM 3067 C CA . ILE A 1 368 ? 1.338 -1.308 29.557 1.00 88.25 368 ILE A CA 1
ATOM 3068 C C . ILE A 1 368 ? 1.152 0.201 29.390 1.00 88.25 368 ILE A C 1
ATOM 3070 O O . ILE A 1 368 ? 0.122 0.726 29.811 1.00 88.25 368 ILE A O 1
ATOM 3074 N N . ARG A 1 369 ? 2.117 0.869 28.742 1.00 87.00 369 ARG A N 1
ATOM 3075 C CA . ARG A 1 369 ? 2.105 2.322 28.525 1.00 87.00 369 ARG A CA 1
ATOM 3076 C C . ARG A 1 369 ? 0.912 2.772 27.683 1.00 87.00 369 ARG A C 1
ATOM 3078 O O . ARG A 1 369 ? 0.322 3.808 27.967 1.00 87.00 369 ARG A O 1
ATOM 3085 N N . GLU A 1 370 ? 0.571 2.025 26.636 1.00 86.19 370 GLU A N 1
ATOM 3086 C CA . GLU A 1 370 ? -0.580 2.341 25.786 1.00 86.19 370 GLU A CA 1
ATOM 3087 C C . GLU A 1 370 ? -1.907 2.146 26.528 1.00 86.19 370 GLU A C 1
ATOM 3089 O O . GLU A 1 370 ? -2.796 2.982 26.390 1.00 86.19 370 GLU A O 1
ATOM 3094 N N . LEU A 1 371 ? -2.028 1.106 27.360 1.00 87.25 371 LEU A N 1
ATOM 3095 C CA . LEU A 1 371 ? -3.203 0.904 28.210 1.00 87.25 371 LEU A CA 1
ATOM 3096 C C . LEU A 1 371 ? -3.351 2.007 29.266 1.00 87.25 371 LEU A C 1
ATOM 3098 O O . LEU A 1 371 ? -4.461 2.493 29.462 1.00 87.25 371 LEU A O 1
ATOM 3102 N N . ASP A 1 372 ? -2.257 2.437 29.903 1.00 87.38 372 ASP A N 1
ATOM 3103 C CA . ASP A 1 372 ? -2.275 3.551 30.868 1.00 87.38 372 ASP A CA 1
ATOM 3104 C C . ASP A 1 372 ? -2.706 4.860 30.194 1.00 87.38 372 ASP A C 1
ATOM 3106 O O . ASP A 1 372 ? -3.506 5.628 30.730 1.00 87.38 372 ASP A O 1
ATOM 3110 N N . HIS A 1 373 ? -2.211 5.100 28.978 1.00 84.94 373 HIS A N 1
ATOM 3111 C CA . HIS A 1 373 ? -2.594 6.267 28.190 1.00 84.94 373 HIS A CA 1
ATOM 3112 C C . HIS A 1 373 ? -4.067 6.220 27.770 1.00 84.94 373 HIS A C 1
ATOM 3114 O O . HIS A 1 373 ? -4.783 7.209 27.920 1.00 84.94 373 HIS A O 1
ATOM 3120 N N . LEU A 1 374 ? -4.554 5.066 27.303 1.00 83.19 374 LEU A N 1
ATOM 3121 C CA . LEU A 1 374 ? -5.970 4.855 26.990 1.00 83.19 374 LEU A CA 1
ATOM 3122 C C . LEU A 1 374 ? -6.855 5.094 28.219 1.00 83.19 374 LEU A C 1
ATOM 3124 O O . LEU A 1 374 ? -7.848 5.813 28.113 1.00 83.19 374 LEU A O 1
ATOM 3128 N N . GLN A 1 375 ? -6.477 4.559 29.382 1.00 84.94 375 GLN A N 1
ATOM 3129 C CA . GLN A 1 375 ? -7.194 4.766 30.642 1.00 84.94 375 GLN A CA 1
ATOM 3130 C C . GLN A 1 375 ? -7.270 6.257 31.004 1.00 84.94 375 GLN A C 1
ATOM 3132 O O . GLN A 1 375 ? -8.352 6.771 31.286 1.00 84.94 375 GLN A O 1
ATOM 3137 N N . ALA A 1 376 ? -6.150 6.983 30.920 1.00 83.75 376 ALA A N 1
ATOM 3138 C CA . ALA A 1 376 ? -6.118 8.420 31.184 1.00 83.75 376 ALA A CA 1
ATOM 3139 C C . ALA A 1 376 ? -7.013 9.217 30.217 1.00 83.75 376 ALA A C 1
ATOM 3141 O O . ALA A 1 376 ? -7.673 10.176 30.618 1.00 83.75 376 ALA A O 1
ATOM 3142 N N . MET A 1 377 ? -7.058 8.819 28.945 1.00 78.69 377 MET A N 1
ATOM 3143 C CA . MET A 1 377 ? -7.877 9.472 27.920 1.00 78.69 377 MET A CA 1
ATOM 3144 C C . MET A 1 377 ? -9.377 9.222 28.107 1.00 78.69 377 MET A C 1
ATOM 3146 O O . MET A 1 377 ? -10.175 10.138 27.889 1.00 78.69 377 MET A O 1
ATOM 3150 N N . VAL A 1 378 ? -9.750 8.013 28.536 1.00 77.81 378 VAL A N 1
ATOM 3151 C CA . VAL A 1 378 ? -11.120 7.655 28.932 1.00 77.81 378 VAL A CA 1
ATOM 3152 C C . VAL A 1 378 ? -11.553 8.482 30.145 1.00 77.81 378 VAL A C 1
ATOM 3154 O O . VAL A 1 378 ? -12.595 9.130 30.091 1.00 77.81 378 VAL A O 1
ATOM 3157 N N . ALA A 1 379 ? -10.724 8.546 31.191 1.00 77.25 379 ALA A N 1
ATOM 3158 C CA . ALA A 1 379 ? -11.023 9.290 32.417 1.00 77.25 379 ALA A CA 1
ATOM 3159 C C . ALA A 1 379 ? -11.191 10.807 32.191 1.00 77.25 379 ALA A C 1
ATOM 3161 O O . ALA A 1 379 ? -11.921 11.476 32.916 1.00 77.25 379 ALA A O 1
ATOM 3162 N N . GLN A 1 380 ? -10.527 11.369 31.176 1.00 75.69 380 GLN A N 1
ATOM 3163 C CA . GLN A 1 380 ? -10.611 12.795 30.830 1.00 75.69 380 GLN A CA 1
ATOM 3164 C C . GLN A 1 380 ? -11.800 13.148 29.917 1.00 75.69 380 GLN A C 1
ATOM 3166 O O . GLN A 1 380 ? -11.886 14.286 29.456 1.00 75.69 380 GLN A O 1
ATOM 3171 N N . ASP A 1 381 ? -12.670 12.186 29.591 1.00 70.88 381 ASP A N 1
ATOM 3172 C CA . ASP A 1 381 ? -13.792 12.316 28.646 1.00 70.88 381 ASP A CA 1
ATOM 3173 C C . ASP A 1 381 ? -13.406 12.891 27.263 1.00 70.88 381 ASP A C 1
ATOM 3175 O O . ASP A 1 381 ? -14.208 13.436 26.493 1.00 70.88 381 ASP A O 1
ATOM 3179 N N . LYS A 1 382 ? -12.125 12.760 26.899 1.00 67.31 382 LYS A N 1
ATOM 3180 C CA . LYS A 1 382 ? -11.597 13.268 25.627 1.00 67.31 382 LYS A CA 1
ATOM 3181 C C . LYS A 1 382 ? -12.163 12.501 24.433 1.00 67.31 382 LYS A C 1
ATOM 3183 O O . LYS A 1 382 ? -12.277 13.063 23.349 1.00 67.31 382 LYS A O 1
ATOM 3188 N N . LEU A 1 383 ? -12.572 11.247 24.634 1.00 65.81 383 LEU A N 1
ATOM 3189 C CA . LEU A 1 383 ? -13.227 10.422 23.616 1.00 65.81 383 LEU A CA 1
ATOM 3190 C C . LEU A 1 383 ? -14.578 10.995 23.166 1.00 65.81 383 LEU A C 1
ATOM 3192 O O . LEU A 1 383 ? -14.847 11.034 21.964 1.00 65.81 383 LEU A O 1
ATOM 3196 N N . ARG A 1 384 ? -15.395 11.499 24.099 1.00 62.47 384 ARG A N 1
ATOM 3197 C CA . ARG A 1 384 ? -16.723 12.055 23.795 1.00 62.47 384 ARG A CA 1
ATOM 3198 C C . ARG A 1 384 ? -16.686 13.436 23.168 1.00 62.47 384 ARG A C 1
ATOM 3200 O O . ARG A 1 384 ? -17.627 13.796 22.478 1.00 62.47 384 ARG A O 1
ATOM 3207 N N . SER A 1 385 ? -15.623 14.206 23.382 1.00 57.06 385 SER A N 1
ATOM 3208 C CA . SER A 1 385 ? -15.494 15.567 22.845 1.00 57.06 385 SER A CA 1
ATOM 3209 C C . SER A 1 385 ? -14.941 15.623 21.414 1.00 57.06 385 SER A C 1
ATOM 3211 O O . SER A 1 385 ? -14.900 16.701 20.817 1.00 57.06 385 SER A O 1
ATOM 3213 N N . HIS A 1 386 ? -14.544 14.491 20.818 1.00 59.56 386 HIS A N 1
ATOM 3214 C CA . HIS A 1 386 ? -13.969 14.490 19.473 1.00 59.56 386 HIS A CA 1
ATOM 3215 C C . HIS A 1 386 ? -15.043 14.600 18.379 1.00 59.56 386 HIS A C 1
ATOM 3217 O O . HIS A 1 386 ? -15.810 13.657 18.212 1.00 59.56 386 HIS A O 1
ATOM 3223 N N . PRO A 1 387 ? -15.073 15.655 17.540 1.00 56.28 387 PRO A N 1
ATOM 3224 C CA . PRO A 1 387 ? -16.183 15.935 16.615 1.00 56.28 387 PRO A CA 1
ATOM 3225 C C . PRO A 1 387 ? -16.575 14.792 15.667 1.00 56.28 387 PRO A C 1
ATOM 3227 O O . PRO A 1 387 ? -17.719 14.718 15.223 1.00 56.28 387 PRO A O 1
ATOM 3230 N N . GLN A 1 388 ? -15.628 13.910 15.338 1.00 53.25 388 GLN A N 1
ATOM 3231 C CA . GLN A 1 388 ? -15.868 12.761 14.462 1.00 53.25 388 GLN A CA 1
ATOM 3232 C C . GLN A 1 388 ? -16.343 11.513 15.220 1.00 53.25 388 GLN A C 1
ATOM 3234 O O . GLN A 1 388 ? -16.987 10.656 14.623 1.00 53.25 388 GLN A O 1
ATOM 3239 N N . LEU A 1 389 ? -16.070 11.430 16.526 1.00 56.41 389 LEU A N 1
ATOM 3240 C CA . LEU A 1 389 ? -16.547 10.355 17.397 1.00 56.41 389 LEU A CA 1
ATOM 3241 C C . LEU A 1 389 ? -17.825 10.735 18.149 1.00 56.41 389 LEU A C 1
ATOM 3243 O O . LEU A 1 389 ? -18.630 9.858 18.424 1.00 56.41 389 LEU A O 1
ATOM 3247 N N . VAL A 1 390 ? -18.052 12.033 18.392 1.00 54.06 390 VAL A N 1
ATOM 3248 C CA . VAL A 1 390 ? -19.251 12.604 19.033 1.00 54.06 390 VAL A CA 1
ATOM 3249 C C . VAL A 1 390 ? -20.511 11.998 18.430 1.00 54.06 390 VAL A C 1
ATOM 3251 O O . VAL A 1 390 ? -21.308 11.446 19.173 1.00 54.06 390 VAL A O 1
ATOM 3254 N N . ARG A 1 391 ? -20.624 11.984 17.090 1.00 56.38 391 ARG A N 1
ATOM 3255 C CA . ARG A 1 391 ? -21.770 11.405 16.359 1.00 56.38 391 ARG A CA 1
ATOM 3256 C C . ARG A 1 391 ? -21.998 9.916 16.613 1.00 56.38 391 ARG A C 1
ATOM 3258 O O . ARG A 1 391 ? -23.116 9.435 16.488 1.00 56.38 391 ARG A O 1
ATOM 3265 N N . SER A 1 392 ? -20.935 9.199 16.957 1.00 55.62 392 SER A N 1
ATOM 3266 C CA . SER A 1 392 ? -20.961 7.769 17.273 1.00 55.62 392 SER A CA 1
ATOM 3267 C C . SER A 1 392 ? -21.349 7.498 18.732 1.00 55.62 392 SER A C 1
ATOM 3269 O O . SER A 1 392 ? -21.578 6.347 19.091 1.00 55.62 392 SER A O 1
ATOM 3271 N N . PHE A 1 393 ? -21.398 8.533 19.580 1.00 60.94 393 PHE A N 1
ATOM 3272 C CA . PHE A 1 393 ? -21.619 8.435 21.027 1.00 60.94 393 PHE A CA 1
ATOM 3273 C C . PHE A 1 393 ? -22.821 9.266 21.524 1.00 60.94 393 PHE A C 1
ATOM 3275 O O . PHE A 1 393 ? -23.036 9.363 22.733 1.00 60.94 393 PHE A O 1
ATOM 3282 N N . GLU A 1 394 ? -23.618 9.863 20.625 1.00 55.62 394 GLU A N 1
ATOM 3283 C CA . GLU A 1 394 ? -24.675 10.845 20.957 1.00 55.62 394 GLU A CA 1
ATOM 3284 C C . GLU A 1 394 ? -25.796 10.299 21.867 1.00 55.62 394 GLU A C 1
ATOM 3286 O O . GLU A 1 394 ? -26.536 11.086 22.452 1.00 55.62 394 GLU A O 1
ATOM 3291 N N . ALA A 1 395 ? -25.916 8.978 22.045 1.00 55.81 395 ALA A N 1
ATOM 3292 C CA . ALA A 1 395 ? -26.984 8.350 22.830 1.00 55.81 395 ALA A CA 1
ATOM 3293 C C . ALA A 1 395 ? -26.696 8.176 24.339 1.00 55.81 395 ALA A C 1
ATOM 3295 O O . ALA A 1 395 ? -27.473 7.521 25.029 1.00 55.81 395 ALA A O 1
ATOM 3296 N N . GLY A 1 396 ? -25.592 8.711 24.874 1.00 57.56 396 GLY A N 1
ATOM 3297 C CA . GLY A 1 396 ? -25.236 8.525 26.292 1.00 57.56 396 GLY A CA 1
ATOM 3298 C C . GLY A 1 396 ? -24.687 7.130 26.632 1.00 57.56 396 GLY A C 1
ATOM 3299 O O . GLY A 1 396 ? -24.412 6.846 27.795 1.00 57.56 396 GLY A O 1
ATOM 3300 N N . ASN A 1 397 ? -24.466 6.278 25.626 1.00 67.94 397 ASN A N 1
ATOM 3301 C CA . ASN A 1 397 ? -23.835 4.972 25.793 1.00 67.94 397 ASN A CA 1
ATOM 3302 C C . ASN A 1 397 ? -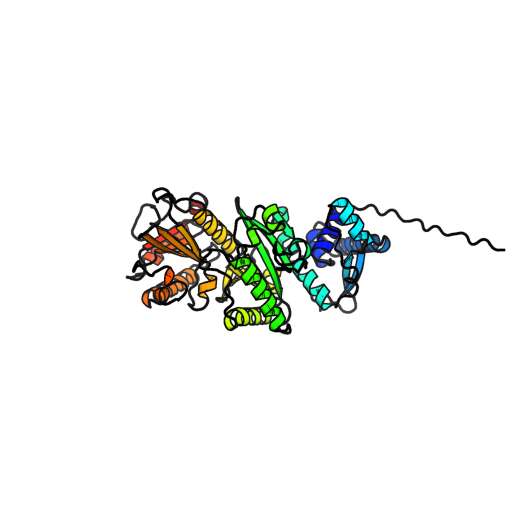22.307 5.110 25.853 1.00 67.94 397 ASN A C 1
ATOM 3304 O O . ASN A 1 397 ? -21.693 5.825 25.060 1.00 67.94 397 ASN A O 1
ATOM 3308 N N . HIS A 1 398 ? -21.686 4.410 26.800 1.00 76.81 398 HIS A N 1
ATOM 3309 C CA . HIS A 1 398 ? -20.231 4.297 26.885 1.00 76.81 398 HIS A CA 1
ATOM 3310 C C . HIS A 1 398 ? -19.719 3.277 25.859 1.00 76.81 398 HIS A C 1
ATOM 3312 O O . HIS A 1 398 ? -20.307 2.195 25.748 1.00 76.81 398 HIS A O 1
ATOM 3318 N N . PRO A 1 399 ? -18.641 3.568 25.110 1.00 82.06 399 PRO A N 1
ATOM 3319 C CA . PRO A 1 399 ? -18.086 2.599 24.178 1.00 82.06 399 PRO A CA 1
ATOM 3320 C C . PRO A 1 399 ? -17.456 1.412 24.907 1.00 82.06 399 PRO A C 1
ATOM 3322 O O . PRO A 1 399 ? -17.033 1.526 26.055 1.00 82.06 399 PRO A O 1
ATOM 3325 N N . SER A 1 400 ? -17.373 0.273 24.231 1.00 86.38 400 SER A N 1
ATOM 3326 C CA . SER A 1 400 ? -16.581 -0.871 24.690 1.00 86.38 400 SER A CA 1
ATOM 3327 C C . SER A 1 400 ? -15.183 -0.831 24.068 1.00 86.38 400 SER A C 1
ATOM 3329 O O . SER A 1 400 ? -15.022 -0.402 22.928 1.00 86.38 400 SER A O 1
ATOM 3331 N N . LEU A 1 401 ? -14.159 -1.279 24.792 1.00 88.12 401 LEU A N 1
ATOM 3332 C CA . LEU A 1 401 ? -12.807 -1.464 24.262 1.00 88.12 401 LEU A CA 1
ATOM 3333 C C . LEU A 1 401 ? -12.627 -2.920 23.821 1.00 88.12 401 LEU A C 1
ATOM 3335 O O . LEU A 1 401 ? -12.704 -3.833 24.640 1.00 88.12 401 LEU A O 1
ATOM 3339 N N . MET A 1 402 ? -12.377 -3.117 22.529 1.00 90.25 402 MET A N 1
ATOM 3340 C CA . MET A 1 402 ? -12.047 -4.394 21.902 1.00 90.25 402 MET A CA 1
ATOM 3341 C C . MET A 1 402 ? -10.541 -4.508 21.722 1.00 90.25 402 MET A C 1
ATOM 3343 O O . MET A 1 402 ? -9.951 -3.764 20.938 1.00 90.25 402 MET A O 1
ATOM 3347 N N . ILE A 1 403 ? -9.931 -5.460 22.421 1.00 92.44 403 ILE A N 1
ATOM 3348 C CA . ILE A 1 403 ? -8.506 -5.755 22.310 1.00 92.44 403 ILE A CA 1
ATOM 3349 C C . ILE A 1 403 ? -8.317 -7.074 21.565 1.00 92.44 403 ILE A C 1
ATOM 3351 O O . ILE A 1 403 ? -8.848 -8.113 21.953 1.00 92.44 403 ILE A O 1
ATOM 3355 N N . LEU A 1 404 ? -7.543 -7.024 20.489 1.00 92.75 404 LEU A N 1
ATOM 3356 C CA . LEU A 1 404 ? -7.190 -8.164 19.657 1.00 92.75 404 LEU A CA 1
ATOM 3357 C C . LEU A 1 404 ? -5.725 -8.529 19.930 1.00 92.75 404 LEU A C 1
ATOM 3359 O O . LEU A 1 404 ? -4.884 -7.633 20.034 1.00 92.75 404 LEU A O 1
ATOM 3363 N N . VAL A 1 405 ? -5.408 -9.819 20.011 1.00 93.50 405 VAL A N 1
ATOM 3364 C CA . VAL A 1 405 ? -4.032 -10.314 20.215 1.00 93.50 405 VAL A CA 1
ATOM 3365 C C . VAL A 1 405 ? -3.705 -11.532 19.378 1.00 93.50 405 VAL A C 1
ATOM 3367 O O . VAL A 1 405 ? -4.605 -12.202 18.887 1.00 93.50 405 VAL A O 1
ATOM 3370 N N . ASP A 1 406 ? -2.422 -11.861 19.254 1.00 90.94 406 ASP A N 1
ATOM 3371 C CA . ASP A 1 406 ? -1.990 -13.028 18.488 1.00 90.94 406 ASP A CA 1
ATOM 3372 C C . ASP A 1 406 ? -2.036 -14.337 19.285 1.00 90.94 406 ASP A C 1
ATOM 3374 O O . ASP A 1 406 ? -2.361 -15.378 18.715 1.00 90.94 406 ASP A O 1
ATOM 3378 N N . THR A 1 407 ? -1.705 -14.321 20.583 1.00 90.69 407 THR A N 1
ATOM 3379 C CA . THR A 1 407 ? -1.505 -15.567 21.351 1.00 90.69 407 THR A CA 1
ATOM 3380 C C . THR A 1 407 ? -2.351 -15.667 22.620 1.00 90.69 407 THR A C 1
ATOM 3382 O O . THR A 1 407 ? -2.835 -14.674 23.166 1.00 90.69 407 THR A O 1
ATOM 3385 N N . ALA A 1 408 ? -2.527 -16.898 23.116 1.00 90.62 408 ALA A N 1
ATOM 3386 C CA . ALA A 1 408 ? -3.222 -17.151 24.380 1.00 90.62 408 ALA A CA 1
ATOM 3387 C C . ALA A 1 408 ? -2.459 -16.570 25.578 1.00 90.62 408 ALA A C 1
ATOM 3389 O O . ALA A 1 408 ? -3.063 -16.054 26.514 1.00 90.62 408 ALA A O 1
ATOM 3390 N N . GLU A 1 409 ? -1.129 -16.608 25.541 1.00 90.62 409 GLU A N 1
ATOM 3391 C CA . GLU A 1 409 ? -0.277 -16.026 26.575 1.00 90.62 409 GLU A CA 1
ATOM 3392 C C . GLU A 1 409 ? -0.470 -14.508 26.648 1.00 90.62 409 GLU A C 1
ATOM 3394 O O . GLU A 1 409 ? -0.636 -13.970 27.743 1.00 90.62 409 GLU A O 1
ATOM 3399 N N . GLN A 1 410 ? -0.509 -13.822 25.498 1.00 91.19 410 GLN A N 1
ATOM 3400 C CA . GLN A 1 410 ? -0.808 -12.389 25.438 1.00 91.19 410 GLN A CA 1
ATOM 3401 C C . GLN A 1 410 ? -2.219 -12.078 25.951 1.00 91.19 410 GLN A C 1
ATOM 3403 O O . GLN A 1 410 ? -2.390 -11.130 26.714 1.00 91.19 410 GLN A O 1
ATOM 3408 N N . GLU A 1 411 ? -3.219 -12.884 25.580 1.00 91.81 411 GLU A N 1
ATOM 3409 C CA . GLU A 1 411 ? -4.599 -12.738 26.064 1.00 91.81 411 GLU A CA 1
ATOM 3410 C C . GLU A 1 411 ? -4.664 -12.811 27.599 1.00 91.81 411 GLU A C 1
ATOM 3412 O O . GLU A 1 411 ? -5.239 -11.929 28.236 1.00 91.81 411 GLU A O 1
ATOM 3417 N N . GLN A 1 412 ? -4.014 -13.809 28.208 1.00 89.38 412 GLN A N 1
ATOM 3418 C CA . GLN A 1 412 ? -3.963 -13.966 29.667 1.00 89.38 412 GLN A CA 1
ATOM 3419 C C . GLN A 1 412 ? -3.220 -12.817 30.356 1.00 89.38 412 GLN A C 1
ATOM 3421 O O . GLN A 1 412 ? -3.682 -12.299 31.375 1.00 89.38 412 GLN A O 1
ATOM 3426 N N . GLN A 1 413 ? -2.090 -12.382 29.795 1.00 89.44 413 GLN A N 1
ATOM 3427 C CA . GLN A 1 413 ? -1.348 -11.230 30.310 1.00 89.44 413 GLN A CA 1
ATOM 3428 C C . GLN A 1 413 ? -2.197 -9.957 30.271 1.00 89.44 413 GLN A C 1
ATOM 3430 O O . GLN A 1 413 ? -2.251 -9.219 31.253 1.00 89.44 413 GLN A O 1
ATOM 3435 N N . LEU A 1 414 ? -2.896 -9.706 29.164 1.00 90.38 414 LEU A N 1
ATOM 3436 C CA . LEU A 1 414 ? -3.769 -8.543 29.038 1.00 90.38 414 LEU A CA 1
ATOM 3437 C C . LEU A 1 414 ? -4.967 -8.605 29.973 1.00 90.38 414 LEU A C 1
ATOM 3439 O O . LEU A 1 414 ? -5.322 -7.575 30.533 1.00 90.38 414 LEU A O 1
ATOM 3443 N N . LEU A 1 415 ? -5.559 -9.779 30.200 1.00 89.19 415 LEU A N 1
ATOM 3444 C CA . LEU A 1 415 ? -6.630 -9.931 31.187 1.00 89.19 415 LEU A CA 1
ATOM 3445 C C . LEU A 1 415 ? -6.170 -9.495 32.582 1.00 89.19 415 LEU A C 1
ATOM 3447 O O . LEU A 1 415 ? -6.905 -8.788 33.269 1.00 89.19 415 LEU A O 1
ATOM 3451 N N . GLN A 1 416 ? -4.946 -9.855 32.979 1.00 88.50 416 GLN A N 1
ATOM 3452 C CA . GLN A 1 416 ? -4.353 -9.424 34.249 1.00 88.50 416 GLN A CA 1
ATOM 3453 C C . GLN A 1 416 ? -4.054 -7.919 34.264 1.00 88.50 416 GLN A C 1
ATOM 3455 O O . GLN A 1 416 ? -4.362 -7.237 35.239 1.00 88.50 416 GLN A O 1
ATOM 3460 N N . LEU A 1 417 ? -3.486 -7.385 33.178 1.00 89.62 417 LEU A N 1
ATOM 3461 C CA . LEU A 1 417 ? -3.172 -5.960 33.055 1.00 89.62 417 LEU A CA 1
ATOM 3462 C C . LEU A 1 417 ? -4.423 -5.078 33.066 1.00 89.62 417 LEU A C 1
ATOM 3464 O O . LEU A 1 417 ? -4.398 -4.002 33.661 1.00 89.62 417 LEU A O 1
ATOM 3468 N N . VAL A 1 418 ? -5.495 -5.518 32.408 1.00 88.75 418 VAL A N 1
ATOM 3469 C CA . VAL A 1 418 ? -6.798 -4.849 32.412 1.00 88.75 418 VAL A CA 1
ATOM 3470 C C . VAL A 1 418 ? -7.450 -4.990 33.782 1.00 88.75 418 VAL A C 1
ATOM 3472 O O . VAL A 1 418 ? -7.985 -4.012 34.273 1.00 88.75 418 VAL A O 1
ATOM 3475 N N . ALA A 1 419 ? -7.346 -6.143 34.451 1.00 84.12 419 ALA A N 1
ATOM 3476 C CA . ALA A 1 419 ? -7.858 -6.306 35.814 1.00 84.12 419 ALA A CA 1
ATOM 3477 C C . ALA A 1 419 ? -7.185 -5.391 36.839 1.00 84.12 419 ALA A C 1
ATOM 3479 O O . ALA A 1 419 ? -7.819 -4.966 37.798 1.00 84.12 419 ALA A O 1
ATOM 3480 N N . ALA A 1 420 ? -5.908 -5.076 36.629 1.00 85.00 420 ALA A N 1
ATOM 3481 C CA . ALA A 1 420 ? -5.179 -4.114 37.445 1.00 85.00 420 ALA A CA 1
ATOM 3482 C C . ALA A 1 420 ? -5.523 -2.647 37.118 1.00 85.00 420 ALA A C 1
ATOM 3484 O O . ALA A 1 420 ? -5.048 -1.749 37.811 1.00 85.00 420 ALA A O 1
ATOM 3485 N N . ARG A 1 421 ? -6.302 -2.390 36.057 1.00 83.19 421 ARG A N 1
ATOM 3486 C CA . ARG A 1 421 ? -6.685 -1.052 35.596 1.00 83.19 421 ARG A CA 1
ATOM 3487 C C . ARG A 1 421 ? -8.187 -0.863 35.733 1.00 83.19 421 ARG A C 1
ATOM 3489 O O . ARG A 1 421 ? -8.978 -1.450 35.002 1.00 83.19 421 ARG A O 1
ATOM 3496 N N . GLU A 1 422 ? -8.588 0.030 36.620 1.00 73.12 422 GLU A N 1
ATOM 3497 C CA . GLU A 1 422 ? -9.981 0.449 36.704 1.00 73.12 422 GLU A CA 1
ATOM 3498 C C . GLU A 1 422 ? -10.268 1.430 35.553 1.00 73.12 422 GLU A C 1
ATOM 3500 O O . GLU A 1 422 ? -9.962 2.621 35.624 1.00 73.12 422 GLU A O 1
ATOM 3505 N N . PHE A 1 423 ? -10.821 0.935 34.440 1.00 72.06 423 PHE A N 1
ATOM 3506 C CA . PHE A 1 423 ? -11.334 1.763 33.334 1.00 72.06 423 PHE A CA 1
ATOM 3507 C C . PHE A 1 423 ? -12.670 2.457 33.708 1.00 72.06 423 PHE A C 1
ATOM 3509 O O . PHE A 1 423 ? -13.575 2.532 32.874 1.00 72.06 423 PHE A O 1
ATOM 3516 N N . GLU A 1 424 ? -12.802 2.901 34.968 1.00 59.97 424 GLU A N 1
ATOM 3517 C CA . GLU A 1 424 ? -14.033 3.377 35.622 1.00 59.97 424 GLU A CA 1
ATOM 3518 C C . GLU A 1 424 ? -14.881 4.298 34.743 1.00 59.97 424 GLU A C 1
ATOM 3520 O O . GLU A 1 424 ? -14.335 5.134 34.023 1.00 59.97 424 GLU A O 1
ATOM 3525 N N . ASP A 1 425 ? -16.207 4.131 34.850 1.00 66.06 425 ASP A N 1
ATOM 3526 C CA . ASP A 1 425 ? -17.330 4.922 34.319 1.00 66.06 425 ASP A CA 1
ATOM 3527 C C . ASP A 1 425 ? -17.268 5.409 32.864 1.00 66.06 425 ASP A C 1
ATOM 3529 O O . ASP A 1 425 ? -18.249 5.954 32.387 1.00 66.06 425 ASP A O 1
ATOM 3533 N N . GLY A 1 426 ? -16.176 5.228 32.124 1.00 70.50 426 GLY A N 1
ATOM 3534 C CA . GLY A 1 426 ? -15.970 5.775 30.788 1.00 70.50 426 GLY A CA 1
ATOM 3535 C C . GLY A 1 426 ? -16.144 4.749 29.670 1.00 70.50 426 GLY A C 1
ATOM 3536 O O . GLY A 1 426 ? -16.473 5.141 28.547 1.00 70.50 426 GLY A O 1
ATOM 3537 N N . LEU A 1 427 ? -16.001 3.454 29.977 1.00 79.56 427 LEU A N 1
ATOM 3538 C CA . LEU A 1 427 ? -16.235 2.331 29.063 1.00 79.56 427 LEU A CA 1
ATOM 3539 C C . LEU A 1 427 ? -17.379 1.434 29.554 1.00 79.56 427 LEU A C 1
ATOM 3541 O O . LEU A 1 427 ? -17.551 1.229 30.750 1.00 79.56 427 LEU A O 1
ATOM 3545 N N . SER A 1 428 ? -18.136 0.843 28.627 1.00 81.75 428 SER A N 1
ATOM 3546 C CA . SER A 1 428 ? -19.174 -0.152 28.955 1.00 81.75 428 SER A CA 1
ATOM 3547 C C . SER A 1 428 ? -18.600 -1.547 29.227 1.00 81.75 428 SER A C 1
ATOM 3549 O O . SER A 1 428 ? -19.125 -2.299 30.055 1.00 81.75 428 SER A O 1
ATOM 3551 N N . ALA A 1 429 ? -17.517 -1.907 28.538 1.00 86.25 429 ALA A N 1
ATOM 3552 C CA . ALA A 1 429 ? -16.779 -3.144 28.751 1.00 86.25 429 ALA A CA 1
ATOM 3553 C C . ALA A 1 429 ? -15.355 -3.046 28.191 1.00 86.25 429 ALA A C 1
ATOM 3555 O O . ALA A 1 429 ? -15.080 -2.260 27.284 1.00 86.25 429 ALA A O 1
ATOM 3556 N N . VAL A 1 430 ? -14.473 -3.912 28.695 1.00 89.06 430 VAL A N 1
ATOM 3557 C CA . VAL A 1 430 ? -13.222 -4.280 28.026 1.00 89.06 430 VAL A CA 1
ATOM 3558 C C . VAL A 1 430 ? -13.317 -5.758 27.672 1.00 89.06 430 VAL A C 1
ATOM 3560 O O . VAL A 1 430 ? -13.534 -6.602 28.549 1.00 89.06 430 VAL A O 1
ATOM 3563 N N . ILE A 1 431 ? -13.203 -6.054 26.382 1.00 91.06 431 ILE A N 1
ATOM 3564 C CA . ILE A 1 431 ? -13.307 -7.400 25.824 1.00 91.06 431 ILE A CA 1
ATOM 3565 C C . ILE A 1 431 ? -12.056 -7.722 25.018 1.00 91.06 431 ILE A C 1
ATOM 3567 O O . ILE A 1 431 ? -11.512 -6.869 24.318 1.00 91.06 431 ILE A O 1
ATOM 3571 N N . ILE A 1 432 ? -11.587 -8.959 25.146 1.00 92.81 432 ILE A N 1
ATOM 3572 C CA . ILE A 1 432 ? -10.322 -9.416 24.577 1.00 92.81 432 ILE A CA 1
ATOM 3573 C C . ILE A 1 432 ? -10.582 -10.685 23.769 1.00 92.81 432 ILE A C 1
ATOM 3575 O O . ILE A 1 432 ? -11.335 -11.560 24.206 1.00 92.81 432 ILE A O 1
ATOM 3579 N N . SER A 1 433 ? -9.986 -10.792 22.585 1.00 92.31 433 SER A N 1
ATOM 3580 C CA . SER A 1 433 ? -9.999 -12.037 21.820 1.00 92.31 433 SER A CA 1
ATOM 3581 C C . SER A 1 433 ? -8.738 -12.203 20.975 1.00 92.31 433 SER A C 1
ATOM 3583 O O . SER A 1 433 ? -7.960 -11.268 20.772 1.00 92.31 433 SER A O 1
ATOM 3585 N N . ARG A 1 434 ? -8.522 -13.431 20.511 1.00 91.75 434 ARG A N 1
ATOM 3586 C CA . ARG A 1 434 ? -7.333 -13.842 19.767 1.00 91.75 434 ARG A CA 1
ATOM 3587 C C . ARG A 1 434 ? -7.607 -13.826 18.267 1.00 91.75 434 ARG A C 1
ATOM 3589 O O . ARG A 1 434 ? -8.713 -14.133 17.823 1.00 91.75 434 ARG A O 1
ATOM 3596 N N . ARG A 1 435 ? -6.583 -13.489 17.488 1.00 90.00 435 ARG A N 1
ATOM 3597 C CA . ARG A 1 435 ? -6.608 -13.382 16.026 1.00 90.00 435 ARG A CA 1
ATOM 3598 C C . ARG A 1 435 ? -7.139 -14.638 15.349 1.00 90.00 435 ARG A C 1
ATOM 3600 O O . ARG A 1 435 ? -7.935 -14.512 14.426 1.00 90.00 435 ARG A O 1
ATOM 3607 N N . ASP A 1 436 ? -6.719 -15.819 15.798 1.00 86.50 436 ASP A N 1
ATOM 3608 C CA . ASP A 1 436 ? -7.174 -17.109 15.265 1.00 86.50 436 ASP A CA 1
ATOM 3609 C C . ASP A 1 436 ? -8.695 -17.277 15.419 1.00 86.50 436 ASP A C 1
ATOM 3611 O O . ASP A 1 436 ? -9.390 -17.553 14.444 1.00 86.50 436 ASP A O 1
ATOM 3615 N N . LEU A 1 437 ? -9.228 -17.002 16.612 1.00 86.81 437 LEU A N 1
ATOM 3616 C CA . LEU A 1 437 ? -10.662 -17.110 16.907 1.00 86.81 437 LEU A CA 1
ATOM 3617 C C . LEU A 1 437 ? -11.497 -16.072 16.147 1.00 86.81 437 LEU A C 1
ATOM 3619 O O . LEU A 1 437 ? -12.576 -16.371 15.635 1.00 86.81 437 LEU A O 1
ATOM 3623 N N . ILE A 1 438 ? -10.990 -14.842 16.069 1.00 82.00 438 ILE A N 1
ATOM 3624 C CA . ILE A 1 438 ? -11.653 -13.735 15.377 1.00 82.00 438 ILE A CA 1
ATOM 3625 C C . ILE A 1 438 ? -11.671 -13.959 13.863 1.00 82.00 438 ILE A C 1
ATOM 3627 O O . ILE A 1 438 ? -12.652 -13.624 13.208 1.00 82.00 438 ILE A O 1
ATOM 3631 N N . ALA A 1 439 ? -10.604 -14.517 13.289 1.00 76.56 439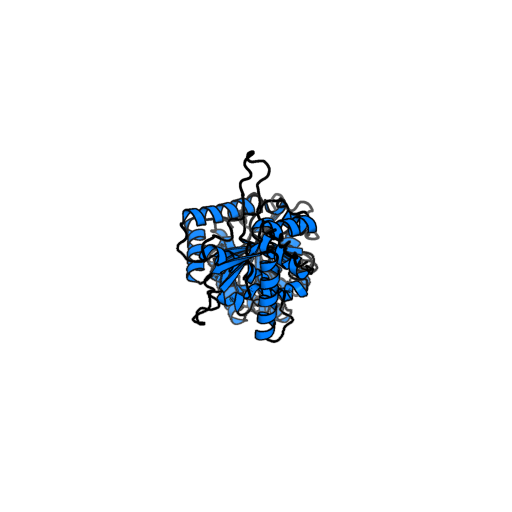 ALA A N 1
ATOM 3632 C CA . ALA A 1 439 ? -10.556 -14.811 11.861 1.00 76.56 439 ALA A CA 1
ATOM 3633 C C . ALA A 1 439 ? -11.598 -15.872 11.456 1.00 76.56 439 ALA A C 1
ATOM 3635 O O . ALA A 1 439 ? -12.157 -15.802 10.358 1.00 76.56 439 ALA A O 1
ATOM 3636 N N . GLU A 1 440 ? -11.886 -16.835 12.337 1.00 74.75 440 GLU A N 1
ATOM 3637 C CA . GLU A 1 440 ? -12.906 -17.863 12.112 1.00 74.75 440 GLU A CA 1
ATOM 3638 C C . GLU A 1 440 ? -14.327 -17.322 12.264 1.00 74.75 440 GLU A C 1
ATOM 3640 O O . GLU A 1 440 ? -15.160 -17.548 11.380 1.00 74.75 440 GLU A O 1
ATOM 3645 N N . ASP A 1 441 ? -14.602 -16.599 13.353 1.00 75.75 441 ASP A N 1
ATOM 3646 C CA . ASP A 1 441 ? -15.884 -15.951 13.627 1.00 75.75 441 ASP A CA 1
ATOM 3647 C C . ASP A 1 441 ? -15.688 -14.686 14.489 1.00 75.75 441 ASP A C 1
ATOM 3649 O O . ASP A 1 441 ? -15.649 -14.782 15.724 1.00 75.75 441 ASP A O 1
ATOM 3653 N N . PRO A 1 442 ? -15.592 -13.490 13.864 1.00 74.88 442 PRO A N 1
ATOM 3654 C CA . PRO A 1 442 ? -15.328 -12.229 14.557 1.00 74.88 442 PRO A CA 1
ATOM 3655 C C . PRO A 1 442 ? -16.354 -11.911 15.637 1.00 74.88 442 PRO A C 1
ATOM 3657 O O . PRO A 1 442 ? -16.049 -11.214 16.597 1.00 74.88 442 PRO A O 1
ATOM 3660 N N . TYR A 1 443 ? -17.578 -12.412 15.491 1.00 71.12 443 TYR A N 1
ATOM 3661 C CA . TYR A 1 443 ? -18.688 -12.113 16.389 1.00 71.12 443 TYR A CA 1
ATOM 3662 C C . TYR A 1 443 ? -19.300 -13.343 17.033 1.00 71.12 443 TYR A C 1
ATOM 3664 O O . TYR A 1 443 ? -20.357 -13.236 17.651 1.00 71.12 443 TYR A O 1
ATOM 3672 N N . GLY A 1 444 ? -18.640 -14.492 16.919 1.00 73.19 444 GLY A N 1
ATOM 3673 C CA . GLY A 1 444 ? -19.011 -15.679 17.670 1.00 73.19 444 GLY A CA 1
ATOM 3674 C C . GLY A 1 444 ? -18.854 -15.461 19.170 1.00 73.19 444 GLY A C 1
ATOM 3675 O O . GLY A 1 444 ? -18.391 -14.414 19.634 1.00 73.19 444 GLY A O 1
ATOM 3676 N N . SER A 1 445 ? -19.192 -16.484 19.951 1.00 75.88 445 SER A N 1
ATOM 3677 C CA . SER A 1 445 ? -18.936 -16.528 21.397 1.00 75.88 445 SER A CA 1
ATOM 3678 C C . SER A 1 445 ? -17.440 -16.708 21.700 1.00 75.88 445 SER A C 1
ATOM 3680 O O . SER A 1 445 ? -17.036 -17.646 22.379 1.00 75.88 445 SER A O 1
ATOM 3682 N N . ASN A 1 446 ? -16.611 -15.816 21.156 1.00 82.81 446 ASN A N 1
ATOM 3683 C CA . ASN A 1 446 ? -15.155 -15.877 21.138 1.00 82.81 446 ASN A CA 1
ATOM 3684 C C . ASN A 1 446 ? -14.506 -14.762 21.976 1.00 82.81 446 ASN A C 1
ATOM 3686 O O . ASN A 1 446 ? -13.277 -14.681 22.029 1.00 82.81 446 ASN A O 1
ATOM 3690 N N . TRP A 1 447 ? -15.289 -13.922 22.658 1.00 87.25 447 TRP A N 1
ATOM 3691 C CA . TRP A 1 447 ? -14.796 -12.755 23.395 1.00 87.25 447 TRP A CA 1
ATOM 3692 C C . TRP A 1 447 ? -14.732 -13.016 24.894 1.00 87.25 447 TRP A C 1
ATOM 3694 O O . TRP A 1 447 ? -15.731 -13.396 25.496 1.00 87.25 447 TRP A O 1
ATOM 3704 N N . LEU A 1 448 ? -13.573 -12.784 25.511 1.00 87.94 448 LEU A N 1
ATOM 3705 C CA . LEU A 1 448 ? -13.429 -12.795 26.965 1.00 87.94 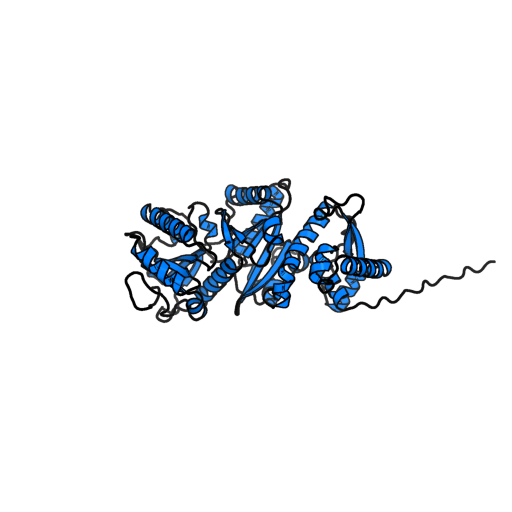448 LEU A CA 1
ATOM 3706 C C . LEU A 1 448 ? -13.663 -11.390 27.506 1.00 87.94 448 LEU A C 1
ATOM 3708 O O . LEU A 1 448 ? -12.907 -10.464 27.205 1.00 87.94 448 LEU A O 1
ATOM 3712 N N . ARG A 1 449 ? -14.704 -11.231 28.324 1.00 85.12 449 ARG A N 1
ATOM 3713 C CA . ARG A 1 449 ? -14.958 -9.984 29.045 1.00 85.12 449 ARG A CA 1
ATOM 3714 C C . ARG A 1 449 ? -14.149 -9.958 30.330 1.00 85.12 449 ARG A C 1
ATOM 3716 O O . ARG A 1 449 ? -14.085 -10.951 31.054 1.00 85.12 449 ARG A O 1
ATOM 3723 N N . HIS A 1 450 ? -13.573 -8.801 30.642 1.00 80.25 450 HIS A N 1
ATOM 3724 C CA . HIS A 1 450 ? -12.950 -8.599 31.942 1.00 80.25 450 HIS A CA 1
ATOM 3725 C C . HIS A 1 450 ? -13.939 -8.946 33.080 1.00 80.25 450 HIS A C 1
ATOM 3727 O O . HIS A 1 450 ? -15.084 -8.493 33.076 1.00 80.25 450 HIS A O 1
ATOM 3733 N N . GLY A 1 451 ? -13.502 -9.788 34.025 1.00 75.38 451 GLY A N 1
ATOM 3734 C CA . GLY A 1 451 ? -14.322 -10.287 35.137 1.00 75.38 451 GLY A CA 1
ATOM 3735 C C . GLY A 1 451 ? -15.145 -11.549 34.840 1.00 75.38 451 GLY A C 1
ATOM 3736 O O . GLY A 1 451 ? -15.834 -12.034 35.735 1.00 75.38 451 GLY A O 1
ATOM 3737 N N . GLN A 1 452 ? -15.074 -12.105 33.625 1.00 81.38 452 GLN A N 1
ATOM 3738 C CA . GLN A 1 452 ? -15.765 -13.342 33.244 1.00 81.38 452 GLN A CA 1
ATOM 3739 C C . GLN A 1 452 ? -14.774 -14.452 32.869 1.00 81.38 452 GLN A C 1
ATOM 3741 O O . GLN A 1 452 ? -13.721 -14.196 32.289 1.00 81.38 452 GLN A O 1
ATOM 3746 N N . SER A 1 453 ? -15.120 -15.699 33.206 1.00 78.62 453 SER A N 1
ATOM 3747 C CA . SER A 1 453 ? -14.336 -16.896 32.861 1.00 78.62 453 SER A CA 1
ATOM 3748 C C . SER A 1 453 ? -14.761 -17.545 31.544 1.00 78.62 453 SER A C 1
ATOM 3750 O O . SER A 1 453 ? -14.024 -18.362 30.998 1.00 78.62 453 SER A O 1
ATOM 3752 N N . GLU A 1 454 ? -15.953 -17.215 31.049 1.00 84.88 454 GLU A N 1
ATOM 3753 C CA . GLU A 1 454 ? -16.529 -17.788 29.833 1.00 84.88 454 GLU A CA 1
ATOM 3754 C C . GLU A 1 454 ? -16.466 -16.788 28.677 1.00 84.88 454 GLU A C 1
ATOM 3756 O O . GLU A 1 454 ? -16.560 -15.575 28.878 1.00 84.88 454 GLU A O 1
ATOM 3761 N N . ARG A 1 455 ? -16.296 -17.307 27.455 1.00 85.31 455 ARG A N 1
ATOM 3762 C CA . ARG A 1 455 ? -16.355 -16.492 26.240 1.00 85.31 455 ARG A CA 1
ATOM 3763 C C . ARG A 1 455 ? -17.805 -16.217 25.863 1.00 85.31 455 ARG A C 1
ATOM 3765 O O . ARG A 1 455 ? -18.656 -17.098 25.949 1.00 85.31 455 ARG A O 1
ATOM 3772 N N . GLY A 1 456 ? -18.068 -15.004 25.400 1.00 81.94 456 GLY A N 1
ATOM 3773 C CA . GLY A 1 456 ? -19.396 -14.546 25.021 1.00 81.94 456 GLY A CA 1
ATOM 3774 C C . GLY A 1 456 ? -19.390 -13.721 23.744 1.00 81.94 456 GLY A C 1
ATOM 3775 O O . GLY A 1 456 ? -18.371 -13.586 23.062 1.00 81.94 456 GLY A O 1
ATOM 3776 N N . LEU A 1 457 ? -20.569 -13.199 23.412 1.00 79.00 457 LEU A N 1
ATOM 3777 C CA . LEU A 1 457 ? -20.711 -12.169 22.391 1.00 79.00 457 LEU A CA 1
ATOM 3778 C C . LEU A 1 457 ? -20.100 -10.852 22.902 1.00 79.00 457 LEU A C 1
ATOM 3780 O O . LEU A 1 457 ? -20.079 -10.621 24.113 1.00 79.00 457 LEU A O 1
ATOM 3784 N N . PRO A 1 458 ? -19.628 -9.971 22.005 1.00 67.81 458 PRO A N 1
ATOM 3785 C CA . PRO A 1 458 ? -19.036 -8.698 22.406 1.00 67.81 458 PRO A CA 1
ATOM 3786 C C . PRO A 1 458 ? -20.068 -7.635 22.829 1.00 67.81 458 PRO A C 1
ATOM 3788 O O . PRO A 1 458 ? -19.670 -6.549 23.237 1.00 67.81 458 PRO A O 1
ATOM 3791 N N . ILE A 1 459 ? -21.367 -7.925 22.706 1.00 64.06 459 ILE A N 1
ATOM 3792 C CA . ILE A 1 459 ? -22.512 -7.011 22.887 1.00 64.06 459 ILE A CA 1
ATOM 3793 C C . ILE A 1 459 ? -23.305 -7.282 24.162 1.00 64.06 459 ILE A C 1
ATOM 3795 O O . ILE A 1 459 ? -23.531 -8.473 24.476 1.00 64.06 459 ILE A O 1
#

Mean predicted aligned error: 8.69 Å